Protein AF-0000000087292720 (afdb_homodimer)

Organism: Triticum turgidum subsp. durum (NCBI:txid4567)

Structure (mmCIF, N/CA/C/O backbone):
data_AF-0000000087292720-model_v1
#
loop_
_entity.id
_entity.type
_entity.pdbx_description
1 polymer 'Protein kinase domain-containing protein'
#
loop_
_atom_site.group_PDB
_atom_site.id
_atom_site.type_symbol
_atom_site.label_atom_id
_atom_site.label_alt_id
_atom_site.label_comp_id
_atom_site.label_asym_id
_atom_site.label_entity_id
_atom_site.label_seq_id
_atom_site.pdbx_PDB_ins_code
_atom_site.Cartn_x
_atom_site.Cartn_y
_atom_site.Cartn_z
_atom_site.occupancy
_atom_site.B_iso_or_equiv
_atom_site.auth_seq_id
_atom_site.auth_comp_id
_atom_site.auth_asym_id
_atom_site.auth_atom_id
_atom_site.pdbx_PDB_model_num
ATOM 1 N N . MET A 1 1 ? 24.859 4.41 34.938 1 19.62 1 MET A N 1
ATOM 2 C CA . MET A 1 1 ? 23.797 5.309 34.5 1 19.62 1 MET A CA 1
ATOM 3 C C . MET A 1 1 ? 23.547 5.152 33 1 19.62 1 MET A C 1
ATOM 5 O O . MET A 1 1 ? 24.281 5.703 32.156 1 19.62 1 MET A O 1
ATOM 9 N N . ARG A 1 2 ? 23.219 3.932 32.5 1 23.97 2 ARG A N 1
ATOM 10 C CA . ARG A 1 2 ? 23.109 3.281 31.188 1 23.97 2 ARG A CA 1
ATOM 11 C C . ARG A 1 2 ? 22.047 3.957 30.328 1 23.97 2 ARG A C 1
ATOM 13 O O . ARG A 1 2 ? 20.891 4.105 30.766 1 23.97 2 ARG A O 1
ATOM 20 N N . ASN A 1 3 ? 22.453 4.996 29.578 1 22.17 3 ASN A N 1
ATOM 21 C CA . ASN A 1 3 ? 21.75 5.812 28.594 1 22.17 3 ASN A CA 1
ATOM 22 C C . ASN A 1 3 ? 20.969 4.953 27.594 1 22.17 3 ASN A C 1
ATOM 24 O O . ASN A 1 3 ? 21.578 4.242 26.781 1 22.17 3 ASN A O 1
ATOM 28 N N . SER A 1 4 ? 19.984 4.219 28.125 1 25.73 4 SER A N 1
ATOM 29 C CA . SER A 1 4 ? 19.109 3.377 27.312 1 25.73 4 SER A CA 1
ATOM 30 C C . SER A 1 4 ? 18.594 4.141 26.094 1 25.73 4 SER A C 1
ATOM 32 O O . SER A 1 4 ? 17.812 5.086 26.25 1 25.73 4 SER A O 1
ATOM 34 N N . SER A 1 5 ? 19.469 4.34 25.109 1 25.91 5 SER A N 1
ATOM 35 C CA . SER A 1 5 ? 19.188 4.91 23.797 1 25.91 5 SER A CA 1
ATOM 36 C C . SER A 1 5 ? 17.953 4.266 23.172 1 25.91 5 SER A C 1
ATOM 38 O O . SER A 1 5 ? 17.906 3.047 22.984 1 25.91 5 SER A O 1
ATOM 40 N N . CYS A 1 6 ? 16.828 4.695 23.641 1 23.53 6 CYS A N 1
ATOM 41 C CA . CYS A 1 6 ? 15.555 4.34 23.016 1 23.53 6 CYS A 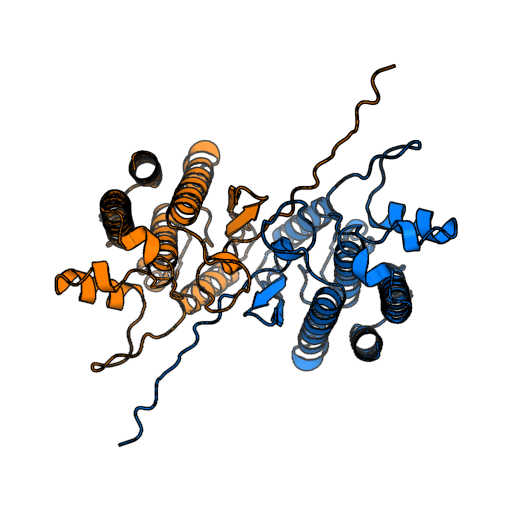CA 1
ATOM 42 C C . CYS A 1 6 ? 15.656 4.461 21.5 1 23.53 6 CYS A C 1
ATOM 44 O O . CYS A 1 6 ? 15.625 5.566 20.953 1 23.53 6 CYS A O 1
ATOM 46 N N . GLN A 1 7 ? 16.547 3.727 20.906 1 25 7 GLN A N 1
ATOM 47 C CA . GLN A 1 7 ? 16.641 3.631 19.453 1 25 7 GLN A CA 1
ATOM 48 C C . GLN A 1 7 ? 15.32 3.189 18.844 1 25 7 GLN A C 1
ATOM 50 O O . GLN A 1 7 ? 15.04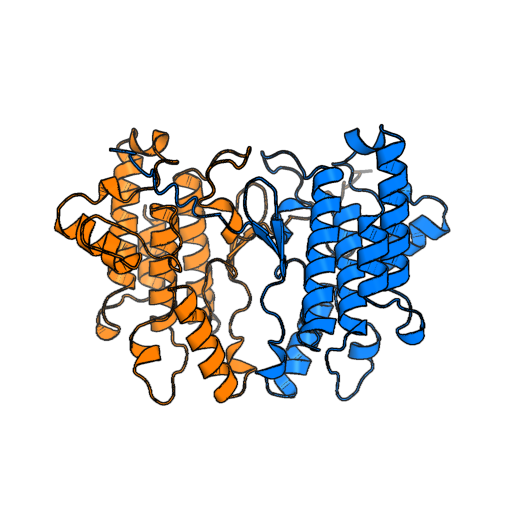7 1.992 18.75 1 25 7 GLN A O 1
ATOM 55 N N . THR A 1 8 ? 14.266 3.703 19.359 1 29.58 8 THR A N 1
ATOM 56 C CA . THR A 1 8 ? 13.016 3.385 18.672 1 29.58 8 THR A CA 1
ATOM 57 C C . THR A 1 8 ? 13.172 3.529 17.156 1 29.58 8 THR A C 1
ATOM 59 O O . THR A 1 8 ? 13.359 4.637 16.656 1 29.58 8 THR A O 1
ATOM 62 N N . MET A 1 9 ? 13.898 2.623 16.656 1 27.83 9 MET A N 1
ATOM 63 C CA . MET A 1 9 ? 14.07 2.459 15.211 1 27.83 9 MET A CA 1
ATOM 64 C C . MET A 1 9 ? 12.727 2.406 14.508 1 27.83 9 MET A C 1
ATOM 66 O O . MET A 1 9 ? 11.93 1.492 14.734 1 27.83 9 MET A O 1
ATOM 70 N N . PHE A 1 10 ? 12.062 3.438 14.461 1 30.19 10 PHE A N 1
ATOM 71 C CA . PHE A 1 10 ? 10.836 3.633 13.695 1 30.19 10 PHE A CA 1
ATOM 72 C C . PHE A 1 10 ? 10.984 3.086 12.281 1 30.19 10 PHE A C 1
ATOM 74 O O . PHE A 1 10 ? 11.875 3.512 11.539 1 30.19 10 PHE A O 1
ATOM 81 N N . ARG A 1 11 ? 10.586 1.773 12.117 1 34.34 11 ARG A N 1
ATOM 82 C CA . ARG A 1 11 ? 10.758 0.941 10.93 1 34.34 11 ARG A CA 1
ATOM 83 C C . ARG A 1 11 ? 9.82 1.382 9.812 1 34.34 11 ARG A C 1
ATOM 85 O O . ARG A 1 11 ? 8.602 1.341 9.969 1 34.34 11 ARG A O 1
ATOM 92 N N . PRO A 1 12 ? 10.477 2.014 8.836 1 33.62 12 PRO A N 1
ATOM 93 C CA . PRO A 1 12 ? 9.672 2.447 7.691 1 33.62 12 PRO A CA 1
ATOM 94 C C . PRO A 1 12 ? 9.031 1.278 6.945 1 33.62 12 PRO A C 1
ATOM 96 O O . PRO A 1 12 ? 9.648 0.224 6.789 1 33.62 12 PRO A O 1
ATOM 99 N N . GLU A 1 13 ? 7.75 1.008 7.051 1 40.16 13 GLU A N 1
ATOM 100 C CA . GLU A 1 13 ? 7.074 -0.017 6.262 1 40.16 13 GLU A CA 1
ATOM 101 C C . GLU A 1 13 ? 7.105 0.321 4.773 1 40.16 13 GLU A C 1
ATOM 103 O O . GLU A 1 13 ? 6.809 1.452 4.383 1 40.16 13 GLU A O 1
ATOM 108 N N . VAL A 1 14 ? 8.195 -0.24 3.992 1 38.44 14 VAL A N 1
ATOM 109 C CA . VAL A 1 14 ? 8.234 -0.18 2.533 1 38.44 14 VAL A CA 1
ATOM 110 C C . VAL A 1 14 ? 7.258 -1.201 1.949 1 38.44 14 VAL A C 1
ATOM 112 O O . VAL A 1 14 ? 7.156 -2.324 2.447 1 38.44 14 VAL A O 1
ATOM 115 N N . TRP A 1 15 ? 6.258 -0.783 1.188 1 39.66 15 TRP A N 1
ATOM 116 C CA . TRP A 1 15 ? 5.363 -1.733 0.533 1 39.66 15 TRP A CA 1
ATOM 117 C C . TRP A 1 15 ? 6.043 -2.373 -0.673 1 39.66 15 TRP A C 1
ATOM 119 O O . TRP A 1 15 ? 6.887 -1.751 -1.321 1 39.66 15 TRP A O 1
ATOM 129 N N . LEU A 1 16 ? 6.004 -3.691 -0.882 1 36.72 16 LEU A N 1
ATOM 130 C CA . LEU A 1 16 ? 6.512 -4.57 -1.933 1 36.72 16 LEU A CA 1
ATOM 131 C C . LEU A 1 16 ? 6.254 -3.971 -3.311 1 36.72 16 LEU A C 1
ATOM 133 O O . LEU A 1 16 ? 7.105 -4.051 -4.195 1 36.72 16 LEU A O 1
ATOM 137 N N . ALA A 1 17 ? 5.043 -3.496 -3.6 1 40.09 17 ALA A N 1
ATOM 138 C CA . ALA A 1 17 ? 4.855 -3.133 -5 1 40.09 17 ALA A CA 1
ATOM 139 C C . ALA A 1 17 ? 6.055 -2.35 -5.531 1 40.09 17 ALA A C 1
ATOM 141 O O . ALA A 1 17 ? 6.312 -2.334 -6.734 1 40.09 17 ALA A O 1
ATOM 142 N N . PHE A 1 18 ? 6.691 -1.515 -4.73 1 39.34 18 PHE A N 1
ATOM 143 C CA . PHE A 1 18 ? 7.797 -0.667 -5.168 1 39.34 18 PHE A CA 1
ATOM 144 C C . PHE A 1 18 ? 8.984 -1.513 -5.609 1 39.34 18 PHE A C 1
ATOM 146 O O . PHE A 1 18 ? 9.688 -1.16 -6.562 1 39.34 18 PHE A O 1
ATOM 153 N N . CYS A 1 19 ? 9.406 -2.467 -4.719 1 38.78 19 CYS A N 1
ATOM 154 C CA . CYS A 1 19 ? 10.727 -3.078 -4.863 1 38.78 19 CYS A CA 1
ATOM 155 C C . CYS A 1 19 ? 10.82 -3.865 -6.164 1 38.78 19 CYS A C 1
ATOM 157 O O . CYS A 1 19 ? 11.922 -4.164 -6.637 1 38.78 19 CYS A O 1
ATOM 159 N N . MET A 1 20 ? 9.805 -4.465 -6.508 1 35.28 20 MET A N 1
ATOM 160 C CA . MET A 1 20 ? 10.195 -5.441 -7.52 1 35.28 20 MET A CA 1
ATOM 161 C C . MET A 1 20 ? 10.656 -4.75 -8.797 1 35.28 20 MET A C 1
ATOM 163 O O . MET A 1 20 ? 11.586 -5.211 -9.461 1 35.28 20 MET A O 1
ATOM 167 N N . VAL A 1 21 ? 9.797 -4.137 -9.656 1 33.12 21 VAL A N 1
ATOM 168 C CA . VAL A 1 21 ? 10.062 -4.121 -11.086 1 33.12 21 VAL A CA 1
ATOM 169 C C . VAL A 1 21 ? 10.797 -2.84 -11.469 1 33.12 21 VAL A C 1
ATOM 171 O O . VAL A 1 21 ? 10.945 -2.521 -12.648 1 33.12 21 VAL A O 1
ATOM 174 N N . ARG A 1 22 ? 10.789 -1.706 -10.773 1 32.16 22 ARG A N 1
ATOM 175 C CA . ARG A 1 22 ? 11.031 -0.684 -11.789 1 32.16 22 ARG A CA 1
ATOM 176 C C . ARG A 1 22 ? 12.492 -0.682 -12.227 1 32.16 22 ARG A C 1
ATOM 178 O O . ARG A 1 22 ? 13.391 -0.721 -11.383 1 32.16 22 ARG A O 1
ATOM 185 N N . PRO A 1 23 ? 12.766 -0.692 -13.453 1 31.77 23 PRO A N 1
ATOM 186 C CA . PRO A 1 23 ? 13.969 -0.188 -14.117 1 31.77 23 PRO A CA 1
ATOM 187 C C . PRO A 1 23 ? 14.227 1.289 -13.828 1 31.77 23 PRO A C 1
ATOM 189 O O . PRO A 1 23 ? 13.305 2.105 -13.883 1 31.77 23 PRO A O 1
ATOM 192 N N . GLY A 1 24 ? 15.109 1.606 -12.93 1 33.41 24 GLY A N 1
ATOM 193 C CA . GLY A 1 24 ? 15.633 2.949 -12.734 1 33.41 24 GLY A CA 1
ATOM 194 C C . GLY A 1 24 ? 15.68 3.361 -11.273 1 33.41 24 GLY A C 1
ATOM 195 O O . GLY A 1 24 ? 15.766 4.551 -10.961 1 33.41 24 GLY A O 1
ATOM 196 N N . ARG A 1 25 ? 15.008 2.768 -10.414 1 40.28 25 ARG A N 1
ATOM 197 C CA . ARG A 1 25 ? 15.359 3.109 -9.039 1 40.28 25 ARG A CA 1
ATOM 198 C C . ARG A 1 25 ? 16.859 3.295 -8.883 1 40.28 25 ARG A C 1
ATOM 200 O O . ARG A 1 25 ? 17.641 2.508 -9.414 1 40.28 25 ARG A O 1
ATOM 207 N N . ARG A 1 26 ? 17.062 4.512 -8.594 1 41.69 26 ARG A N 1
ATOM 208 C CA . ARG A 1 26 ? 18.484 4.582 -8.328 1 41.69 26 ARG A CA 1
ATOM 209 C C . ARG A 1 26 ? 18.906 3.541 -7.289 1 41.69 26 ARG A C 1
ATOM 211 O O . ARG A 1 26 ? 20.094 3.336 -7.051 1 41.69 26 ARG A O 1
ATOM 218 N N . GLY A 1 27 ? 17.781 3.064 -6.516 1 49.72 27 GLY A N 1
ATOM 219 C CA . GLY A 1 27 ? 18.359 1.987 -5.73 1 49.72 27 GLY A CA 1
ATOM 220 C C . GLY A 1 27 ? 18.453 0.681 -6.492 1 49.72 27 GLY A C 1
ATOM 221 O O . GLY A 1 27 ? 17.891 0.544 -7.582 1 49.72 27 GLY A O 1
ATOM 222 N N . PRO A 1 28 ? 19.391 -0.053 -6.16 1 59.28 28 PRO A N 1
ATOM 223 C CA . PRO A 1 28 ? 19.594 -1.312 -6.875 1 59.28 28 PRO A CA 1
ATOM 224 C C . PRO A 1 28 ? 18.359 -2.201 -6.898 1 59.28 28 PRO A C 1
ATOM 226 O O . PRO A 1 28 ? 17.562 -2.17 -5.961 1 59.28 28 PRO A O 1
ATOM 229 N N . PRO A 1 29 ? 17.938 -2.719 -8 1 71 29 PRO A N 1
ATOM 230 C CA . PRO A 1 29 ? 16.875 -3.727 -8.07 1 71 29 PRO A CA 1
ATOM 231 C C . PRO A 1 29 ? 17 -4.777 -6.969 1 71 29 PRO A C 1
ATOM 233 O O . PRO A 1 29 ? 18.094 -5.023 -6.457 1 71 29 PRO A O 1
ATOM 236 N N . LEU A 1 30 ? 15.781 -5.305 -6.551 1 79.75 30 LEU A N 1
ATOM 237 C CA . LEU A 1 30 ? 15.812 -6.371 -5.555 1 79.75 30 LEU A CA 1
ATOM 238 C C . LEU A 1 30 ? 16.609 -7.562 -6.062 1 79.75 30 LEU A C 1
ATOM 240 O O . LEU A 1 30 ? 16.438 -7.988 -7.207 1 79.75 30 LEU A O 1
ATOM 244 N N . THR A 1 31 ? 17.438 -7.996 -5.215 1 85.56 31 THR A N 1
ATOM 245 C CA . THR A 1 31 ? 18.172 -9.211 -5.535 1 85.56 31 THR A CA 1
ATOM 246 C C . THR A 1 31 ? 17.281 -10.438 -5.449 1 85.56 31 THR A C 1
ATOM 248 O O . THR A 1 31 ? 16.172 -10.359 -4.914 1 85.56 31 THR A O 1
ATOM 251 N N . TRP A 1 32 ? 17.812 -11.531 -5.977 1 91.81 32 TRP A N 1
ATOM 252 C CA . TRP A 1 32 ? 17.094 -12.797 -5.867 1 91.81 32 TRP A CA 1
ATOM 253 C C . TRP A 1 32 ? 16.844 -13.156 -4.406 1 91.81 32 TRP A C 1
ATOM 255 O O . TRP A 1 32 ? 15.727 -13.523 -4.031 1 91.81 32 TRP A O 1
ATOM 265 N N . ALA A 1 33 ? 17.859 -13.016 -3.602 1 92.44 33 ALA A N 1
ATOM 266 C CA . ALA A 1 33 ? 17.734 -13.359 -2.188 1 92.44 33 ALA A CA 1
ATOM 267 C C . ALA A 1 33 ? 16.641 -12.539 -1.512 1 92.44 33 ALA A C 1
ATOM 269 O O . ALA A 1 33 ? 15.867 -13.062 -0.713 1 92.44 33 ALA A O 1
ATOM 270 N N . GLN A 1 34 ? 16.578 -11.297 -1.826 1 88.12 34 GLN A N 1
ATOM 271 C CA . GLN A 1 34 ? 15.562 -10.414 -1.274 1 88.12 34 GLN A CA 1
ATOM 272 C C . GLN A 1 34 ? 14.164 -10.812 -1.755 1 88.12 34 GLN A C 1
ATOM 274 O O . GLN A 1 34 ? 13.211 -10.82 -0.974 1 88.12 34 GLN A O 1
ATOM 279 N N . ARG A 1 35 ? 14.078 -11.117 -3.016 1 91.06 35 ARG A N 1
ATOM 280 C CA . ARG A 1 35 ? 12.805 -11.531 -3.584 1 91.06 35 ARG A CA 1
ATOM 281 C C . ARG A 1 35 ? 12.32 -12.836 -2.951 1 91.06 35 ARG A C 1
ATOM 283 O O . ARG A 1 35 ? 11.133 -12.977 -2.641 1 91.06 35 ARG A O 1
ATOM 290 N N . LEU A 1 36 ? 13.234 -13.75 -2.748 1 95.25 36 LEU A N 1
ATOM 291 C CA . LEU A 1 36 ? 12.875 -15.008 -2.096 1 95.25 36 LEU A CA 1
ATOM 292 C C . LEU A 1 36 ? 12.43 -14.766 -0.658 1 95.25 36 LEU A C 1
ATOM 294 O O . LEU A 1 36 ? 11.438 -15.344 -0.206 1 95.25 36 LEU A O 1
ATOM 298 N N . LYS A 1 37 ? 13.086 -13.93 0.015 1 93.69 37 LYS A N 1
ATOM 299 C CA . LYS A 1 37 ? 12.711 -13.609 1.389 1 93.69 37 LYS A CA 1
ATOM 300 C C . LYS A 1 37 ? 11.297 -13.023 1.448 1 93.69 37 LYS A C 1
ATOM 302 O O . LYS A 1 37 ? 10.508 -13.383 2.324 1 93.69 37 LYS A O 1
ATOM 307 N N . ILE A 1 38 ? 11.031 -12.133 0.56 1 91.69 38 ILE A N 1
ATOM 308 C CA . ILE A 1 38 ? 9.711 -11.516 0.492 1 91.69 38 ILE A CA 1
ATOM 309 C C . ILE A 1 38 ? 8.648 -12.586 0.26 1 91.69 38 ILE A C 1
ATOM 311 O O . ILE A 1 38 ? 7.617 -12.602 0.934 1 91.69 38 ILE A O 1
ATOM 315 N N . ALA A 1 39 ? 8.969 -13.516 -0.672 1 96.75 39 ALA A N 1
ATOM 316 C CA . ALA A 1 39 ? 8.039 -14.602 -0.963 1 96.75 39 ALA A CA 1
ATOM 317 C C . ALA A 1 39 ? 7.758 -15.43 0.287 1 96.75 39 ALA A C 1
ATOM 319 O O . ALA A 1 39 ? 6.602 -15.727 0.597 1 96.75 39 ALA A O 1
ATOM 320 N N . VAL A 1 40 ? 8.758 -15.727 0.999 1 98.12 40 VAL A N 1
ATOM 321 C CA . VAL A 1 40 ? 8.633 -16.547 2.199 1 98.12 40 VAL A CA 1
ATOM 322 C C . VAL A 1 40 ? 7.848 -15.789 3.266 1 98.12 40 VAL A C 1
ATOM 324 O O . VAL A 1 40 ? 6.965 -16.359 3.912 1 98.12 40 VAL A O 1
ATOM 327 N N . ASP A 1 41 ? 8.102 -14.562 3.428 1 95.94 41 ASP A N 1
ATOM 328 C CA . ASP A 1 41 ? 7.414 -13.742 4.418 1 95.94 41 ASP A CA 1
ATOM 329 C C . ASP A 1 41 ? 5.918 -13.672 4.129 1 95.94 41 ASP A C 1
ATOM 331 O O . ASP A 1 41 ? 5.098 -13.789 5.039 1 95.94 41 ASP A O 1
ATOM 335 N N . VAL A 1 42 ? 5.598 -13.445 2.857 1 96 42 VAL A N 1
ATOM 336 C CA . VAL A 1 42 ? 4.195 -13.344 2.475 1 96 42 VAL A CA 1
ATOM 337 C C . VAL A 1 42 ? 3.492 -14.68 2.699 1 96 42 VAL A C 1
ATOM 339 O O . VAL A 1 42 ? 2.383 -14.719 3.24 1 96 42 VAL A O 1
ATOM 342 N N . ALA A 1 43 ? 4.156 -15.742 2.295 1 98.62 43 ALA A N 1
ATOM 343 C CA . ALA A 1 43 ? 3.586 -17.062 2.523 1 98.62 43 ALA A CA 1
ATOM 344 C C . ALA A 1 43 ? 3.365 -17.312 4.012 1 98.62 43 ALA A C 1
ATOM 346 O O . ALA A 1 43 ? 2.336 -17.875 4.41 1 98.62 43 ALA A O 1
ATOM 347 N N . ARG A 1 44 ? 4.27 -16.953 4.789 1 98.25 44 ARG A N 1
ATOM 348 C CA . ARG A 1 44 ? 4.145 -17.078 6.238 1 98.25 44 ARG A CA 1
ATOM 349 C C . ARG A 1 44 ? 2.945 -16.281 6.75 1 98.25 44 ARG A C 1
ATOM 351 O O . ARG A 1 44 ? 2.174 -16.781 7.574 1 98.25 44 ARG A O 1
ATOM 358 N N . GLY A 1 45 ? 2.814 -15.086 6.277 1 97.62 45 GLY A N 1
ATOM 359 C CA . GLY A 1 45 ? 1.672 -14.273 6.656 1 97.62 45 GLY A CA 1
ATOM 360 C C . GLY A 1 45 ? 0.341 -14.898 6.277 1 97.62 45 GLY A C 1
ATOM 361 O O . GLY A 1 45 ? -0.589 -14.922 7.086 1 97.62 45 GLY A O 1
ATOM 362 N N . LEU A 1 46 ? 0.275 -15.391 5.078 1 98.44 46 LEU A N 1
ATOM 363 C CA . LEU A 1 46 ? -0.94 -16.062 4.633 1 98.44 46 LEU A CA 1
ATOM 364 C C . LEU A 1 46 ? -1.207 -17.312 5.465 1 98.44 46 LEU A C 1
ATOM 366 O O . LEU A 1 46 ? -2.355 -17.609 5.805 1 98.44 46 LEU A O 1
ATOM 370 N N . ASN A 1 47 ? -0.113 -18.031 5.711 1 98.56 47 ASN A N 1
ATOM 371 C CA . ASN A 1 47 ? -0.253 -19.219 6.539 1 98.56 47 ASN A CA 1
ATOM 372 C C . ASN A 1 47 ? -0.833 -18.891 7.91 1 98.56 47 ASN A C 1
ATOM 374 O O . ASN A 1 47 ? -1.723 -19.594 8.398 1 98.56 47 ASN A O 1
ATOM 378 N N . TYR A 1 48 ? -0.388 -17.875 8.539 1 97.81 48 TYR A N 1
ATOM 379 C CA . TYR A 1 48 ? -0.911 -17.406 9.82 1 97.81 48 TYR A CA 1
ATOM 380 C C . TYR A 1 48 ? -2.389 -17.062 9.711 1 97.81 48 TYR A C 1
ATOM 382 O O . TYR A 1 48 ? -3.197 -17.469 10.539 1 97.81 48 TYR A O 1
ATOM 390 N N . LEU A 1 49 ? -2.77 -16.297 8.688 1 97.56 49 LEU A N 1
ATOM 391 C CA . LEU A 1 49 ? -4.16 -15.883 8.508 1 97.56 49 LEU A CA 1
ATOM 392 C C . LEU A 1 49 ? -5.062 -17.094 8.32 1 97.56 49 LEU A C 1
ATOM 394 O O . LEU A 1 49 ? -6.121 -17.188 8.945 1 97.56 49 LEU A O 1
ATOM 398 N N . HIS A 1 50 ? -4.594 -18.016 7.523 1 98.19 50 HIS A N 1
ATOM 399 C CA . HIS A 1 50 ? -5.414 -19.172 7.164 1 98.19 50 HIS A CA 1
ATOM 400 C C . HIS A 1 50 ? -5.57 -20.125 8.344 1 98.19 50 HIS A C 1
ATOM 402 O O . HIS A 1 50 ? -6.645 -20.688 8.555 1 98.19 50 HIS A O 1
ATOM 408 N N . PHE A 1 51 ? -4.551 -20.312 9.094 1 96.94 51 PHE A N 1
ATOM 409 C CA . PHE A 1 51 ? -4.598 -21.391 10.078 1 96.94 51 PHE A CA 1
ATOM 410 C C . PHE A 1 51 ? -4.84 -20.844 11.477 1 96.94 51 PHE A C 1
ATOM 412 O O . PHE A 1 51 ? -5.602 -21.406 12.25 1 96.94 51 PHE A O 1
ATOM 419 N N . ASP A 1 52 ? -4.207 -19.766 11.805 1 95.12 52 ASP A N 1
ATOM 420 C CA . ASP A 1 52 ? -4.367 -19.219 13.148 1 95.12 52 ASP A CA 1
ATOM 421 C C . ASP A 1 52 ? -5.633 -18.375 13.25 1 95.12 52 ASP A C 1
ATOM 423 O O . ASP A 1 52 ? -6.328 -18.406 14.273 1 95.12 52 ASP A O 1
ATOM 427 N N . ARG A 1 53 ? -6 -17.688 12.227 1 94.06 53 ARG A N 1
ATOM 428 C CA . ARG A 1 53 ? -7.18 -16.844 12.242 1 94.06 53 ARG A CA 1
ATOM 429 C C . ARG A 1 53 ? -8.336 -17.484 11.484 1 94.06 53 ARG A C 1
ATOM 431 O O . ARG A 1 53 ? -9.484 -17.031 11.586 1 94.06 53 ARG A O 1
ATOM 438 N N . ALA A 1 54 ? -8.055 -18.469 10.703 1 96.94 54 ALA A N 1
ATOM 439 C CA . ALA A 1 54 ? -9.039 -19.234 9.938 1 96.94 54 ALA A CA 1
ATOM 440 C C . ALA A 1 54 ? -9.828 -18.328 9.008 1 96.94 54 ALA A C 1
ATOM 442 O O . ALA A 1 54 ? -11.055 -18.453 8.898 1 96.94 54 ALA A O 1
ATOM 443 N N . MET A 1 55 ? -9.148 -17.375 8.359 1 96.81 55 MET A N 1
ATOM 444 C CA . MET A 1 55 ? -9.781 -16.438 7.438 1 96.81 55 MET A CA 1
ATOM 445 C C . MET A 1 55 ? -8.922 -16.234 6.199 1 96.81 55 MET A C 1
ATOM 447 O O . MET A 1 55 ? -7.695 -16.109 6.297 1 96.81 55 MET A O 1
ATOM 451 N N . PRO A 1 56 ? -9.594 -16.172 5.047 1 98.31 56 PRO A N 1
ATOM 452 C CA . PRO A 1 56 ? -8.836 -15.734 3.873 1 98.31 56 PRO A CA 1
ATOM 453 C C . PRO A 1 56 ? -8.398 -14.273 3.957 1 98.31 56 PRO A C 1
ATOM 455 O O . PRO A 1 56 ? -9.031 -13.477 4.648 1 98.31 56 PRO A O 1
ATOM 458 N N . HIS A 1 57 ? -7.258 -13.953 3.326 1 98.12 57 HIS A N 1
ATOM 459 C CA . HIS A 1 57 ? -6.887 -12.555 3.164 1 98.12 57 HIS A CA 1
ATOM 460 C C . HIS A 1 57 ? -7.941 -11.789 2.367 1 98.12 57 HIS A C 1
ATOM 462 O O . HIS A 1 57 ? -8.453 -10.766 2.824 1 98.12 57 HIS A O 1
ATOM 468 N N . GLY A 1 58 ? -8.242 -12.336 1.161 1 97.88 58 GLY A N 1
ATOM 469 C CA . GLY A 1 58 ? -9.391 -11.906 0.377 1 97.88 58 GLY A CA 1
ATOM 470 C C . GLY A 1 58 ? -9.062 -10.781 -0.584 1 97.88 58 GLY A C 1
ATOM 471 O O . GLY A 1 58 ? -9.891 -10.406 -1.419 1 97.88 58 GLY A O 1
ATOM 472 N N . ASN A 1 59 ? -7.93 -10.203 -0.546 1 96 59 ASN A N 1
ATOM 473 C CA . ASN A 1 59 ? -7.539 -9.094 -1.412 1 96 59 ASN A CA 1
ATOM 474 C C . ASN A 1 59 ? -6.023 -9 -1.558 1 96 59 ASN A C 1
ATOM 476 O O . ASN A 1 59 ? -5.449 -7.914 -1.47 1 96 59 ASN A O 1
ATOM 480 N N . LEU A 1 60 ? -5.426 -10.164 -1.65 1 95.38 60 LEU A N 1
ATOM 481 C CA . LEU A 1 60 ? -3.977 -10.164 -1.818 1 95.38 60 LEU A CA 1
ATOM 482 C C . LEU A 1 60 ? -3.586 -9.617 -3.188 1 95.38 60 LEU A C 1
ATOM 484 O O . LEU A 1 60 ? -4.117 -10.055 -4.211 1 95.38 60 LEU A O 1
ATOM 488 N N . LYS A 1 61 ? -2.781 -8.648 -3.141 1 90.56 61 LYS A N 1
ATOM 489 C CA . LYS A 1 61 ? -2.182 -7.977 -4.289 1 90.56 61 LYS A CA 1
ATOM 490 C C . LYS A 1 61 ? -0.877 -7.285 -3.9 1 90.56 61 LYS A C 1
ATOM 492 O O . LYS A 1 61 ? -0.538 -7.211 -2.717 1 90.56 61 LYS A O 1
ATOM 497 N N . ALA A 1 62 ? -0.13 -6.883 -4.871 1 86.44 62 ALA A N 1
ATOM 498 C CA . ALA A 1 62 ? 1.2 -6.332 -4.629 1 86.44 62 ALA A CA 1
ATOM 499 C C . ALA A 1 62 ? 1.138 -5.148 -3.664 1 86.44 62 ALA A C 1
ATOM 501 O O . ALA A 1 62 ? 1.98 -5.023 -2.773 1 86.44 62 ALA A O 1
ATOM 502 N N . THR A 1 63 ? 0.042 -4.336 -3.785 1 82.44 63 THR A N 1
ATOM 503 C CA . THR A 1 63 ? -0.059 -3.107 -3.002 1 82.44 63 THR A CA 1
ATOM 504 C C . THR A 1 63 ? -0.454 -3.416 -1.562 1 82.44 63 THR A C 1
ATOM 506 O O . THR A 1 63 ? -0.37 -2.549 -0.69 1 82.44 63 THR A O 1
ATOM 509 N N . ASN A 1 64 ? -0.811 -4.664 -1.283 1 87.94 64 ASN A N 1
ATOM 510 C CA . ASN A 1 64 ? -1.158 -5.078 0.074 1 87.94 64 ASN A CA 1
ATOM 511 C C . ASN A 1 64 ? -0.036 -5.887 0.719 1 87.94 64 ASN A C 1
ATOM 513 O O . ASN A 1 64 ? -0.252 -6.559 1.728 1 87.94 64 ASN A O 1
ATOM 517 N N . ILE A 1 65 ? 1.118 -5.832 0.113 1 87.12 65 ILE A N 1
ATOM 518 C CA . ILE A 1 65 ? 2.344 -6.383 0.678 1 87.12 65 ILE A CA 1
ATOM 519 C C . ILE A 1 65 ? 3.287 -5.25 1.074 1 87.12 65 ILE A C 1
ATOM 521 O O . ILE A 1 65 ? 3.854 -4.574 0.212 1 87.12 65 ILE A O 1
ATOM 525 N N . LEU A 1 66 ? 3.477 -5.156 2.404 1 80.44 66 LEU A N 1
ATOM 526 C CA . LEU A 1 66 ? 4.277 -4.059 2.938 1 80.44 66 LEU A CA 1
ATOM 527 C C . LEU A 1 66 ? 5.68 -4.531 3.293 1 80.44 66 LEU A C 1
ATOM 529 O O . LEU A 1 66 ? 5.852 -5.613 3.865 1 80.44 66 LEU A O 1
ATOM 533 N N . LEU A 1 67 ? 6.664 -3.822 2.85 1 78.31 67 LEU A N 1
ATOM 534 C CA . LEU A 1 67 ? 8.047 -4.125 3.205 1 78.31 67 LEU A CA 1
ATOM 535 C C . LEU A 1 67 ? 8.555 -3.17 4.281 1 78.31 67 LEU A C 1
ATOM 537 O O . LEU A 1 67 ? 8.375 -1.954 4.176 1 78.31 67 LEU A O 1
ATOM 541 N N . ASP A 1 68 ? 9.094 -3.887 5.301 1 70 68 ASP A N 1
ATOM 542 C CA . ASP A 1 68 ? 9.516 -3.098 6.457 1 70 68 ASP A CA 1
ATOM 543 C C . ASP A 1 68 ? 11.016 -3.244 6.707 1 70 68 ASP A C 1
ATOM 545 O O . ASP A 1 68 ? 11.539 -4.359 6.746 1 70 68 ASP A O 1
ATOM 549 N N . GLY A 1 69 ? 11.641 -2.092 6.848 1 64.75 69 GLY A N 1
ATOM 550 C CA . GLY A 1 69 ? 13.023 -2.094 7.309 1 64.75 69 GLY A CA 1
ATOM 551 C C . GLY A 1 69 ? 14.023 -2.375 6.199 1 64.75 69 GLY A C 1
ATOM 552 O O . GLY A 1 69 ? 13.641 -2.553 5.043 1 64.75 69 GLY A O 1
ATOM 553 N N . LEU A 1 70 ? 15.281 -2.391 6.621 1 63.78 70 LEU A N 1
ATOM 554 C CA . LEU A 1 70 ? 16.406 -2.639 5.715 1 63.78 70 LEU A CA 1
ATOM 555 C C . LEU A 1 70 ? 16.422 -4.094 5.258 1 63.78 70 LEU A C 1
ATOM 557 O O . LEU A 1 70 ? 16.891 -4.402 4.164 1 63.78 70 LEU A O 1
ATOM 561 N N . ASP A 1 71 ? 15.805 -4.844 6.07 1 73.38 71 ASP A N 1
ATOM 562 C CA . ASP A 1 71 ? 15.805 -6.27 5.758 1 73.38 71 ASP A CA 1
ATOM 563 C C . ASP A 1 71 ? 14.625 -6.637 4.867 1 73.38 71 ASP A C 1
ATOM 565 O O . ASP A 1 71 ? 14.469 -7.797 4.477 1 73.38 71 ASP A O 1
ATOM 569 N N . LEU A 1 72 ? 13.797 -5.75 4.543 1 78.56 72 LEU A N 1
ATOM 570 C CA . LEU A 1 72 ? 12.664 -5.949 3.643 1 78.56 72 LEU A CA 1
ATOM 571 C C . LEU A 1 72 ? 11.719 -7.016 4.184 1 78.56 72 LEU A C 1
ATOM 573 O O . LEU A 1 72 ? 11.328 -7.93 3.455 1 78.56 72 LEU A O 1
ATOM 577 N N . ASN A 1 73 ? 11.453 -6.922 5.477 1 84.5 73 ASN A N 1
ATOM 578 C CA . ASN A 1 73 ? 10.43 -7.805 6.031 1 84.5 73 ASN A CA 1
ATOM 579 C C . ASN A 1 73 ? 9.055 -7.531 5.426 1 84.5 73 ASN A C 1
ATOM 581 O O . ASN A 1 73 ? 8.562 -6.406 5.484 1 84.5 73 ASN A O 1
ATOM 585 N N . ALA A 1 74 ? 8.508 -8.562 4.828 1 88.62 74 ALA A N 1
ATOM 586 C CA . ALA A 1 74 ? 7.234 -8.391 4.141 1 88.62 74 ALA A CA 1
ATOM 587 C C . ALA A 1 74 ? 6.066 -8.789 5.039 1 88.62 74 ALA A C 1
ATOM 589 O O . ALA A 1 74 ? 6.133 -9.805 5.734 1 88.62 74 ALA A O 1
ATOM 590 N N . ARG A 1 75 ? 5.062 -7.93 5.074 1 88.44 75 ARG A N 1
ATOM 591 C CA . ARG A 1 75 ? 3.812 -8.195 5.781 1 88.44 75 ARG A CA 1
ATOM 592 C C . ARG A 1 75 ? 2.611 -7.965 4.867 1 88.44 75 ARG A C 1
ATOM 594 O O . ARG A 1 75 ? 2.645 -7.094 3.996 1 88.44 75 ARG A O 1
ATOM 601 N N . VAL A 1 76 ? 1.629 -8.781 5.07 1 90.88 76 VAL A N 1
ATOM 602 C CA . VAL A 1 76 ? 0.406 -8.578 4.301 1 90.88 76 VAL A CA 1
ATOM 603 C C . VAL A 1 76 ? -0.513 -7.605 5.035 1 90.88 76 VAL A C 1
ATOM 605 O O . VAL A 1 76 ? -0.661 -7.684 6.254 1 90.88 76 VAL A O 1
ATOM 608 N N . ALA A 1 77 ? -1.036 -6.723 4.297 1 86.44 77 ALA A N 1
ATOM 609 C CA . ALA A 1 77 ? -1.906 -5.684 4.844 1 86.44 77 ALA A CA 1
ATOM 610 C C . ALA A 1 77 ? -3.293 -5.738 4.207 1 86.44 77 ALA A C 1
ATOM 612 O O . ALA A 1 77 ? -3.523 -6.512 3.275 1 86.44 77 ALA A O 1
ATOM 613 N N . ASP A 1 78 ? -4.281 -5.023 4.824 1 87.69 78 ASP A N 1
ATOM 614 C CA . ASP A 1 78 ? -5.641 -4.863 4.32 1 87.69 78 ASP A CA 1
ATOM 615 C C . ASP A 1 78 ? -6.285 -6.219 4.043 1 87.69 78 ASP A C 1
ATOM 617 O O . ASP A 1 78 ? -6.828 -6.445 2.961 1 87.69 78 ASP A O 1
ATOM 621 N N . TYR A 1 79 ? -6.043 -7.055 5.039 1 92.38 79 TYR A N 1
ATOM 622 C CA . TYR A 1 79 ? -6.664 -8.375 4.941 1 92.38 79 TYR A CA 1
ATOM 623 C C . TYR A 1 79 ? -8.078 -8.352 5.512 1 92.38 79 TYR A C 1
ATOM 625 O O . TYR A 1 79 ? -8.398 -7.512 6.355 1 92.38 79 TYR A O 1
ATOM 633 N N . CYS A 1 80 ? -8.953 -9.141 5.012 1 93.06 80 CYS A N 1
ATOM 634 C CA . CYS A 1 80 ? -10.297 -9.445 5.5 1 93.06 80 CYS A CA 1
ATOM 635 C C . CYS A 1 80 ? -11.219 -8.25 5.32 1 93.06 80 CYS A C 1
ATOM 637 O O . CYS A 1 80 ? -12.234 -8.133 6.016 1 93.06 80 CYS A O 1
ATOM 639 N N . LEU A 1 81 ? -10.867 -7.363 4.383 1 93.19 81 LEU A N 1
ATOM 640 C CA . LEU A 1 81 ? -11.711 -6.199 4.145 1 93.19 81 LEU A CA 1
ATOM 641 C C . LEU A 1 81 ? -13.094 -6.625 3.662 1 93.19 81 LEU A C 1
ATOM 643 O O . LEU A 1 81 ? -14.086 -5.941 3.936 1 93.19 81 LEU A O 1
ATOM 647 N N . HIS A 1 82 ? -13.156 -7.703 2.965 1 95.75 82 HIS A N 1
ATOM 648 C CA . HIS A 1 82 ? -14.422 -8.188 2.424 1 95.75 82 HIS A CA 1
ATOM 649 C C . HIS A 1 82 ? -15.43 -8.445 3.533 1 95.75 82 HIS A C 1
ATOM 651 O O . HIS A 1 82 ? -16.641 -8.367 3.305 1 95.75 82 HIS A O 1
ATOM 657 N N . ARG A 1 83 ? -15.008 -8.703 4.742 1 95.5 83 ARG A N 1
ATOM 658 C CA . ARG A 1 83 ? -15.906 -8.961 5.859 1 95.5 83 ARG A CA 1
ATOM 659 C C . ARG A 1 83 ? -16.609 -7.688 6.301 1 95.5 83 ARG A C 1
ATOM 661 O O . ARG A 1 83 ? -17.641 -7.742 6.984 1 95.5 83 ARG A O 1
ATOM 668 N N . LEU A 1 84 ? -16.031 -6.625 5.992 1 95.25 84 LEU A N 1
ATOM 669 C CA . LEU A 1 84 ? -16.578 -5.328 6.367 1 95.25 84 LEU A CA 1
ATOM 670 C C . LEU A 1 84 ? -17.5 -4.785 5.273 1 95.25 84 LEU A C 1
ATOM 672 O O . LEU A 1 84 ? -18.141 -3.748 5.453 1 95.25 84 LEU A O 1
ATOM 676 N N . MET A 1 85 ? -17.641 -5.496 4.16 1 96.88 85 MET A N 1
ATOM 677 C CA . MET A 1 85 ? -18.281 -4.977 2.961 1 96.88 85 MET A CA 1
ATOM 678 C C . MET A 1 85 ? -19.688 -5.555 2.805 1 96.88 85 MET A C 1
ATOM 680 O O . MET A 1 85 ? -20 -6.594 3.389 1 96.88 85 MET A O 1
ATOM 684 N N . THR A 1 86 ? -20.484 -4.863 1.992 1 96.44 86 THR A N 1
ATOM 685 C CA . THR A 1 86 ? -21.703 -5.469 1.455 1 96.44 86 THR A CA 1
ATOM 686 C C . THR A 1 86 ? -21.359 -6.523 0.407 1 96.44 86 THR A C 1
ATOM 688 O O . THR A 1 86 ? -20.219 -6.602 -0.058 1 96.44 86 THR A O 1
ATOM 691 N N . GLN A 1 87 ? -22.344 -7.293 0.072 1 96.19 87 GLN A N 1
ATOM 692 C CA . GLN A 1 87 ? -22.109 -8.266 -0.994 1 96.19 87 GLN A CA 1
ATOM 693 C C . GLN A 1 87 ? -21.734 -7.57 -2.297 1 96.19 87 GLN A C 1
ATOM 695 O O . GLN A 1 87 ? -20.844 -8.031 -3.012 1 96.19 87 GLN A O 1
ATOM 700 N N . ALA A 1 88 ? -22.422 -6.516 -2.617 1 96.12 88 ALA A N 1
ATOM 701 C CA . ALA A 1 88 ? -22.094 -5.738 -3.807 1 96.12 88 ALA A CA 1
ATOM 702 C C . ALA A 1 88 ? -20.672 -5.203 -3.729 1 96.12 88 ALA A C 1
ATOM 704 O O . ALA A 1 88 ? -19.953 -5.156 -4.738 1 96.12 88 ALA A O 1
ATOM 705 N N . GLY A 1 89 ? -20.219 -4.809 -2.57 1 96.25 89 GLY A N 1
ATOM 706 C CA . GLY A 1 89 ? -18.859 -4.34 -2.357 1 96.25 89 GLY A CA 1
ATOM 707 C C . GLY A 1 89 ? -17.812 -5.418 -2.588 1 96.25 89 GLY A C 1
ATOM 708 O O . GLY A 1 89 ? -16.766 -5.156 -3.186 1 96.25 89 GLY A O 1
ATOM 709 N N . VAL A 1 90 ? -18.141 -6.59 -2.111 1 97.06 90 VAL A N 1
ATOM 710 C CA . VAL A 1 90 ? -17.234 -7.723 -2.309 1 97.06 90 VAL A CA 1
ATOM 711 C C . VAL A 1 90 ? -17.062 -7.984 -3.803 1 97.06 90 VAL A C 1
ATOM 713 O O . VAL A 1 90 ? -15.938 -8.172 -4.277 1 97.06 90 VAL A O 1
ATOM 716 N N . VAL A 1 91 ? -18.141 -7.961 -4.5 1 97.38 91 VAL A N 1
ATOM 717 C CA . VAL A 1 91 ? -18.109 -8.195 -5.941 1 97.38 91 VAL A CA 1
ATOM 718 C C . VAL A 1 91 ? -17.25 -7.133 -6.617 1 97.38 91 VAL A C 1
ATOM 720 O O . VAL A 1 91 ? -16.406 -7.449 -7.461 1 97.38 91 VAL A O 1
ATOM 723 N N . GLU A 1 92 ? -17.453 -5.891 -6.266 1 96.06 92 GLU A N 1
ATOM 724 C CA . GLU A 1 92 ? -16.672 -4.797 -6.848 1 96.06 92 GLU A CA 1
ATOM 725 C C . GLU A 1 92 ? -15.188 -4.953 -6.543 1 96.06 92 GLU A C 1
ATOM 727 O O . GLU A 1 92 ? -14.344 -4.73 -7.418 1 96.06 92 GLU A O 1
ATOM 732 N N . GLN A 1 93 ? -14.844 -5.258 -5.328 1 95.25 93 GLN A N 1
ATOM 733 C CA . GLN A 1 93 ? -13.445 -5.477 -4.965 1 95.25 93 GLN A CA 1
ATOM 734 C C . GLN A 1 93 ? -12.828 -6.586 -5.809 1 95.25 93 GLN A C 1
ATOM 736 O O . GLN A 1 93 ? -11.68 -6.473 -6.242 1 95.25 93 GLN A O 1
ATOM 741 N N . ILE A 1 94 ? -13.586 -7.66 -6 1 97.19 94 ILE A N 1
ATOM 742 C CA . ILE A 1 94 ? -13.109 -8.797 -6.785 1 97.19 94 ILE A CA 1
ATOM 743 C C . ILE A 1 94 ? -12.891 -8.367 -8.234 1 97.19 94 ILE A C 1
ATOM 745 O O . ILE A 1 94 ? -11.922 -8.781 -8.875 1 97.19 94 ILE A O 1
ATOM 749 N N . VAL A 1 95 ? -13.789 -7.551 -8.781 1 96.06 95 VAL A N 1
ATOM 750 C CA . VAL A 1 95 ? -13.625 -7.008 -10.125 1 96.06 95 VAL A CA 1
ATOM 751 C C . VAL A 1 95 ? -12.344 -6.191 -10.203 1 96.06 95 VAL A C 1
ATOM 753 O O . VAL A 1 95 ? -11.555 -6.34 -11.148 1 96.06 95 VAL A O 1
ATOM 756 N N . ASP A 1 96 ? -12.102 -5.344 -9.234 1 92.75 96 ASP A N 1
ATOM 757 C CA . ASP A 1 96 ? -10.883 -4.539 -9.188 1 92.75 96 ASP A CA 1
ATOM 758 C C . ASP A 1 96 ? -9.641 -5.426 -9.148 1 92.75 96 ASP A C 1
ATOM 760 O O . ASP A 1 96 ? -8.625 -5.109 -9.781 1 92.75 96 ASP A O 1
ATOM 764 N N . LEU A 1 97 ? -9.664 -6.516 -8.367 1 94.5 97 LEU A N 1
ATOM 765 C CA . LEU A 1 97 ? -8.57 -7.477 -8.305 1 94.5 97 LEU A CA 1
ATOM 766 C C . LEU A 1 97 ? -8.273 -8.055 -9.68 1 94.5 97 LEU A C 1
ATOM 768 O O . LEU A 1 97 ? -7.109 -8.312 -10.016 1 94.5 97 LEU A O 1
ATOM 772 N N . GLY A 1 98 ? -9.289 -8.281 -10.453 1 96.12 98 GLY A N 1
ATOM 773 C CA . GLY A 1 98 ? -9.141 -8.773 -11.812 1 96.12 98 GLY A CA 1
ATOM 774 C C . GLY A 1 98 ? -8.414 -7.809 -12.727 1 96.12 98 GLY A C 1
ATOM 775 O O . GLY A 1 98 ? -7.582 -8.219 -13.539 1 96.12 98 GLY A O 1
ATOM 776 N N . ALA A 1 99 ? -8.773 -6.531 -12.594 1 92.38 99 ALA A N 1
ATOM 777 C CA . ALA A 1 99 ? -8.102 -5.508 -13.391 1 92.38 99 ALA A CA 1
ATOM 778 C C . ALA A 1 99 ? -6.602 -5.492 -13.117 1 92.38 99 ALA A C 1
ATOM 780 O O . ALA A 1 99 ? -5.809 -5.152 -14 1 92.38 99 ALA A O 1
ATOM 781 N N . LEU A 1 100 ? -6.246 -5.984 -11.945 1 89.94 100 LEU A N 1
ATOM 782 C CA . LEU A 1 100 ? -4.84 -5.988 -11.555 1 89.94 100 LEU A CA 1
ATOM 783 C C . LEU A 1 100 ? -4.203 -7.348 -11.812 1 89.94 100 LEU A C 1
ATOM 785 O O . LEU A 1 100 ? -3.018 -7.547 -11.547 1 89.94 100 LEU A O 1
ATOM 789 N N . GLY A 1 101 ? -4.961 -8.312 -12.219 1 94.62 101 GLY A N 1
ATOM 790 C CA . GLY A 1 101 ? -4.438 -9.594 -12.656 1 94.62 101 GLY A CA 1
ATOM 791 C C . GLY A 1 101 ? -4.41 -10.641 -11.555 1 94.62 101 GLY A C 1
ATOM 792 O O . GLY A 1 101 ? -3.904 -11.742 -11.75 1 94.62 101 GLY A O 1
ATOM 793 N N . TYR A 1 102 ? -5.047 -10.375 -10.398 1 96.81 102 TYR A N 1
ATOM 794 C CA . TYR A 1 102 ? -4.879 -11.242 -9.234 1 96.81 102 TYR A CA 1
ATOM 795 C C . TYR A 1 102 ? -6.121 -12.094 -9.008 1 96.81 102 TYR A C 1
ATOM 797 O O . TYR A 1 102 ? -6.121 -12.984 -8.156 1 96.81 102 TYR A O 1
ATOM 805 N N . ARG A 1 103 ? -7.184 -11.883 -9.758 1 98.19 103 ARG A N 1
ATOM 806 C CA . ARG A 1 103 ? -8.445 -12.562 -9.5 1 98.19 103 ARG A CA 1
ATOM 807 C C . ARG A 1 103 ? -8.383 -14.023 -9.945 1 98.19 103 ARG A C 1
ATOM 809 O O . ARG A 1 103 ? -8.133 -14.305 -11.125 1 98.19 103 ARG A O 1
ATOM 816 N N . ALA A 1 104 ? -8.648 -14.875 -9.008 1 98.69 104 ALA A N 1
ATOM 817 C CA . ALA A 1 104 ? -8.75 -16.297 -9.352 1 98.69 104 ALA A CA 1
ATOM 818 C C . ALA A 1 104 ? -9.906 -16.547 -10.32 1 98.69 104 ALA A C 1
ATOM 820 O O . ALA A 1 104 ? -10.977 -15.945 -10.18 1 98.69 104 ALA A O 1
ATOM 821 N N . PRO A 1 105 ? -9.719 -17.484 -11.242 1 98.19 105 PRO A N 1
ATOM 822 C CA . PRO A 1 105 ? -10.727 -17.734 -12.281 1 98.19 105 PRO A CA 1
ATOM 823 C C . PRO A 1 105 ? -12.086 -18.125 -11.703 1 98.19 105 PRO A C 1
ATOM 825 O O . PRO A 1 105 ? -13.125 -17.734 -12.234 1 98.19 105 PRO A O 1
ATOM 828 N N . GLU A 1 106 ? -12.18 -18.875 -10.57 1 98.44 106 GLU A N 1
ATOM 829 C CA . GLU A 1 106 ? -13.445 -19.344 -10.016 1 98.44 106 GLU A CA 1
ATOM 830 C C . GLU A 1 106 ? -14.25 -18.188 -9.43 1 98.44 106 GLU A C 1
ATOM 832 O O . GLU A 1 106 ? -15.469 -18.281 -9.297 1 98.44 106 GLU A O 1
ATOM 837 N N . LEU A 1 107 ? -13.578 -17.109 -9.016 1 98.31 107 LEU A N 1
ATOM 838 C CA . LEU A 1 107 ? -14.297 -15.938 -8.508 1 98.31 107 LEU A CA 1
ATOM 839 C C . LEU A 1 107 ? -15.016 -15.211 -9.641 1 98.31 107 LEU A C 1
ATOM 841 O O . LEU A 1 107 ? -16.062 -14.602 -9.422 1 98.31 107 LEU A O 1
ATOM 845 N N . ALA A 1 108 ? -14.453 -15.219 -10.844 1 96.44 108 ALA A N 1
ATOM 846 C CA . ALA A 1 108 ? -15.086 -14.617 -12.016 1 96.44 108 ALA A CA 1
ATOM 847 C C . ALA A 1 108 ? -16.297 -15.43 -12.461 1 96.44 108 ALA A C 1
ATOM 849 O O . ALA A 1 108 ? -17.266 -14.867 -12.969 1 96.44 108 ALA A O 1
ATOM 850 N N . ALA A 1 109 ? -16.234 -16.672 -12.25 1 95.38 109 ALA A N 1
ATOM 851 C CA . ALA A 1 109 ? -17.266 -17.594 -12.742 1 95.38 109 ALA A CA 1
ATOM 852 C C . ALA A 1 109 ? -18.438 -17.688 -11.773 1 95.38 109 ALA A C 1
ATOM 854 O O . ALA A 1 109 ? -19.516 -18.125 -12.148 1 95.38 109 ALA A O 1
ATOM 855 N N . SER A 1 110 ? -18.25 -17.281 -10.547 1 94.69 110 SER A N 1
ATOM 856 C CA . SER A 1 110 ? -19.234 -17.453 -9.5 1 94.69 110 SER A CA 1
ATOM 857 C C . SER A 1 110 ? -20.297 -16.359 -9.562 1 94.69 110 SER A C 1
ATOM 859 O O . SER A 1 110 ? -19.984 -15.188 -9.805 1 94.69 110 SER A O 1
ATOM 861 N N . LYS A 1 111 ? -21.547 -16.672 -9.32 1 93.31 111 LYS A N 1
ATOM 862 C CA . LYS A 1 111 ? -22.641 -15.711 -9.234 1 93.31 111 LYS A CA 1
ATOM 863 C C . LYS A 1 111 ? -22.547 -14.883 -7.953 1 93.31 111 LYS A C 1
ATOM 865 O O . LYS A 1 111 ? -22.938 -13.711 -7.934 1 93.31 111 LYS A O 1
ATOM 870 N N . LYS A 1 112 ? -22.109 -15.523 -6.93 1 95.25 112 LYS A N 1
ATOM 871 C CA . LYS A 1 112 ? -21.875 -14.859 -5.648 1 95.25 112 LYS A CA 1
ATOM 872 C C . LYS A 1 112 ? -20.453 -15.117 -5.156 1 95.25 112 LYS A C 1
ATOM 874 O O . LYS A 1 112 ? -20.234 -15.859 -4.199 1 95.25 112 LYS A O 1
ATOM 879 N N . PRO A 1 113 ? -19.547 -14.469 -5.773 1 96.69 113 PRO A N 1
ATOM 880 C CA . PRO A 1 113 ? -18.156 -14.758 -5.438 1 96.69 113 PRO A CA 1
ATOM 881 C C . PRO A 1 113 ? -17.797 -14.344 -4.012 1 96.69 113 PRO A C 1
ATOM 883 O O . PRO A 1 113 ? -18.281 -13.32 -3.518 1 96.69 113 PRO A O 1
ATOM 886 N N . SER A 1 114 ? -17 -15.188 -3.416 1 96.75 114 SER A N 1
ATOM 887 C CA . SER A 1 114 ? -16.438 -14.922 -2.094 1 96.75 114 SER A CA 1
ATOM 888 C C . SER A 1 114 ? -14.969 -15.328 -2.02 1 96.75 114 SER A C 1
ATOM 890 O O . SER A 1 114 ? -14.594 -16.406 -2.494 1 96.75 114 SER A O 1
ATOM 892 N N . PRO A 1 115 ? -14.203 -14.445 -1.426 1 97.94 115 PRO A N 1
ATOM 893 C CA . PRO A 1 115 ? -12.805 -14.82 -1.239 1 97.94 115 PRO A CA 1
ATOM 894 C C . PRO A 1 115 ? -12.633 -16.109 -0.438 1 97.94 115 PRO A C 1
ATOM 896 O O . PRO A 1 115 ? -13.406 -16.359 0.491 1 97.94 115 PRO A O 1
ATOM 899 N N . SER A 1 116 ? -11.633 -16.922 -0.806 1 98.38 116 SER A N 1
ATOM 900 C CA . SER A 1 116 ? -11.359 -18.203 -0.161 1 98.38 116 SER A CA 1
ATOM 901 C C . SER A 1 116 ? -9.867 -18.391 0.066 1 98.38 116 SER A C 1
ATOM 903 O O . SER A 1 116 ? -9.055 -17.609 -0.42 1 98.38 116 SER A O 1
ATOM 905 N N . PHE A 1 117 ? -9.547 -19.469 0.795 1 98.69 117 PHE A N 1
ATOM 906 C CA . PHE A 1 117 ? -8.148 -19.828 1.007 1 98.69 117 PHE A CA 1
ATOM 907 C C . PHE A 1 117 ? -7.461 -20.125 -0.321 1 98.69 117 PHE A C 1
ATOM 909 O O . PHE A 1 117 ? -6.332 -19.672 -0.546 1 98.69 117 PHE A O 1
ATOM 916 N N . LYS A 1 118 ? -8.18 -20.75 -1.155 1 98.75 118 LYS A N 1
ATOM 917 C CA . LYS A 1 118 ? -7.594 -21.141 -2.43 1 98.75 118 LYS A CA 1
ATOM 918 C C . LYS A 1 118 ? -7.434 -19.953 -3.363 1 98.75 118 LYS A C 1
ATOM 920 O O . LYS A 1 118 ? -6.488 -19.891 -4.156 1 98.75 118 LYS A O 1
ATOM 925 N N . SER A 1 119 ? -8.406 -19.016 -3.293 1 98.81 119 SER A N 1
ATOM 926 C CA . SER A 1 119 ? -8.242 -17.812 -4.113 1 98.81 119 SER A CA 1
ATOM 927 C C . SER A 1 119 ? -7.062 -16.969 -3.637 1 98.81 119 SER A C 1
ATOM 929 O O . SER A 1 119 ? -6.391 -16.328 -4.441 1 98.81 119 SER A O 1
ATOM 931 N N . ASP A 1 120 ? -6.77 -17 -2.311 1 98.88 120 ASP A N 1
ATOM 932 C CA . ASP A 1 120 ? -5.555 -16.375 -1.785 1 98.88 120 ASP A CA 1
ATOM 933 C C . ASP A 1 120 ? -4.305 -17.016 -2.396 1 98.88 120 ASP A C 1
ATOM 935 O O . ASP A 1 120 ? -3.365 -16.312 -2.764 1 98.88 120 ASP A O 1
ATOM 939 N N . VAL A 1 121 ? -4.328 -18.281 -2.492 1 98.94 121 VAL A N 1
ATOM 940 C CA . VAL A 1 121 ? -3.186 -19.016 -3.02 1 98.94 121 VAL A CA 1
ATOM 941 C C . VAL A 1 121 ? -2.971 -18.656 -4.488 1 98.94 121 VAL A C 1
ATOM 943 O O . VAL A 1 121 ? -1.832 -18.484 -4.93 1 98.94 121 VAL A O 1
ATOM 946 N N . TYR A 1 122 ? -4.035 -18.547 -5.23 1 98.88 122 TYR A N 1
ATOM 947 C CA . TYR A 1 122 ? -3.92 -18.109 -6.617 1 98.88 122 TYR A CA 1
ATOM 948 C C . TYR A 1 122 ? -3.254 -16.75 -6.703 1 98.88 122 TYR A C 1
ATOM 950 O O . TYR A 1 122 ? -2.283 -16.562 -7.441 1 98.88 122 TYR A O 1
ATOM 958 N N . ALA A 1 123 ? -3.818 -15.781 -5.949 1 98.5 123 ALA A N 1
ATOM 959 C CA . ALA A 1 123 ? -3.281 -14.422 -5.957 1 98.5 123 ALA A CA 1
ATOM 960 C C . ALA A 1 123 ? -1.806 -14.414 -5.562 1 98.5 123 ALA A C 1
ATOM 962 O O . ALA A 1 123 ? -1.009 -13.672 -6.137 1 98.5 123 ALA A O 1
ATOM 963 N N . PHE A 1 124 ? -1.46 -15.281 -4.641 1 98.5 124 PHE A N 1
ATOM 964 C CA . PHE A 1 124 ? -0.067 -15.383 -4.219 1 98.5 124 PHE A CA 1
ATOM 965 C C . PHE A 1 124 ? 0.801 -15.922 -5.352 1 98.5 124 PHE A C 1
ATOM 967 O O . PHE A 1 124 ? 1.926 -15.461 -5.551 1 98.5 124 PHE A O 1
ATOM 974 N N . GLY A 1 125 ? 0.333 -16.906 -6.023 1 98.69 125 GLY A N 1
ATOM 975 C CA . GLY A 1 125 ? 1.041 -17.375 -7.199 1 98.69 125 GLY A CA 1
ATOM 976 C C . GLY A 1 125 ? 1.34 -16.281 -8.203 1 98.69 125 GLY A C 1
ATOM 977 O O . GLY A 1 125 ? 2.449 -16.203 -8.734 1 98.69 125 GLY A O 1
ATOM 978 N N . VAL A 1 126 ? 0.374 -15.43 -8.445 1 97.31 126 VAL A N 1
ATOM 979 C CA . VAL A 1 126 ? 0.549 -14.297 -9.344 1 97.31 126 VAL A CA 1
ATOM 980 C C . VAL A 1 126 ? 1.625 -13.359 -8.797 1 97.31 126 VAL A C 1
ATOM 982 O O . VAL A 1 126 ? 2.496 -12.898 -9.539 1 97.31 126 VAL A O 1
ATOM 985 N N . ALA A 1 127 ? 1.575 -13.125 -7.516 1 95.44 127 ALA A N 1
ATOM 986 C CA . ALA A 1 127 ? 2.594 -12.289 -6.887 1 95.44 127 ALA A CA 1
ATOM 987 C C . ALA A 1 127 ? 3.984 -12.891 -7.066 1 95.44 127 ALA A C 1
ATOM 989 O O . ALA A 1 127 ? 4.953 -12.164 -7.309 1 95.44 127 ALA A O 1
ATOM 990 N N . LEU A 1 128 ? 4.082 -14.172 -6.918 1 96.75 128 LEU A N 1
ATOM 991 C CA . LEU A 1 128 ? 5.359 -14.844 -7.133 1 96.75 128 LEU A CA 1
ATOM 992 C C . LEU A 1 128 ? 5.855 -14.633 -8.555 1 96.75 128 LEU A C 1
ATOM 994 O O . LEU A 1 128 ? 7.043 -14.398 -8.781 1 96.75 128 LEU A O 1
ATOM 998 N N . LEU A 1 129 ? 4.934 -14.703 -9.469 1 96 129 LEU A N 1
ATOM 999 C CA . LEU A 1 129 ? 5.312 -14.492 -10.859 1 96 129 LEU A CA 1
ATOM 1000 C C . LEU A 1 129 ? 5.805 -13.062 -11.078 1 96 129 LEU A C 1
ATOM 1002 O O . LEU A 1 129 ? 6.773 -12.836 -11.805 1 96 129 LEU A O 1
ATOM 1006 N N . GLU A 1 130 ? 5.129 -12.164 -10.43 1 92.12 130 GLU A N 1
ATOM 1007 C CA . GLU A 1 130 ? 5.613 -10.789 -10.516 1 92.12 130 GLU A CA 1
ATOM 1008 C C . GLU A 1 130 ? 7.023 -10.664 -9.953 1 92.12 130 GLU A C 1
ATOM 1010 O O . GLU A 1 130 ? 7.879 -10 -10.539 1 92.12 130 GLU A O 1
ATOM 1015 N N . LEU A 1 131 ? 7.277 -11.312 -8.859 1 91.25 131 LEU A N 1
ATOM 1016 C CA . LEU A 1 131 ? 8.594 -11.258 -8.227 1 91.25 131 LEU A CA 1
ATOM 1017 C C . LEU A 1 131 ? 9.664 -11.836 -9.141 1 91.25 131 LEU A C 1
ATOM 1019 O O . LEU A 1 131 ? 10.781 -11.312 -9.203 1 91.25 131 LEU A O 1
ATOM 1023 N N . LEU A 1 132 ? 9.32 -12.836 -9.828 1 93.38 132 LEU A N 1
ATOM 1024 C CA . LEU A 1 132 ? 10.289 -13.555 -10.648 1 93.38 132 LEU A CA 1
ATOM 1025 C C . LEU A 1 132 ? 10.539 -12.812 -11.961 1 93.38 132 LEU A C 1
ATOM 1027 O O . LEU A 1 132 ? 11.664 -12.797 -12.461 1 93.38 132 LEU A O 1
ATOM 1031 N N . THR A 1 133 ? 9.484 -12.195 -12.492 1 91.5 133 THR A N 1
ATOM 1032 C CA . THR A 1 133 ? 9.578 -11.68 -13.852 1 91.5 133 THR A CA 1
ATOM 1033 C C . THR A 1 133 ? 9.852 -10.18 -13.844 1 91.5 133 THR A C 1
ATOM 1035 O O . THR A 1 133 ? 10.312 -9.625 -14.844 1 91.5 133 THR A O 1
ATOM 1038 N N . GLY A 1 134 ? 9.43 -9.586 -12.742 1 85.62 134 GLY A N 1
ATOM 1039 C CA . GLY A 1 134 ? 9.523 -8.133 -12.695 1 85.62 134 GLY A CA 1
ATOM 1040 C C . GLY A 1 134 ? 8.422 -7.441 -13.477 1 85.62 134 GLY A C 1
ATOM 1041 O O . GLY A 1 134 ? 8.484 -6.234 -13.727 1 85.62 134 GLY A O 1
ATOM 1042 N N . ARG A 1 135 ? 7.477 -8.227 -13.891 1 84.81 135 ARG A N 1
ATOM 1043 C CA . ARG A 1 135 ? 6.363 -7.695 -14.664 1 84.81 135 ARG A CA 1
ATOM 1044 C C . ARG A 1 135 ? 5.105 -7.574 -13.812 1 84.81 135 ARG A C 1
ATOM 1046 O O . ARG A 1 135 ? 4.949 -8.289 -12.82 1 84.81 135 ARG A O 1
ATOM 1053 N N . CYS A 1 136 ? 4.242 -6.68 -14.227 1 84 136 CYS A N 1
ATOM 1054 C CA . CYS A 1 136 ? 2.979 -6.473 -13.531 1 84 136 CYS A CA 1
ATOM 1055 C C . CYS A 1 136 ? 1.881 -7.352 -14.117 1 84 136 CYS A C 1
ATOM 1057 O O . CYS A 1 136 ? 1.691 -7.379 -15.336 1 84 136 CYS A O 1
ATOM 1059 N N . ALA A 1 137 ? 1.197 -7.945 -13.273 1 88.75 137 ALA A N 1
ATOM 1060 C CA . ALA A 1 137 ? 0.146 -8.859 -13.719 1 88.75 137 ALA A CA 1
ATOM 1061 C C . ALA A 1 137 ? -0.995 -8.102 -14.383 1 88.75 137 ALA A C 1
ATOM 1063 O O . ALA A 1 137 ? -1.725 -8.656 -15.211 1 88.75 137 ALA A O 1
ATOM 1064 N N . GLY A 1 138 ? -1.136 -6.812 -14.102 1 85.19 138 GLY A N 1
ATOM 1065 C CA . GLY A 1 138 ? -2.205 -6.008 -14.672 1 85.19 138 GLY A CA 1
ATOM 1066 C C . GLY A 1 138 ? -1.911 -5.543 -16.094 1 85.19 138 GLY A C 1
ATOM 1067 O O . GLY A 1 138 ? -2.807 -5.066 -16.781 1 85.19 138 GLY A O 1
ATOM 1068 N N . ASP A 1 139 ? -0.722 -5.773 -16.484 1 82.75 139 ASP A N 1
ATOM 1069 C CA . ASP A 1 139 ? -0.329 -5.293 -17.812 1 82.75 139 ASP A CA 1
ATOM 1070 C C . ASP A 1 139 ? -0.473 -6.398 -18.859 1 82.75 139 ASP A C 1
ATOM 1072 O O . ASP A 1 139 ? -0.389 -7.582 -18.531 1 82.75 139 ASP A O 1
ATOM 1076 N N . VAL A 1 140 ? -0.689 -5.859 -20.062 1 86.06 140 VAL A N 1
ATOM 1077 C CA . VAL A 1 140 ? -0.664 -6.766 -21.203 1 86.06 140 VAL A CA 1
ATOM 1078 C C . VAL A 1 140 ? 0.76 -6.875 -21.75 1 86.06 140 VAL A C 1
ATOM 1080 O O . VAL A 1 140 ? 1.434 -5.859 -21.953 1 86.06 140 VAL A O 1
ATOM 1083 N N . ILE A 1 141 ? 1.161 -8.125 -21.797 1 81.38 141 ILE A N 1
ATOM 1084 C CA . ILE A 1 141 ? 2.463 -8.383 -22.406 1 81.38 141 ILE A CA 1
ATOM 1085 C C . ILE A 1 141 ? 2.305 -8.555 -23.922 1 81.38 141 ILE A C 1
ATOM 1087 O O . ILE A 1 141 ? 1.577 -9.438 -24.375 1 81.38 141 ILE A O 1
ATOM 1091 N N . THR A 1 142 ? 2.924 -7.613 -24.578 1 83.94 142 THR A N 1
ATOM 1092 C CA . THR A 1 142 ? 2.777 -7.656 -26.031 1 83.94 142 THR A CA 1
ATOM 1093 C C . THR A 1 142 ? 3.902 -8.469 -26.672 1 83.94 142 THR A C 1
ATOM 1095 O O . THR A 1 142 ? 5.074 -8.297 -26.328 1 83.94 142 THR A O 1
ATOM 1098 N N . GLY A 1 143 ? 3.543 -9.477 -27.406 1 74.5 143 GLY A N 1
ATOM 1099 C CA . GLY A 1 143 ? 4.477 -10.266 -28.188 1 74.5 143 GLY A CA 1
ATOM 1100 C C . GLY A 1 143 ? 4.082 -10.383 -29.656 1 74.5 143 GLY A C 1
ATOM 1101 O O . GLY A 1 143 ? 3.18 -9.68 -30.109 1 74.5 143 GLY A O 1
ATOM 1102 N N . SER A 1 144 ? 4.906 -11.055 -30.406 1 76 144 SER A N 1
ATOM 1103 C CA . SER A 1 144 ? 4.68 -11.25 -31.844 1 76 144 SER A CA 1
ATOM 1104 C C . SER A 1 144 ? 3.311 -11.867 -32.094 1 76 144 SER A C 1
ATOM 1106 O O . SER A 1 144 ? 2.707 -11.633 -33.156 1 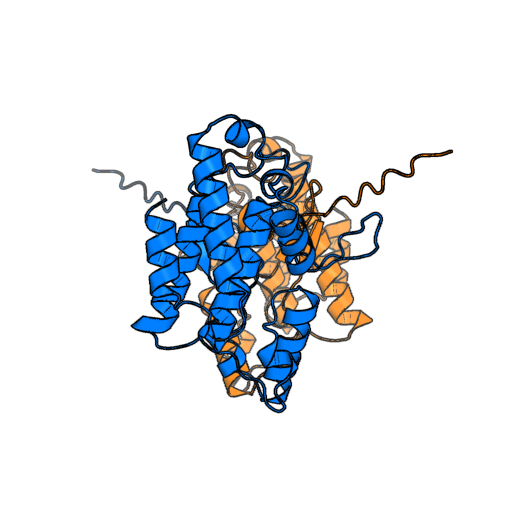76 144 SER A O 1
ATOM 1108 N N . GLU A 1 145 ? 2.863 -12.586 -31.219 1 74.38 145 GLU A N 1
ATOM 1109 C CA . GLU A 1 145 ? 1.634 -13.359 -31.391 1 74.38 145 GLU A CA 1
ATOM 1110 C C . GLU A 1 145 ? 0.443 -12.641 -30.766 1 74.38 145 GLU A C 1
ATOM 1112 O O . GLU A 1 145 ? -0.661 -13.188 -30.719 1 74.38 145 GLU A O 1
ATOM 1117 N N . GLY A 1 146 ? 0.701 -11.5 -30.203 1 83.81 146 GLY A N 1
ATOM 1118 C CA . GLY A 1 146 ? -0.4 -10.766 -29.609 1 83.81 146 GLY A CA 1
ATOM 1119 C C . GLY A 1 146 ? -0.124 -10.352 -28.172 1 83.81 146 GLY A C 1
ATOM 1120 O O . GLY A 1 146 ? 1.034 -10.234 -27.766 1 83.81 146 GLY A O 1
ATOM 1121 N N . GLY A 1 147 ? -1.262 -9.953 -27.484 1 88.56 147 GLY A N 1
ATOM 1122 C CA . GLY A 1 147 ? -1.185 -9.531 -26.094 1 88.56 147 GLY A CA 1
ATOM 1123 C C . GLY A 1 147 ? -1.497 -10.648 -25.109 1 88.56 147 GLY A C 1
ATOM 1124 O O . GLY A 1 147 ? -2.42 -11.438 -25.344 1 88.56 147 GLY A O 1
ATOM 1125 N N . PHE A 1 148 ? -0.632 -10.875 -24.141 1 89.06 148 PHE A N 1
ATOM 1126 C CA . PHE A 1 148 ? -0.793 -11.906 -23.125 1 89.06 148 PHE A CA 1
ATOM 1127 C C . PHE A 1 148 ? -0.875 -11.281 -21.734 1 89.06 148 PHE A C 1
ATOM 1129 O O . PHE A 1 148 ? -0.22 -10.273 -21.453 1 89.06 148 PHE A O 1
ATOM 1136 N N . ASP A 1 149 ? -1.725 -11.969 -20.938 1 93.44 149 ASP A N 1
ATOM 1137 C CA . ASP A 1 149 ? -1.548 -11.656 -19.516 1 93.44 149 ASP A CA 1
ATOM 1138 C C . ASP A 1 149 ? -0.33 -12.375 -18.938 1 93.44 149 ASP A C 1
ATOM 1140 O O . ASP A 1 149 ? 0.259 -13.234 -19.609 1 93.44 149 ASP A O 1
ATOM 1144 N N . LEU A 1 150 ? 0.117 -12.008 -17.844 1 94.31 150 LEU A N 1
ATOM 1145 C CA . LEU A 1 150 ? 1.357 -12.484 -17.25 1 94.31 150 LEU A CA 1
ATOM 1146 C C . LEU A 1 150 ? 1.327 -14 -17.078 1 94.31 150 LEU A C 1
ATOM 1148 O O . LEU A 1 150 ? 2.291 -14.688 -17.422 1 94.31 150 LEU A O 1
ATOM 1152 N N . THR A 1 151 ? 0.234 -14.57 -16.531 1 97.31 151 THR A N 1
ATOM 1153 C CA . THR A 1 151 ? 0.148 -16 -16.266 1 97.31 151 THR A CA 1
ATOM 1154 C C . THR A 1 151 ? 0.242 -16.797 -17.562 1 97.31 151 THR A C 1
ATOM 1156 O O . THR A 1 151 ? 0.966 -17.797 -17.641 1 97.31 151 THR A O 1
ATOM 1159 N N . ASP A 1 152 ? -0.414 -16.266 -18.594 1 95.5 152 ASP A N 1
ATOM 1160 C CA . ASP A 1 152 ? -0.373 -16.953 -19.891 1 95.5 152 ASP A CA 1
ATOM 1161 C C . ASP A 1 152 ? 1.013 -16.844 -20.516 1 95.5 152 ASP A C 1
ATOM 1163 O O . ASP A 1 152 ? 1.504 -17.812 -21.109 1 95.5 152 ASP A O 1
ATOM 1167 N N . TRP A 1 153 ? 1.554 -15.688 -20.438 1 95.06 153 TRP A N 1
ATOM 1168 C CA . TRP A 1 153 ? 2.889 -15.484 -20.984 1 95.06 153 TRP A CA 1
ATOM 1169 C C . TRP A 1 153 ? 3.891 -16.453 -20.359 1 95.06 153 TRP A C 1
ATOM 1171 O O . TRP A 1 153 ? 4.664 -17.109 -21.062 1 95.06 153 TRP A O 1
ATOM 1181 N N . VAL A 1 154 ? 3.871 -16.578 -19.062 1 96.94 154 VAL A N 1
ATOM 1182 C CA . VAL A 1 154 ? 4.809 -17.438 -18.359 1 96.94 154 VAL A CA 1
ATOM 1183 C C . VAL A 1 154 ? 4.551 -18.891 -18.719 1 96.94 154 VAL A C 1
ATOM 1185 O O . VAL A 1 154 ? 5.488 -19.656 -18.984 1 96.94 154 VAL A O 1
ATOM 1188 N N . ARG A 1 155 ? 3.309 -19.312 -18.734 1 96.12 155 ARG A N 1
ATOM 1189 C CA . ARG A 1 155 ? 2.965 -20.688 -19.094 1 96.12 155 ARG A CA 1
ATOM 1190 C C . ARG A 1 155 ? 3.484 -21.031 -20.484 1 96.12 155 ARG A C 1
ATOM 1192 O O . ARG A 1 155 ? 3.994 -22.125 -20.719 1 96.12 155 ARG A O 1
ATOM 1199 N N . LEU A 1 156 ? 3.32 -20.062 -21.359 1 94.31 156 LEU A N 1
ATOM 1200 C CA . LEU A 1 156 ? 3.781 -20.281 -22.734 1 94.31 156 LEU A CA 1
ATOM 1201 C C . LEU A 1 156 ? 5.297 -20.438 -22.781 1 94.31 156 LEU A C 1
ATOM 1203 O O . LEU A 1 156 ? 5.812 -21.344 -23.438 1 94.31 156 LEU A O 1
ATOM 1207 N N . ARG A 1 157 ? 6.027 -19.578 -22.078 1 94.88 157 ARG A N 1
ATOM 1208 C CA . ARG A 1 157 ? 7.488 -19.641 -22.078 1 94.88 157 ARG A CA 1
ATOM 1209 C C . ARG A 1 157 ? 7.969 -20.969 -21.469 1 94.88 157 ARG A C 1
ATOM 1211 O O . ARG A 1 157 ? 8.938 -21.547 -21.953 1 94.88 157 ARG A O 1
ATOM 1218 N N . VAL A 1 158 ? 7.316 -21.391 -20.453 1 96.69 158 VAL A N 1
ATOM 1219 C CA . VAL A 1 158 ? 7.676 -22.656 -19.797 1 96.69 158 VAL A CA 1
ATOM 1220 C C . VAL A 1 158 ? 7.398 -23.812 -20.75 1 96.69 158 VAL A C 1
ATOM 1222 O O . VAL A 1 158 ? 8.219 -24.734 -20.875 1 96.69 158 VAL A O 1
ATOM 1225 N N . ALA A 1 159 ? 6.266 -23.766 -21.391 1 95.56 159 ALA A N 1
ATOM 1226 C CA . ALA A 1 159 ? 5.902 -24.828 -22.344 1 95.56 159 ALA A CA 1
ATOM 1227 C C . ALA A 1 159 ? 6.926 -24.922 -23.469 1 95.56 159 ALA A C 1
ATOM 1229 O O . ALA A 1 159 ? 7.184 -26.016 -23.984 1 95.56 159 ALA A O 1
ATOM 1230 N N . GLU A 1 160 ? 7.539 -23.844 -23.797 1 95 160 GLU A N 1
ATOM 1231 C CA . GLU A 1 160 ? 8.523 -23.766 -24.875 1 95 160 GLU A CA 1
ATOM 1232 C C . GLU A 1 160 ? 9.922 -24.078 -24.359 1 95 160 GLU A C 1
ATOM 1234 O O . GLU A 1 160 ? 10.898 -24.016 -25.125 1 95 160 GLU A O 1
ATOM 1239 N N . GLY A 1 161 ? 10.031 -24.406 -23.109 1 94.94 161 GLY A N 1
ATOM 1240 C CA . GLY A 1 161 ? 11.336 -24.703 -22.531 1 94.94 161 GLY A CA 1
ATOM 1241 C C . GLY A 1 161 ? 12.195 -23.469 -22.344 1 94.94 161 GLY A C 1
ATOM 1242 O O . GLY A 1 161 ? 13.422 -23.547 -22.328 1 94.94 161 GLY A O 1
ATOM 1243 N N . GLN A 1 162 ? 11.562 -22.25 -22.312 1 94.75 162 GLN A N 1
ATOM 1244 C CA . GLN A 1 162 ? 12.273 -20.969 -22.203 1 94.75 162 GLN A CA 1
ATOM 1245 C C . GLN A 1 162 ? 11.992 -20.297 -20.875 1 94.75 162 GLN A C 1
ATOM 1247 O O . GLN A 1 162 ? 11.789 -19.078 -20.828 1 94.75 162 GLN A O 1
ATOM 1252 N N . GLU A 1 163 ? 11.914 -21.125 -19.766 1 93.5 163 GLU A N 1
ATOM 1253 C CA . GLU A 1 163 ? 11.523 -20.578 -18.453 1 93.5 163 GLU A CA 1
ATOM 1254 C C . GLU A 1 163 ? 12.516 -19.531 -17.984 1 93.5 163 GLU A C 1
ATOM 1256 O O . GLU A 1 163 ? 12.125 -18.562 -17.328 1 93.5 163 GLU A O 1
ATOM 1261 N N . SER A 1 164 ? 13.789 -19.609 -18.312 1 91.62 164 SER A N 1
ATOM 1262 C CA . SER A 1 164 ? 14.797 -18.672 -17.844 1 91.62 164 SER A CA 1
ATOM 1263 C C . SER A 1 164 ? 14.602 -17.297 -18.469 1 91.62 164 SER A C 1
ATOM 1265 O O . SER A 1 164 ? 15.047 -16.281 -17.922 1 91.62 164 SER A O 1
ATOM 1267 N N . GLU A 1 165 ? 13.891 -17.297 -19.594 1 90.94 165 GLU A N 1
ATOM 1268 C CA . GLU A 1 165 ? 13.633 -16.031 -20.297 1 90.94 165 GLU A CA 1
ATOM 1269 C C . GLU A 1 165 ? 12.586 -15.203 -19.547 1 90.94 165 GLU A C 1
ATOM 1271 O O . GLU A 1 165 ? 12.438 -14.008 -19.812 1 90.94 165 GLU A O 1
ATOM 1276 N N . CYS A 1 166 ? 11.906 -15.859 -18.625 1 92.69 166 CYS A N 1
ATOM 1277 C CA . CYS A 1 166 ? 10.852 -15.156 -17.906 1 92.69 166 CYS A CA 1
ATOM 1278 C C . CYS A 1 166 ? 11.438 -14.312 -16.781 1 92.69 166 CYS A C 1
ATOM 1280 O O . CYS A 1 166 ? 10.781 -13.398 -16.266 1 92.69 166 CYS A O 1
ATOM 1282 N N . PHE A 1 167 ? 12.633 -14.656 -16.375 1 94.06 167 PHE A N 1
ATOM 1283 C CA . PHE A 1 167 ? 13.164 -14.039 -15.172 1 94.06 167 PHE A CA 1
ATOM 1284 C C . PHE A 1 167 ? 13.562 -12.594 -15.43 1 94.06 167 PHE A C 1
ATOM 1286 O O . PHE A 1 167 ? 14.07 -12.273 -16.5 1 94.06 167 PHE A O 1
ATOM 1293 N N . ASP A 1 168 ? 13.297 -11.773 -14.492 1 89.44 168 ASP A N 1
ATOM 1294 C CA . ASP A 1 168 ? 13.617 -10.352 -14.539 1 89.44 168 ASP A CA 1
ATOM 1295 C C . ASP A 1 168 ? 15.086 -10.133 -14.906 1 89.44 168 ASP A C 1
ATOM 1297 O O . ASP A 1 168 ? 15.984 -10.617 -14.219 1 89.44 168 ASP A O 1
ATOM 1301 N N . PRO A 1 169 ? 15.375 -9.328 -15.875 1 87.25 169 PRO A N 1
ATOM 1302 C CA . PRO A 1 169 ? 16.766 -9.047 -16.25 1 87.25 169 PRO A CA 1
ATOM 1303 C C . PRO A 1 169 ? 17.547 -8.359 -15.133 1 87.25 169 PRO A C 1
ATOM 1305 O O . PRO A 1 169 ? 18.766 -8.453 -15.086 1 87.25 169 PRO A O 1
ATOM 1308 N N . ALA A 1 170 ? 16.844 -7.777 -14.273 1 80.94 170 ALA A N 1
ATOM 1309 C CA . ALA A 1 170 ? 17.5 -7.105 -13.156 1 80.94 170 ALA A CA 1
ATOM 1310 C C . ALA A 1 170 ? 18.188 -8.109 -12.242 1 80.94 170 ALA A C 1
ATOM 1312 O O . ALA A 1 170 ? 19.047 -7.742 -11.43 1 80.94 170 ALA A O 1
ATOM 1313 N N . MET A 1 171 ? 17.828 -9.352 -12.391 1 85.75 171 MET A N 1
ATOM 1314 C CA . MET A 1 171 ? 18.453 -10.398 -11.586 1 85.75 171 MET A CA 1
ATOM 1315 C C . MET A 1 171 ? 19.531 -11.117 -12.383 1 85.75 171 MET A C 1
ATOM 1317 O O . MET A 1 171 ? 19.859 -12.273 -12.094 1 85.75 171 MET A O 1
ATOM 1321 N N . ALA A 1 172 ? 20.047 -10.469 -13.375 1 82.31 172 ALA A N 1
ATOM 1322 C CA . ALA A 1 172 ? 21.016 -11.086 -14.281 1 82.31 172 ALA A CA 1
ATOM 1323 C C . ALA A 1 172 ? 22.219 -11.602 -13.516 1 82.31 172 ALA A C 1
ATOM 1325 O O . ALA A 1 172 ? 22.734 -12.688 -13.797 1 82.31 172 ALA A O 1
ATOM 1326 N N . SER A 1 173 ? 22.672 -10.789 -12.594 1 81.81 173 SER A N 1
ATOM 1327 C CA . SER A 1 173 ? 23.828 -11.211 -11.812 1 81.81 173 SER A CA 1
ATOM 1328 C C . SER A 1 173 ? 23.531 -12.469 -11.008 1 81.81 173 SER A C 1
ATOM 1330 O O . SER A 1 173 ? 24.375 -13.359 -10.891 1 81.81 173 SER A O 1
ATOM 1332 N N . ASP A 1 174 ? 22.391 -12.586 -10.508 1 83.19 174 ASP A N 1
ATOM 1333 C CA . ASP A 1 174 ? 21.953 -13.766 -9.758 1 83.19 174 ASP A CA 1
ATOM 1334 C C . ASP A 1 174 ? 21.797 -14.969 -10.688 1 83.19 174 ASP A C 1
ATOM 1336 O O . ASP A 1 174 ? 22 -16.109 -10.266 1 83.19 174 ASP A O 1
ATOM 1340 N N . SER A 1 175 ? 21.516 -14.656 -11.883 1 81.81 175 SER A N 1
ATOM 1341 C CA . SER A 1 175 ? 21.25 -15.711 -12.852 1 81.81 175 SER A CA 1
ATOM 1342 C C . SER A 1 175 ? 22.562 -16.344 -13.336 1 81.81 175 SER A C 1
ATOM 1344 O O . SER A 1 175 ? 22.531 -17.406 -13.969 1 81.81 175 SER A O 1
ATOM 1346 N N . GLU A 1 176 ? 23.594 -15.68 -13.008 1 84.81 176 GLU A N 1
ATOM 1347 C CA . GLU A 1 176 ? 24.891 -16.266 -13.328 1 84.81 176 GLU A CA 1
ATOM 1348 C C . GLU A 1 176 ? 25.281 -17.328 -12.305 1 84.81 176 GLU A C 1
ATOM 1350 O O . GLU A 1 176 ? 26.141 -18.172 -12.57 1 84.81 176 GLU A O 1
ATOM 1355 N N . ASN A 1 177 ? 24.656 -17.266 -11.195 1 89.62 177 ASN A N 1
ATOM 1356 C CA . ASN A 1 177 ? 24.859 -18.234 -10.125 1 89.62 177 ASN A CA 1
ATOM 1357 C C . ASN A 1 177 ? 23.922 -19.422 -10.258 1 89.62 177 ASN A C 1
ATOM 1359 O O . ASN A 1 177 ? 22.703 -19.266 -10.141 1 89.62 177 ASN A O 1
ATOM 1363 N N . PRO A 1 178 ? 24.516 -20.594 -10.43 1 90.75 178 PRO A N 1
ATOM 1364 C CA . PRO A 1 178 ? 23.672 -21.781 -10.633 1 90.75 178 PRO A CA 1
ATOM 1365 C C . PRO A 1 178 ? 22.688 -22 -9.492 1 90.75 178 PRO A C 1
ATOM 1367 O O . PRO A 1 178 ? 21.562 -22.453 -9.727 1 90.75 178 PRO A O 1
ATOM 1370 N N . GLN A 1 179 ? 23.109 -21.766 -8.312 1 91.75 179 GLN A N 1
ATOM 1371 C CA . GLN A 1 179 ? 22.219 -21.922 -7.164 1 91.75 179 GLN A CA 1
ATOM 1372 C C . GLN A 1 179 ? 21.047 -20.953 -7.238 1 91.75 179 GLN A C 1
ATOM 1374 O O . GLN A 1 179 ? 19.922 -21.297 -6.879 1 91.75 179 GLN A O 1
ATOM 1379 N N . GLY A 1 180 ? 21.344 -19.797 -7.656 1 93.75 180 GLY A N 1
ATOM 1380 C CA . GLY A 1 180 ? 20.281 -18.812 -7.836 1 93.75 180 GLY A CA 1
ATOM 1381 C C . GLY A 1 180 ? 19.266 -19.203 -8.891 1 93.75 180 GLY A C 1
ATOM 1382 O O . GLY A 1 180 ? 18.062 -19.109 -8.664 1 93.75 180 GLY A O 1
ATOM 1383 N N . VAL A 1 181 ? 19.797 -19.656 -9.945 1 94.44 181 VAL A N 1
ATOM 1384 C CA . VAL A 1 181 ? 18.922 -20.047 -11.047 1 94.44 181 VAL A CA 1
ATOM 1385 C C . VAL A 1 181 ? 18.047 -21.234 -10.625 1 94.44 181 VAL A C 1
ATOM 1387 O O . VAL A 1 181 ? 16.859 -21.281 -10.922 1 94.44 181 VAL A O 1
ATOM 1390 N N . LYS A 1 182 ? 18.656 -22.188 -9.977 1 95.94 182 LYS A N 1
ATOM 1391 C CA . LYS A 1 182 ? 17.906 -23.328 -9.484 1 95.94 182 LYS A CA 1
ATOM 1392 C C . LYS A 1 182 ? 16.781 -22.891 -8.562 1 95.94 182 LYS A C 1
ATOM 1394 O O . LYS A 1 182 ? 15.648 -23.375 -8.688 1 95.94 182 LYS A O 1
ATOM 1399 N N . GLY A 1 183 ? 17.078 -22.016 -7.633 1 97.56 183 GLY A N 1
ATOM 1400 C CA . GLY A 1 183 ? 16.062 -21.484 -6.738 1 97.56 183 GLY A CA 1
ATOM 1401 C C . GLY A 1 183 ? 14.938 -20.766 -7.465 1 97.56 183 GLY A C 1
ATOM 1402 O O . GLY A 1 183 ? 13.758 -20.953 -7.141 1 97.56 183 GLY A O 1
ATOM 1403 N N . MET A 1 184 ? 15.297 -19.984 -8.438 1 97.44 184 MET A N 1
ATOM 1404 C CA . MET A 1 184 ? 14.305 -19.266 -9.227 1 97.44 184 MET A CA 1
ATOM 1405 C C . MET A 1 184 ? 13.375 -20.234 -9.961 1 97.44 184 MET A C 1
ATOM 1407 O O . MET A 1 184 ? 12.164 -20.031 -9.992 1 97.44 184 MET A O 1
ATOM 1411 N N . LYS A 1 185 ? 13.969 -21.234 -10.508 1 97.44 185 LYS A N 1
ATOM 1412 C CA . LYS A 1 185 ? 13.172 -22.234 -11.203 1 97.44 185 LYS A CA 1
ATOM 1413 C C . LYS A 1 185 ? 12.25 -22.984 -10.242 1 97.44 185 LYS A C 1
ATOM 1415 O O . LYS A 1 185 ? 11.109 -23.297 -10.586 1 97.44 185 LYS A O 1
ATOM 1420 N N . GLU A 1 186 ? 12.727 -23.25 -9.055 1 98.38 186 GLU A N 1
ATOM 1421 C CA . GLU A 1 186 ? 11.898 -23.906 -8.047 1 98.38 186 GLU A CA 1
ATOM 1422 C C . GLU A 1 186 ? 10.719 -23.031 -7.652 1 98.38 186 GLU A C 1
ATOM 1424 O O . GLU A 1 186 ? 9.586 -23.5 -7.547 1 98.38 186 GLU A O 1
ATOM 1429 N N . VAL A 1 187 ? 10.969 -21.75 -7.457 1 98.5 187 VAL A N 1
ATOM 1430 C CA . VAL A 1 187 ? 9.891 -20.828 -7.102 1 98.5 187 VAL A CA 1
ATOM 1431 C C . VAL A 1 187 ? 8.914 -20.719 -8.266 1 98.5 187 VAL A C 1
ATOM 1433 O O . VAL A 1 187 ? 7.699 -20.609 -8.055 1 98.5 187 VAL A O 1
ATOM 1436 N N . LEU A 1 188 ? 9.438 -20.719 -9.469 1 98.56 188 LEU A N 1
ATOM 1437 C CA . LEU A 1 188 ? 8.562 -20.703 -10.633 1 98.56 188 LEU A CA 1
ATOM 1438 C C . LEU A 1 188 ? 7.621 -21.906 -10.625 1 98.56 188 LEU A C 1
ATOM 1440 O O . LEU A 1 188 ? 6.422 -21.766 -10.867 1 98.56 188 LEU A O 1
ATOM 1444 N N . GLY A 1 189 ? 8.188 -23.031 -10.32 1 98.56 189 GLY A N 1
ATOM 1445 C CA . GLY A 1 189 ? 7.352 -24.219 -10.195 1 98.56 189 GLY A CA 1
ATOM 1446 C C . GLY A 1 189 ? 6.266 -24.078 -9.148 1 98.56 189 GLY A C 1
ATOM 1447 O O . GLY A 1 189 ? 5.121 -24.484 -9.383 1 98.56 189 GLY A O 1
ATOM 1448 N N . ILE A 1 190 ? 6.609 -23.531 -8.031 1 98.88 190 ILE A N 1
ATOM 1449 C CA . ILE A 1 190 ? 5.648 -23.297 -6.961 1 98.88 190 ILE A CA 1
ATOM 1450 C C . ILE A 1 190 ? 4.566 -22.328 -7.43 1 98.88 190 ILE A C 1
ATOM 1452 O O . ILE A 1 190 ? 3.377 -22.578 -7.219 1 98.88 190 ILE A O 1
ATOM 1456 N N . ALA A 1 191 ? 4.969 -21.25 -8.094 1 98.81 191 ALA A N 1
ATOM 1457 C CA . ALA A 1 191 ? 4.023 -20.25 -8.594 1 98.81 191 ALA A CA 1
ATOM 1458 C C . ALA A 1 191 ? 3.031 -20.875 -9.57 1 98.81 191 ALA A C 1
ATOM 1460 O O . ALA A 1 191 ? 1.827 -20.625 -9.484 1 98.81 191 ALA A O 1
ATOM 1461 N N . LEU A 1 192 ? 3.541 -21.703 -10.43 1 98.75 192 LEU A N 1
ATOM 1462 C CA . LEU A 1 192 ? 2.693 -22.328 -11.438 1 98.75 192 LEU A CA 1
ATOM 1463 C C . LEU A 1 192 ? 1.714 -23.312 -10.797 1 98.75 192 LEU A C 1
ATOM 1465 O O . LEU A 1 192 ? 0.583 -23.453 -11.266 1 98.75 192 LEU A O 1
ATOM 1469 N N . ARG A 1 193 ? 2.111 -23.984 -9.719 1 98.81 193 ARG A N 1
ATOM 1470 C CA . ARG A 1 193 ? 1.182 -24.828 -8.984 1 98.81 193 ARG A CA 1
ATOM 1471 C C . ARG A 1 193 ? 0.085 -24 -8.32 1 98.81 193 ARG A C 1
ATOM 1473 O O . ARG A 1 193 ? -1.07 -24.438 -8.258 1 98.81 193 ARG A O 1
ATOM 1480 N N . CYS A 1 194 ? 0.408 -22.859 -7.84 1 98.88 194 CYS A N 1
ATOM 1481 C CA . CYS A 1 194 ? -0.532 -22 -7.125 1 98.88 194 CYS A CA 1
ATOM 1482 C C . CYS A 1 194 ? -1.608 -21.469 -8.062 1 98.88 194 CYS A C 1
ATOM 1484 O O . CYS A 1 194 ? -2.693 -21.094 -7.625 1 98.88 194 CYS A O 1
ATOM 1486 N N . ILE A 1 195 ? -1.321 -21.406 -9.383 1 98.75 195 ILE A N 1
ATOM 1487 C CA . ILE A 1 195 ? -2.293 -20.797 -10.281 1 98.75 195 ILE A CA 1
ATOM 1488 C C . ILE A 1 195 ? -2.998 -21.859 -11.102 1 98.75 195 ILE A C 1
ATOM 1490 O O . ILE A 1 195 ? -3.605 -21.562 -12.133 1 98.75 195 ILE A O 1
ATOM 1494 N N . ARG A 1 196 ? -2.918 -23.109 -10.672 1 98.56 196 ARG A N 1
ATOM 1495 C CA . ARG A 1 196 ? -3.684 -24.203 -11.266 1 98.56 196 ARG A CA 1
ATOM 1496 C C . ARG A 1 196 ? -5.172 -24.047 -10.977 1 98.56 196 ARG A C 1
ATOM 1498 O O . ARG A 1 196 ? -5.578 -23.141 -10.242 1 98.56 196 ARG A O 1
ATOM 1505 N N . PRO A 1 197 ? -6.004 -24.906 -11.656 1 98.12 197 PRO A N 1
ATOM 1506 C CA . PRO A 1 197 ? -7.418 -24.922 -11.273 1 98.12 197 PRO A CA 1
ATOM 1507 C C . PRO A 1 197 ? -7.617 -25.156 -9.781 1 98.12 197 PRO A C 1
ATOM 1509 O O . PRO A 1 197 ? -6.801 -25.812 -9.133 1 98.12 197 PRO A O 1
ATOM 1512 N N . VAL A 1 198 ? -8.648 -24.609 -9.234 1 98.31 198 VAL A N 1
ATOM 1513 C CA . VAL A 1 198 ? -8.875 -24.5 -7.797 1 98.31 198 VAL A CA 1
ATOM 1514 C C . VAL A 1 198 ? -8.711 -25.875 -7.137 1 98.31 198 VAL A C 1
ATOM 1516 O O . VAL A 1 198 ? -8.141 -25.969 -6.047 1 98.31 198 VAL A O 1
ATOM 1519 N N . SER A 1 199 ? -9.125 -26.969 -7.75 1 98.12 199 SER A N 1
ATOM 1520 C CA . SER A 1 199 ? -9.102 -28.297 -7.164 1 98.12 199 SER A CA 1
ATOM 1521 C C . SER A 1 199 ? -7.68 -28.844 -7.074 1 98.12 199 SER A C 1
ATOM 1523 O O . SER A 1 199 ? -7.41 -29.766 -6.305 1 98.12 199 SER A O 1
ATOM 1525 N N . GLU A 1 200 ? -6.754 -28.266 -7.801 1 98.56 200 GLU A N 1
ATOM 1526 C CA . GLU A 1 200 ? -5.391 -28.781 -7.895 1 98.56 200 GLU A CA 1
ATOM 1527 C C . GLU A 1 200 ? -4.406 -27.859 -7.176 1 98.56 200 GLU A C 1
ATOM 1529 O O . GLU A 1 200 ? -3.217 -28.172 -7.082 1 98.56 200 GLU A O 1
ATOM 1534 N N . ARG A 1 201 ? -4.863 -26.797 -6.617 1 98.75 201 ARG A N 1
ATOM 1535 C CA . ARG A 1 201 ? -3.973 -25.844 -5.973 1 98.75 201 ARG A CA 1
ATOM 1536 C C . ARG A 1 201 ? -3.518 -26.344 -4.609 1 98.75 201 ARG A C 1
ATOM 1538 O O . ARG A 1 201 ? -4.305 -26.938 -3.867 1 98.75 201 ARG A O 1
ATOM 1545 N N . PRO A 1 202 ? -2.311 -26.141 -4.324 1 98.75 202 PRO A N 1
ATOM 1546 C CA . PRO A 1 202 ? -1.844 -26.531 -2.986 1 98.75 202 PRO A CA 1
ATOM 1547 C C . PRO A 1 202 ? -2.402 -25.625 -1.89 1 98.75 202 PRO A C 1
ATOM 1549 O O . PRO A 1 202 ? -2.977 -24.578 -2.184 1 98.75 202 PRO A O 1
ATOM 1552 N N . GLY A 1 203 ? -2.299 -26.125 -0.639 1 98.38 203 GLY A N 1
ATOM 1553 C CA . GLY A 1 203 ? -2.527 -25.25 0.498 1 98.38 203 GLY A CA 1
ATOM 1554 C C . GLY A 1 203 ? -1.356 -24.328 0.787 1 98.38 203 GLY A C 1
ATOM 1555 O O . GLY A 1 203 ? -0.218 -24.625 0.426 1 98.38 203 GLY A O 1
ATOM 1556 N N . ILE A 1 204 ? -1.673 -23.234 1.467 1 98.88 204 ILE A N 1
ATOM 1557 C CA . ILE A 1 204 ? -0.645 -22.234 1.714 1 98.88 204 ILE A CA 1
ATOM 1558 C C . ILE A 1 204 ? 0.445 -22.828 2.607 1 98.88 204 ILE A C 1
ATOM 1560 O O . ILE A 1 204 ? 1.614 -22.438 2.5 1 98.88 204 ILE A O 1
ATOM 1564 N N . LYS A 1 205 ? 0.084 -23.75 3.463 1 98.44 205 LYS A N 1
ATOM 1565 C CA . LYS A 1 205 ? 1.08 -24.375 4.332 1 98.44 205 LYS A CA 1
ATOM 1566 C C . LYS A 1 205 ? 2.166 -25.062 3.518 1 98.44 205 LYS A C 1
ATOM 1568 O O . LYS A 1 205 ? 3.357 -24.859 3.764 1 98.44 205 LYS A O 1
ATOM 1573 N N . SER A 1 206 ? 1.72 -25.875 2.611 1 98.5 206 SER A N 1
ATOM 1574 C CA . SER A 1 206 ? 2.662 -26.578 1.745 1 98.5 206 SER A CA 1
ATOM 1575 C C . SER A 1 206 ? 3.508 -25.594 0.94 1 98.5 206 SER A C 1
ATOM 1577 O O . SER A 1 206 ? 4.715 -25.797 0.782 1 98.5 206 SER A O 1
ATOM 1579 N N . VAL A 1 207 ? 2.924 -24.547 0.451 1 98.88 207 VAL A N 1
ATOM 1580 C CA . VAL A 1 207 ? 3.623 -23.531 -0.325 1 98.88 207 VAL A CA 1
ATOM 1581 C C . VAL A 1 207 ? 4.691 -22.859 0.539 1 98.88 207 VAL A C 1
ATOM 1583 O O . VAL A 1 207 ? 5.832 -22.688 0.104 1 98.88 207 VAL A O 1
ATOM 1586 N N . TYR A 1 208 ? 4.285 -22.5 1.75 1 98.75 208 TYR A N 1
ATOM 1587 C CA . TYR A 1 208 ? 5.199 -21.875 2.693 1 98.75 208 TYR A CA 1
ATOM 1588 C C . TYR A 1 208 ? 6.391 -22.781 2.984 1 98.75 208 TYR A C 1
ATOM 1590 O O . TYR A 1 208 ? 7.539 -22.344 2.955 1 98.75 208 TYR A O 1
ATOM 1598 N N . GLU A 1 209 ? 6.125 -24.016 3.221 1 98.56 209 GLU A N 1
ATOM 1599 C CA . GLU A 1 209 ? 7.184 -24.984 3.506 1 98.56 209 GLU A CA 1
ATOM 1600 C C . GLU A 1 209 ? 8.109 -25.156 2.309 1 98.56 209 GLU A C 1
ATOM 1602 O O . GLU A 1 209 ? 9.336 -25.188 2.465 1 98.56 209 GLU A O 1
ATOM 1607 N N . ASP A 1 210 ? 7.555 -25.266 1.138 1 98.75 210 ASP A N 1
ATOM 1608 C CA . ASP A 1 210 ? 8.344 -25.422 -0.081 1 98.75 210 ASP A CA 1
ATOM 1609 C C . ASP A 1 210 ? 9.242 -24.203 -0.318 1 98.75 210 ASP A C 1
ATOM 1611 O O . ASP A 1 210 ? 10.422 -24.359 -0.633 1 98.75 210 ASP A O 1
ATOM 1615 N N . LEU A 1 211 ? 8.711 -23.031 -0.126 1 98.81 211 LEU A N 1
ATOM 1616 C CA . LEU A 1 211 ? 9.484 -21.812 -0.323 1 98.81 211 LEU A CA 1
ATOM 1617 C C . LEU A 1 211 ? 10.609 -21.719 0.699 1 98.81 211 LEU A C 1
ATOM 1619 O O . LEU A 1 211 ? 11.734 -21.328 0.359 1 98.81 211 LEU A O 1
ATOM 1623 N N . SER A 1 212 ? 10.297 -22.109 1.934 1 98.12 212 SER A N 1
ATOM 1624 C CA . SER A 1 212 ? 11.258 -22.016 3.027 1 98.12 212 SER A CA 1
ATOM 1625 C C . SER A 1 212 ? 12.43 -22.969 2.826 1 98.12 212 SER A C 1
ATOM 1627 O O . SER A 1 212 ? 13.484 -22.797 3.43 1 98.12 212 SER A O 1
ATOM 1629 N N . SER A 1 213 ? 12.219 -23.953 2.014 1 97.69 213 SER A N 1
ATOM 1630 C CA . SER A 1 213 ? 13.234 -24.984 1.8 1 97.69 213 SER A CA 1
ATOM 1631 C C . SER A 1 213 ? 14.219 -24.562 0.711 1 97.69 213 SER A C 1
ATOM 1633 O O . SER A 1 213 ? 15.242 -25.219 0.51 1 97.69 213 SER A O 1
ATOM 1635 N N . ILE A 1 214 ? 13.93 -23.562 0.011 1 97.31 214 ILE A N 1
ATOM 1636 C CA . ILE A 1 214 ? 14.789 -23.094 -1.072 1 97.31 214 ILE A CA 1
ATOM 1637 C C . ILE A 1 214 ? 15.898 -22.219 -0.505 1 97.31 214 ILE A C 1
ATOM 1639 O O . ILE A 1 214 ? 15.633 -21.25 0.206 1 97.31 214 ILE A O 1
ATOM 1643 N N . MET B 1 1 ? 12.508 0.993 -41.719 1 19.59 1 MET B N 1
ATOM 1644 C CA . MET B 1 1 ? 11.938 -0.126 -41 1 19.59 1 MET B CA 1
ATOM 1645 C C . MET B 1 1 ? 12.18 0.029 -39.5 1 19.59 1 MET B C 1
ATOM 1647 O O . MET B 1 1 ? 13.281 -0.258 -39 1 19.59 1 MET B O 1
ATOM 1651 N N . ARG B 1 2 ? 11.734 1.141 -38.844 1 24.03 2 ARG B N 1
ATOM 1652 C CA . ARG B 1 2 ? 11.891 1.791 -37.562 1 24.03 2 ARG B CA 1
ATOM 1653 C C . ARG B 1 2 ? 11.375 0.898 -36.438 1 24.03 2 ARG B C 1
ATOM 1655 O O . ARG B 1 2 ? 10.234 0.446 -36.469 1 24.03 2 ARG B O 1
ATOM 1662 N N . ASN B 1 3 ? 12.258 0.018 -35.875 1 22 3 ASN B N 1
ATOM 1663 C CA . ASN B 1 3 ? 12.156 -0.916 -34.781 1 22 3 ASN B CA 1
ATOM 1664 C C . ASN B 1 3 ? 11.578 -0.245 -33.531 1 22 3 ASN B C 1
ATOM 1666 O O . ASN B 1 3 ? 12.227 0.605 -32.906 1 22 3 ASN B O 1
ATOM 1670 N N . SER B 1 4 ? 10.32 0.229 -33.656 1 25.78 4 SER B N 1
ATOM 1671 C CA . SER B 1 4 ? 9.609 0.855 -32.531 1 25.78 4 SER B CA 1
ATOM 1672 C C . SER B 1 4 ? 9.68 -0.002 -31.281 1 25.78 4 SER B C 1
ATOM 1674 O O . SER B 1 4 ? 9.141 -1.107 -31.25 1 25.78 4 SER B O 1
ATOM 1676 N N . SER B 1 5 ? 10.859 0.036 -30.641 1 25.84 5 SER B N 1
ATOM 1677 C CA . SER B 1 5 ? 11.156 -0.56 -29.344 1 25.84 5 SER B CA 1
ATOM 1678 C C . SER B 1 5 ? 10.086 -0.219 -28.312 1 25.84 5 SER B C 1
ATOM 1680 O O . SER B 1 5 ? 9.828 0.956 -28.047 1 25.84 5 SER B O 1
ATOM 1682 N N . CYS B 1 6 ? 9.008 -0.936 -28.375 1 23.31 6 CYS B N 1
ATOM 1683 C CA . CYS B 1 6 ? 7.969 -0.886 -27.359 1 23.31 6 CYS B CA 1
ATOM 1684 C C . CYS B 1 6 ? 8.586 -0.923 -25.953 1 23.31 6 CYS B C 1
ATOM 1686 O O . CYS B 1 6 ? 9.039 -1.974 -25.5 1 23.31 6 CYS B O 1
ATOM 1688 N N . GLN B 1 7 ? 9.367 0.068 -25.641 1 24.69 7 GLN B N 1
ATOM 1689 C CA . GLN B 1 7 ? 9.898 0.242 -24.281 1 24.69 7 GLN B CA 1
ATOM 1690 C C . GLN B 1 7 ? 8.781 0.308 -23.25 1 24.69 7 GLN B C 1
ATOM 1692 O O . GLN B 1 7 ? 8.203 1.373 -23.016 1 24.69 7 GLN B O 1
ATOM 1697 N N . THR B 1 8 ? 7.809 -0.522 -23.422 1 29.12 8 THR B N 1
ATOM 1698 C CA . THR B 1 8 ? 6.805 -0.547 -22.359 1 29.12 8 THR B CA 1
ATOM 1699 C C . THR B 1 8 ? 7.469 -0.543 -20.984 1 29.12 8 THR B C 1
ATOM 1701 O O . THR B 1 8 ? 8.156 -1.502 -20.625 1 29.12 8 THR B O 1
ATOM 1704 N N . MET B 1 9 ? 7.977 0.585 -20.688 1 27.53 9 MET B N 1
ATOM 1705 C CA . MET B 1 9 ? 8.523 0.889 -19.359 1 27.53 9 MET B CA 1
ATOM 1706 C C . MET B 1 9 ? 7.516 0.544 -18.266 1 27.53 9 MET B C 1
ATOM 1708 O O . MET B 1 9 ? 6.434 1.129 -18.203 1 27.53 9 MET B O 1
ATOM 1712 N N . PHE B 1 10 ? 7.289 -0.63 -18.062 1 29.88 10 PHE B N 1
ATOM 1713 C CA . PHE B 1 10 ? 6.5 -1.161 -16.953 1 29.88 10 PHE B CA 1
ATOM 1714 C C . PHE B 1 10 ? 6.914 -0.513 -15.641 1 29.88 10 PHE B C 1
ATOM 1716 O O . PHE B 1 10 ? 8.07 -0.605 -15.227 1 29.88 10 PHE B O 1
ATOM 1723 N N . ARG B 1 11 ? 6.215 0.638 -15.297 1 33.69 11 ARG B N 1
ATOM 1724 C CA . ARG B 1 11 ? 6.504 1.521 -14.172 1 33.69 11 ARG B CA 1
ATOM 1725 C C . ARG B 1 11 ? 6.105 0.871 -12.852 1 33.69 11 ARG B C 1
ATOM 1727 O O . ARG B 1 11 ? 4.93 0.582 -12.625 1 33.69 11 ARG B O 1
ATOM 1734 N N . PRO B 1 12 ? 7.164 0.478 -12.164 1 33.28 12 PRO B N 1
ATOM 1735 C CA . PRO B 1 12 ? 6.91 -0.14 -10.859 1 33.28 12 PRO B CA 1
ATOM 1736 C C . PRO B 1 12 ? 6.262 0.822 -9.867 1 33.28 12 PRO B C 1
ATOM 1738 O O . PRO B 1 12 ? 6.59 2.012 -9.852 1 33.28 12 PRO B O 1
ATOM 1741 N N . GLU B 1 13 ? 5.008 0.748 -9.508 1 38.53 13 GLU B N 1
ATOM 1742 C CA . GLU B 1 13 ? 4.352 1.558 -8.492 1 38.53 13 GLU B CA 1
ATOM 1743 C C . GLU B 1 13 ? 4.953 1.301 -7.109 1 38.53 13 GLU B C 1
ATOM 1745 O O . GLU B 1 13 ? 5.137 0.149 -6.711 1 38.53 13 GLU B O 1
ATOM 1750 N N . VAL B 1 14 ? 6.016 2.176 -6.707 1 37.78 14 VAL B N 1
ATOM 1751 C CA . VAL B 1 14 ? 6.539 2.189 -5.344 1 37.78 14 VAL B CA 1
ATOM 1752 C C . VAL B 1 14 ? 5.539 2.863 -4.41 1 37.78 14 VAL B C 1
ATOM 1754 O O . VAL B 1 14 ? 4.941 3.885 -4.762 1 37.78 14 VAL B O 1
ATOM 1757 N N . TRP B 1 15 ? 5.012 2.17 -3.463 1 38.31 15 TRP B N 1
ATOM 1758 C CA . TRP B 1 15 ? 4.125 2.809 -2.494 1 38.31 15 TRP B CA 1
ATOM 1759 C C . TRP B 1 15 ? 4.922 3.629 -1.486 1 38.31 15 TRP B C 1
ATOM 1761 O O . TRP B 1 15 ? 6.074 3.305 -1.184 1 38.31 15 TRP B O 1
ATOM 1771 N N . LEU B 1 16 ? 4.594 4.828 -1.168 1 36.69 16 LEU B N 1
ATOM 1772 C CA . LEU B 1 16 ? 5.121 5.832 -0.253 1 36.69 16 LEU B CA 1
ATOM 1773 C C . LEU B 1 16 ? 5.465 5.215 1.098 1 36.69 16 LEU B C 1
ATOM 1775 O O . LEU B 1 16 ? 6.465 5.578 1.718 1 36.69 16 LEU B O 1
ATOM 1779 N N . ALA B 1 17 ? 4.656 4.355 1.644 1 39.72 17 ALA B N 1
ATOM 1780 C CA . ALA B 1 17 ? 5.039 4.023 3.014 1 39.72 17 ALA B CA 1
ATOM 1781 C C . ALA B 1 17 ? 6.531 3.713 3.104 1 39.72 17 ALA B C 1
ATOM 1783 O O . ALA B 1 17 ? 7.113 3.738 4.191 1 39.72 17 ALA B O 1
ATOM 1784 N N . PHE B 1 18 ? 7.129 3.109 2.119 1 37.25 18 PHE B N 1
ATOM 1785 C CA . PHE B 1 18 ? 8.531 2.725 2.16 1 37.25 18 PHE B CA 1
ATOM 1786 C C . PHE B 1 18 ? 9.422 3.943 2.383 1 37.25 18 PHE B C 1
ATOM 1788 O O . PHE B 1 18 ? 10.422 3.867 3.105 1 37.25 18 PHE B O 1
ATOM 1795 N N . CYS B 1 19 ? 9.289 4.93 1.458 1 37.75 19 CYS B N 1
ATOM 1796 C CA . CYS B 1 19 ? 10.352 5.895 1.198 1 37.75 19 CYS B CA 1
ATOM 1797 C C . CYS B 1 19 ? 10.641 6.734 2.436 1 37.75 19 CYS B C 1
ATOM 1799 O O . CYS B 1 19 ? 11.672 7.406 2.508 1 37.75 19 CYS B O 1
ATOM 1801 N N . MET B 1 20 ? 9.664 7.027 3.119 1 34.69 20 MET B N 1
ATOM 1802 C CA . MET B 1 20 ? 10.109 8.125 3.969 1 34.69 20 MET B CA 1
ATOM 1803 C C . MET B 1 20 ? 11.211 7.672 4.918 1 34.69 20 MET B C 1
ATOM 1805 O O . MET B 1 20 ? 12.188 8.391 5.141 1 34.69 20 MET B O 1
ATOM 1809 N N . VAL B 1 21 ? 10.898 7.027 6.117 1 32.44 21 VAL B N 1
ATOM 1810 C CA . VAL B 1 21 ? 11.711 7.223 7.312 1 32.44 21 VAL B CA 1
ATOM 1811 C C . VAL B 1 21 ? 12.828 6.188 7.355 1 32.44 21 VAL B C 1
ATOM 1813 O O . VAL B 1 21 ? 13.5 6.023 8.383 1 32.44 21 VAL B O 1
ATOM 1816 N N . ARG B 1 22 ? 12.898 5.07 6.633 1 31.94 22 ARG B N 1
ATOM 1817 C CA . ARG B 1 22 ? 13.75 4.191 7.434 1 31.94 22 ARG B CA 1
ATOM 1818 C C . ARG B 1 22 ? 15.195 4.664 7.406 1 31.94 22 ARG B C 1
ATOM 1820 O O . ARG B 1 22 ? 15.742 4.945 6.34 1 31.94 22 ARG B O 1
ATOM 1827 N N . PRO B 1 23 ? 15.812 4.797 8.5 1 31.66 23 PRO B N 1
ATOM 1828 C CA . PRO B 1 23 ? 17.25 4.695 8.742 1 31.66 23 PRO B CA 1
ATOM 1829 C C . PRO B 1 23 ? 17.828 3.348 8.312 1 31.66 23 PRO B C 1
ATOM 1831 O O . PRO B 1 23 ? 17.25 2.303 8.625 1 31.66 23 PRO B O 1
ATOM 1834 N N . GLY B 1 24 ? 18.422 3.242 7.16 1 33.22 24 GLY B N 1
ATOM 1835 C CA . GLY B 1 24 ? 19.234 2.111 6.738 1 33.22 24 GLY B CA 1
ATOM 1836 C C . GLY B 1 24 ? 18.922 1.653 5.324 1 33.22 24 GLY B C 1
ATOM 1837 O O . GLY B 1 24 ? 19.281 0.539 4.938 1 33.22 24 GLY B O 1
ATOM 1838 N N . ARG B 1 25 ? 17.828 1.931 4.762 1 40 25 ARG B N 1
ATOM 1839 C CA . ARG B 1 25 ? 17.797 1.625 3.334 1 40 25 ARG B CA 1
ATOM 1840 C C . ARG B 1 25 ? 19.141 1.959 2.678 1 40 25 ARG B C 1
ATOM 1842 O O . ARG B 1 25 ? 19.734 3 2.963 1 40 25 ARG B O 1
ATOM 1849 N N . ARG B 1 26 ? 19.625 0.871 2.273 1 41.56 26 ARG B N 1
ATOM 1850 C CA . ARG B 1 26 ? 20.844 1.254 1.551 1 41.56 26 ARG B CA 1
ATOM 1851 C C . ARG B 1 26 ? 20.531 2.318 0.501 1 41.56 26 ARG B C 1
ATOM 1853 O O . ARG B 1 26 ? 21.453 2.865 -0.118 1 41.56 26 ARG B O 1
ATOM 1860 N N . GLY B 1 27 ? 19.109 2.357 0.168 1 49.62 27 GLY B N 1
ATOM 1861 C CA . GLY B 1 27 ? 19.031 3.521 -0.7 1 49.62 27 GLY B CA 1
ATOM 1862 C C . GLY B 1 27 ? 18.984 4.832 0.062 1 49.62 27 GLY B C 1
ATOM 1863 O O . GLY B 1 27 ? 18.797 4.84 1.281 1 49.62 27 GLY B O 1
ATOM 1864 N N . PRO B 1 28 ? 19.453 5.801 -0.508 1 59.16 28 PRO B N 1
ATOM 1865 C CA . PRO B 1 28 ? 19.5 7.102 0.169 1 59.16 28 PRO B CA 1
ATOM 1866 C C . PRO B 1 28 ? 18.125 7.57 0.635 1 59.16 28 PRO B C 1
ATOM 1868 O O . PRO B 1 28 ? 17.109 7.25 0.005 1 59.16 28 PRO B O 1
ATOM 1871 N N . PRO B 1 29 ? 17.953 7.992 1.843 1 70.94 29 PRO B N 1
ATOM 1872 C CA . PRO B 1 29 ? 16.719 8.633 2.301 1 70.94 29 PRO B CA 1
ATOM 1873 C C . PRO B 1 29 ? 16.141 9.617 1.281 1 70.94 29 PRO B C 1
ATOM 1875 O O . PRO B 1 29 ? 16.891 10.164 0.462 1 70.94 29 PRO B O 1
ATOM 1878 N N . LEU B 1 30 ? 14.766 9.727 1.311 1 79.56 30 LEU B N 1
ATOM 1879 C CA . LEU B 1 30 ? 14.148 10.711 0.423 1 79.56 30 LEU B CA 1
ATOM 1880 C C . LEU B 1 30 ? 14.68 12.109 0.708 1 79.56 30 LEU B C 1
ATOM 1882 O O . LEU B 1 30 ? 14.781 12.516 1.869 1 79.56 30 LEU B O 1
ATOM 1886 N N . THR B 1 31 ? 15 12.734 -0.328 1 85.44 31 THR B N 1
ATOM 1887 C CA . THR B 1 31 ? 15.414 14.125 -0.202 1 85.44 31 THR B CA 1
ATOM 1888 C C . THR B 1 31 ? 14.203 15.023 0.072 1 85.44 31 THR B C 1
ATOM 1890 O O . THR B 1 31 ? 13.062 14.594 -0.08 1 85.44 31 THR B O 1
ATOM 1893 N N . TRP B 1 32 ? 14.531 16.25 0.451 1 91.81 32 TRP B N 1
ATOM 1894 C CA . TRP B 1 32 ? 13.469 17.234 0.645 1 91.81 32 TRP B CA 1
ATOM 1895 C C . TRP B 1 32 ? 12.672 17.422 -0.64 1 91.81 32 TRP B C 1
ATOM 1897 O O . TRP B 1 32 ? 11.438 17.422 -0.618 1 91.81 32 TRP B O 1
ATOM 1907 N N . ALA B 1 33 ? 13.367 17.562 -1.735 1 92.44 33 ALA B N 1
ATOM 1908 C CA . ALA B 1 33 ? 12.703 17.797 -3.016 1 92.44 33 ALA B CA 1
ATOM 1909 C C . ALA B 1 33 ? 11.75 16.641 -3.348 1 92.44 33 ALA B C 1
ATOM 1911 O O . ALA B 1 33 ? 10.641 16.875 -3.826 1 92.44 33 ALA B O 1
ATOM 1912 N N . GLN B 1 34 ? 12.156 15.461 -3.094 1 88 34 GLN B N 1
ATOM 1913 C CA . GLN B 1 34 ? 11.336 14.281 -3.334 1 88 34 GLN B CA 1
ATOM 1914 C C . GLN B 1 34 ? 10.117 14.266 -2.412 1 88 34 GLN B C 1
ATOM 1916 O O . GLN B 1 34 ? 9.008 13.945 -2.844 1 88 34 GLN B O 1
ATOM 1921 N N . ARG B 1 35 ? 10.352 14.586 -1.176 1 90.88 35 ARG B N 1
ATOM 1922 C CA . ARG B 1 35 ? 9.258 14.633 -0.206 1 90.88 35 ARG B CA 1
ATOM 1923 C C . ARG B 1 35 ? 8.234 15.695 -0.583 1 90.88 35 ARG B C 1
ATOM 1925 O O . ARG B 1 35 ? 7.023 15.461 -0.49 1 90.88 35 ARG B O 1
ATOM 1932 N N . LEU B 1 36 ? 8.719 16.844 -1.009 1 95.25 36 LEU B N 1
ATOM 1933 C CA . LEU B 1 36 ? 7.812 17.891 -1.446 1 95.25 36 LEU B CA 1
ATOM 1934 C C . LEU B 1 36 ? 7.02 17.453 -2.674 1 95.25 36 LEU B C 1
ATOM 1936 O O . LEU B 1 36 ? 5.812 17.688 -2.754 1 95.25 36 LEU B O 1
ATOM 1940 N N . LYS B 1 37 ? 7.641 16.828 -3.574 1 93.69 37 LYS B N 1
ATOM 1941 C CA . LYS B 1 37 ? 6.953 16.344 -4.77 1 93.69 37 LYS B CA 1
ATOM 1942 C C . LYS B 1 37 ? 5.844 15.359 -4.402 1 93.69 37 LYS B C 1
ATOM 1944 O O . LYS B 1 37 ? 4.746 15.422 -4.965 1 93.69 37 LYS B O 1
ATOM 1949 N N . ILE B 1 38 ? 6.148 14.477 -3.52 1 91.56 38 ILE B N 1
ATOM 1950 C CA . ILE B 1 38 ? 5.172 13.492 -3.064 1 91.56 38 ILE B CA 1
ATOM 1951 C C . ILE B 1 38 ? 3.971 14.203 -2.445 1 91.56 38 ILE B C 1
ATOM 1953 O O . ILE B 1 38 ? 2.82 13.883 -2.75 1 91.56 38 ILE B O 1
ATOM 1957 N N . ALA B 1 39 ? 4.285 15.227 -1.615 1 96.69 39 ALA B N 1
ATOM 1958 C CA . ALA B 1 39 ? 3.219 16 -0.983 1 96.69 39 ALA B CA 1
ATOM 1959 C C . ALA B 1 39 ? 2.316 16.641 -2.029 1 96.69 39 ALA B C 1
ATOM 1961 O O . ALA B 1 39 ? 1.089 16.562 -1.935 1 96.69 39 ALA B O 1
ATOM 1962 N N . VAL B 1 40 ? 2.895 17.188 -3.012 1 98.12 40 VAL B N 1
ATOM 1963 C CA . VAL B 1 40 ? 2.152 17.875 -4.062 1 98.12 40 VAL B CA 1
ATOM 1964 C C . VAL B 1 40 ? 1.327 16.875 -4.855 1 98.12 40 VAL B C 1
ATOM 1966 O O . VAL B 1 40 ? 0.154 17.109 -5.152 1 98.12 40 VAL B O 1
ATOM 1969 N N . ASP B 1 41 ? 1.872 15.773 -5.16 1 95.94 41 ASP B N 1
ATOM 1970 C CA . ASP B 1 41 ? 1.182 14.734 -5.918 1 95.94 41 ASP B CA 1
ATOM 1971 C C . ASP B 1 41 ? -0.047 14.234 -5.164 1 95.94 41 ASP B C 1
ATOM 1973 O O . ASP B 1 41 ? -1.113 14.055 -5.754 1 95.94 41 ASP B O 1
ATOM 1977 N N . VAL B 1 42 ? 0.136 13.984 -3.873 1 96.06 42 VAL B N 1
ATOM 1978 C CA . VAL B 1 42 ? -0.967 13.477 -3.064 1 96.06 42 VAL B CA 1
ATOM 1979 C C . VAL B 1 42 ? -2.072 14.523 -2.982 1 96.06 42 VAL B C 1
ATOM 1981 O O . VAL B 1 42 ? -3.254 14.203 -3.133 1 96.06 42 VAL B O 1
ATOM 1984 N N . ALA B 1 43 ? -1.661 15.758 -2.756 1 98.62 43 ALA B N 1
ATOM 1985 C CA . ALA B 1 43 ? -2.645 16.844 -2.719 1 98.62 43 ALA B CA 1
ATOM 1986 C C . ALA B 1 43 ? -3.398 16.938 -4.043 1 98.62 43 ALA B C 1
ATOM 1988 O O . ALA B 1 43 ? -4.617 17.141 -4.055 1 98.62 43 ALA B O 1
ATOM 1989 N N . ARG B 1 44 ? -2.721 16.812 -5.09 1 98.25 44 ARG B N 1
ATOM 1990 C CA . ARG B 1 44 ? -3.34 16.828 -6.414 1 98.25 44 ARG B CA 1
ATOM 1991 C C . ARG B 1 44 ? -4.344 15.688 -6.555 1 98.25 44 ARG B C 1
ATOM 1993 O O . ARG B 1 44 ? -5.449 15.891 -7.062 1 98.25 44 ARG B O 1
ATOM 2000 N N . GLY B 1 45 ? -3.957 14.539 -6.129 1 97.56 45 GLY B N 1
ATOM 2001 C CA . GLY B 1 45 ? -4.859 13.406 -6.16 1 97.56 45 GLY B CA 1
ATOM 2002 C C . GLY B 1 45 ? -6.117 13.617 -5.344 1 97.56 45 GLY B C 1
ATOM 2003 O O . GLY B 1 45 ? -7.223 13.328 -5.805 1 97.56 45 GLY B O 1
ATOM 2004 N N . LEU B 1 46 ? -5.941 14.117 -4.152 1 98.44 46 LEU B N 1
ATOM 2005 C CA . LEU B 1 46 ? -7.09 14.422 -3.303 1 98.44 46 LEU B CA 1
ATOM 2006 C C . LEU B 1 46 ? -7.969 15.492 -3.941 1 98.44 46 LEU B C 1
ATOM 2008 O O . LEU B 1 46 ? -9.195 15.406 -3.875 1 98.44 46 LEU B O 1
ATOM 2012 N N . ASN B 1 47 ? -7.277 16.484 -4.488 1 98.5 47 ASN B N 1
ATOM 2013 C CA . ASN B 1 47 ? -8.031 17.531 -5.168 1 98.5 47 ASN B CA 1
ATOM 2014 C C . ASN B 1 47 ? -8.891 16.984 -6.293 1 98.5 47 ASN B C 1
ATOM 2016 O O . ASN B 1 47 ? -10.055 17.359 -6.438 1 98.5 47 ASN B O 1
ATOM 2020 N N . TYR B 1 48 ? -8.391 16.125 -7.09 1 97.81 48 TYR B N 1
ATOM 2021 C CA . TYR B 1 48 ? -9.133 15.453 -8.156 1 97.81 48 TYR B CA 1
ATOM 2022 C C . TYR B 1 48 ? -10.312 14.68 -7.594 1 97.81 48 TYR B C 1
ATOM 2024 O O . TYR B 1 48 ? -11.43 14.789 -8.102 1 97.81 48 TYR B O 1
ATOM 2032 N N . LEU B 1 49 ? -10.109 13.898 -6.535 1 97.44 49 LEU B N 1
ATOM 2033 C CA . LEU B 1 49 ? -11.18 13.102 -5.938 1 97.44 49 LEU B CA 1
ATOM 2034 C C . LEU B 1 49 ? -12.289 13.992 -5.406 1 97.44 49 LEU B C 1
ATOM 2036 O O . LEU B 1 49 ? -13.469 13.734 -5.652 1 97.44 49 LEU B O 1
ATOM 2040 N N . HIS B 1 50 ? -11.891 15.047 -4.758 1 98.19 50 HIS B N 1
ATOM 2041 C CA . HIS B 1 50 ? -12.852 15.922 -4.098 1 98.19 50 HIS B CA 1
ATOM 2042 C C . HIS B 1 50 ? -13.656 16.719 -5.113 1 98.19 50 HIS B C 1
ATOM 2044 O O . HIS B 1 50 ? -14.859 16.922 -4.934 1 98.19 50 HIS B O 1
ATOM 2050 N N . PHE B 1 51 ? -13.039 17.172 -6.156 1 96.94 51 PHE B N 1
ATOM 2051 C CA . PHE B 1 51 ? -13.719 18.125 -7.012 1 96.94 51 PHE B CA 1
ATOM 2052 C C . PHE B 1 51 ? -14.211 17.469 -8.289 1 96.94 51 PHE B C 1
ATOM 2054 O O . PHE B 1 51 ? -15.312 17.75 -8.758 1 96.94 51 PHE B O 1
ATOM 2061 N N . ASP B 1 52 ? -13.438 16.609 -8.852 1 95 52 ASP B N 1
ATOM 2062 C CA . ASP B 1 52 ? -13.852 15.977 -10.102 1 95 52 ASP B CA 1
ATOM 2063 C C . ASP B 1 52 ? -14.766 14.781 -9.836 1 95 52 ASP B C 1
ATOM 2065 O O . ASP B 1 52 ? -15.727 14.555 -10.57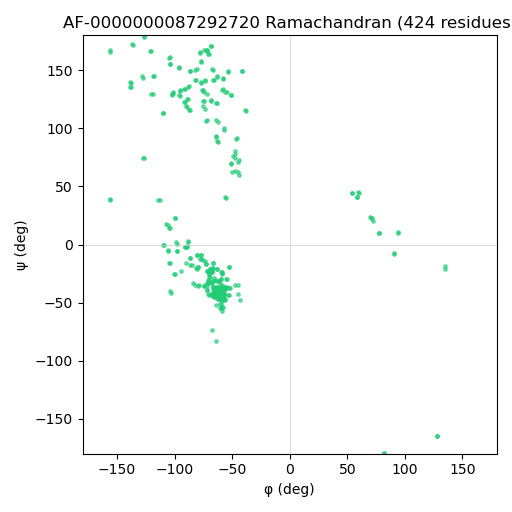 1 95 52 ASP B O 1
ATOM 2069 N N . ARG B 1 53 ? -14.57 14.078 -8.773 1 93.88 53 ARG B N 1
ATOM 2070 C CA . ARG B 1 53 ? -15.383 12.906 -8.453 1 93.88 53 ARG B CA 1
ATOM 2071 C C . ARG B 1 53 ? -16.375 13.211 -7.336 1 93.88 53 ARG B C 1
ATOM 2073 O O . ARG B 1 53 ? -17.297 12.43 -7.086 1 93.88 53 ARG B O 1
ATOM 2080 N N . ALA B 1 54 ? -16.156 14.281 -6.637 1 96.88 54 ALA B N 1
ATOM 2081 C CA . ALA B 1 54 ? -17.016 14.75 -5.559 1 96.88 54 ALA B CA 1
ATOM 2082 C C . ALA B 1 54 ? -17.156 13.695 -4.465 1 96.88 54 ALA B C 1
ATOM 2084 O O . ALA B 1 54 ? -18.266 13.453 -3.967 1 96.88 54 ALA B O 1
ATOM 2085 N N . MET B 1 55 ? -16.062 13.031 -4.125 1 96.69 55 MET B N 1
ATOM 2086 C CA . MET B 1 55 ? -16.062 11.992 -3.094 1 96.69 55 MET B CA 1
ATOM 2087 C C . MET B 1 55 ? -14.82 12.109 -2.213 1 96.69 55 MET B C 1
ATOM 2089 O O . MET B 1 55 ? -13.719 12.352 -2.711 1 96.69 55 MET B O 1
ATOM 2093 N N . PRO B 1 56 ? -15.031 11.898 -0.929 1 98.25 56 PRO B N 1
ATOM 2094 C CA . PRO B 1 56 ? -13.844 11.773 -0.087 1 98.25 56 PRO B CA 1
ATOM 2095 C C . PRO B 1 56 ? -13.031 10.508 -0.384 1 98.25 56 PRO B C 1
ATOM 2097 O O . PRO B 1 56 ? -13.586 9.523 -0.88 1 98.25 56 PRO B O 1
ATOM 2100 N N . HIS B 1 57 ? -11.719 10.578 -0.159 1 98.06 57 HIS B N 1
ATOM 2101 C CA . HIS B 1 57 ? -10.914 9.359 -0.197 1 98.06 57 HIS B CA 1
ATOM 2102 C C . HIS B 1 57 ? -11.375 8.359 0.855 1 98.06 57 HIS B C 1
ATOM 2104 O O . HIS B 1 57 ? -11.672 7.207 0.534 1 98.06 57 HIS B O 1
ATOM 2110 N N . GLY B 1 58 ? -11.422 8.844 2.115 1 97.81 58 GLY B N 1
ATOM 2111 C CA . GLY B 1 58 ? -12.07 8.125 3.201 1 97.81 58 GLY B CA 1
ATOM 2112 C C . GLY B 1 58 ? -11.133 7.199 3.951 1 97.81 58 GLY B C 1
ATOM 2113 O O . GLY B 1 58 ? -11.5 6.633 4.98 1 97.81 58 GLY B O 1
ATOM 2114 N N . ASN B 1 59 ? -9.945 6.992 3.529 1 96 59 ASN B N 1
ATOM 2115 C CA . ASN B 1 59 ? -8.984 6.098 4.164 1 96 59 ASN B CA 1
ATOM 2116 C C . ASN B 1 59 ? -7.551 6.477 3.812 1 96 59 ASN B C 1
ATOM 2118 O O . ASN B 1 59 ? -6.738 5.609 3.492 1 96 59 ASN B O 1
ATOM 2122 N N . LEU B 1 60 ? -7.336 7.762 3.762 1 95.25 60 LEU B N 1
ATOM 2123 C CA . LEU B 1 60 ? -5.984 8.211 3.451 1 95.25 60 LEU B CA 1
ATOM 2124 C C . LEU B 1 60 ? -5.027 7.871 4.59 1 95.25 60 LEU B C 1
ATOM 2126 O O . LEU B 1 60 ? -5.305 8.18 5.75 1 95.25 60 LEU B O 1
ATOM 2130 N N . LYS B 1 61 ? -4.035 7.18 4.242 1 90.44 61 LYS B N 1
ATOM 2131 C CA . LYS B 1 61 ? -2.926 6.77 5.094 1 90.44 61 LYS B CA 1
ATOM 2132 C C . LYS B 1 61 ? -1.675 6.48 4.27 1 90.44 61 LYS B C 1
ATOM 2134 O O . LYS B 1 61 ? -1.729 6.449 3.039 1 90.44 61 LYS B O 1
ATOM 2139 N N . ALA B 1 62 ? -0.564 6.387 4.93 1 86.25 62 ALA B N 1
ATOM 2140 C CA . ALA B 1 62 ? 0.717 6.246 4.242 1 86.25 62 ALA B CA 1
ATOM 2141 C C . ALA B 1 62 ? 0.7 5.055 3.289 1 86.25 62 ALA B C 1
ATOM 2143 O O . ALA B 1 62 ? 1.203 5.141 2.166 1 86.25 62 ALA B O 1
ATOM 2144 N N . THR B 1 63 ? 0.002 3.949 3.711 1 82.19 63 THR B N 1
ATOM 2145 C CA . THR B 1 63 ? 0.024 2.711 2.939 1 82.19 63 THR B CA 1
ATOM 2146 C C . THR B 1 63 ? -0.885 2.818 1.719 1 82.19 63 THR B C 1
ATOM 2148 O O . THR B 1 63 ? -0.829 1.976 0.82 1 82.19 63 THR B O 1
ATOM 2151 N N . ASN B 1 64 ? -1.668 3.883 1.627 1 87.94 64 ASN B N 1
ATOM 2152 C CA . ASN B 1 64 ? -2.539 4.105 0.478 1 87.94 64 ASN B CA 1
ATOM 2153 C C . ASN B 1 64 ? -1.98 5.184 -0.448 1 87.94 64 ASN B C 1
ATOM 2155 O O . ASN B 1 64 ? -2.701 5.715 -1.295 1 87.94 64 ASN B O 1
ATOM 2159 N N . ILE B 1 65 ? -0.729 5.512 -0.238 1 87.06 65 ILE B N 1
ATOM 2160 C CA . ILE B 1 65 ? 0.025 6.379 -1.135 1 87.06 65 ILE B CA 1
ATOM 2161 C C . ILE B 1 65 ? 1.086 5.562 -1.87 1 87.06 65 ILE B C 1
ATOM 2163 O O . ILE B 1 65 ? 2.072 5.129 -1.27 1 87.06 65 ILE B O 1
ATOM 2167 N N . LEU B 1 66 ? 0.856 5.469 -3.193 1 80.06 66 LEU B N 1
ATOM 2168 C CA . LEU B 1 66 ? 1.734 4.641 -4.012 1 80.06 66 LEU B CA 1
ATOM 2169 C C . LEU B 1 66 ? 2.738 5.5 -4.773 1 80.06 66 LEU B C 1
ATOM 2171 O O . LEU B 1 66 ? 2.383 6.551 -5.309 1 80.06 66 LEU B O 1
ATOM 2175 N N . LEU B 1 67 ? 3.982 5.137 -4.719 1 78.12 67 LEU B N 1
ATOM 2176 C CA . LEU B 1 67 ? 5.02 5.824 -5.484 1 78.12 67 LEU B CA 1
ATOM 2177 C C . LEU B 1 67 ? 5.406 5.02 -6.719 1 78.12 67 LEU B C 1
ATOM 2179 O O . LEU B 1 67 ? 5.637 3.811 -6.633 1 78.12 67 LEU B O 1
ATOM 2183 N N . ASP B 1 68 ? 5.371 5.812 -7.828 1 69.88 68 ASP B N 1
ATOM 2184 C CA . ASP B 1 68 ? 5.613 5.133 -9.094 1 69.88 68 ASP B CA 1
ATOM 2185 C C . ASP B 1 68 ? 6.836 5.711 -9.805 1 69.88 68 ASP B C 1
ATOM 2187 O O . ASP B 1 68 ? 6.961 6.926 -9.953 1 69.88 68 ASP B O 1
ATOM 2191 N N . GLY B 1 69 ? 7.699 4.793 -10.195 1 64.5 69 GLY B N 1
ATOM 2192 C CA . GLY B 1 69 ? 8.789 5.184 -11.078 1 64.5 69 GLY B CA 1
ATOM 2193 C C . GLY B 1 69 ? 9.953 5.805 -10.336 1 64.5 69 GLY B C 1
ATOM 2194 O O . GLY B 1 69 ? 9.938 5.918 -9.109 1 64.5 69 GLY B O 1
ATOM 2195 N N . LEU B 1 70 ? 10.953 6.18 -11.141 1 63.78 70 LEU B N 1
ATOM 2196 C CA . LEU B 1 70 ? 12.172 6.797 -10.633 1 63.78 70 LEU B CA 1
ATOM 2197 C C . LEU B 1 70 ? 11.891 8.211 -10.133 1 63.78 70 LEU B C 1
ATOM 2199 O O . LEU B 1 70 ? 12.578 8.703 -9.234 1 63.78 70 LEU B O 1
ATOM 2203 N N . ASP B 1 71 ? 10.867 8.703 -10.656 1 73.25 71 ASP B N 1
ATOM 2204 C CA . ASP B 1 71 ? 10.539 10.078 -10.289 1 73.25 71 ASP B CA 1
ATOM 2205 C C . ASP B 1 71 ? 9.648 10.109 -9.047 1 73.25 71 ASP B C 1
ATOM 2207 O O . ASP B 1 71 ? 9.281 11.188 -8.57 1 73.25 71 ASP B O 1
ATOM 2211 N N . LEU B 1 72 ? 9.281 9.031 -8.516 1 78.5 72 LEU B N 1
ATOM 2212 C CA . LEU B 1 72 ? 8.492 8.922 -7.293 1 78.5 72 LEU B CA 1
ATOM 2213 C C . LEU B 1 72 ? 7.152 9.633 -7.441 1 78.5 72 LEU B C 1
ATOM 2215 O O . LEU B 1 72 ? 6.766 10.422 -6.578 1 78.5 72 LEU B O 1
ATOM 2219 N N . ASN B 1 73 ? 6.523 9.398 -8.578 1 84.31 73 ASN B N 1
ATOM 2220 C CA . ASN B 1 73 ? 5.168 9.914 -8.734 1 84.31 73 ASN B CA 1
ATOM 2221 C C . ASN B 1 73 ? 4.211 9.266 -7.73 1 84.31 73 ASN B C 1
ATOM 2223 O O . ASN B 1 73 ? 4.086 8.039 -7.684 1 84.31 73 ASN B O 1
ATOM 2227 N N . ALA B 1 74 ? 3.592 10.109 -6.922 1 88.5 74 ALA B N 1
ATOM 2228 C CA . ALA B 1 74 ? 2.715 9.594 -5.871 1 88.5 74 ALA B CA 1
ATOM 2229 C C . ALA B 1 74 ? 1.26 9.578 -6.332 1 88.5 74 ALA B C 1
ATOM 2231 O O . ALA B 1 74 ? 0.791 10.531 -6.957 1 88.5 74 ALA B O 1
ATOM 2232 N N . ARG B 1 75 ? 0.603 8.43 -6.105 1 88.56 75 ARG B N 1
ATOM 2233 C CA . ARG B 1 75 ? -0.826 8.266 -6.359 1 88.56 75 ARG B CA 1
ATOM 2234 C C . ARG B 1 75 ? -1.541 7.73 -5.121 1 88.56 75 ARG B C 1
ATOM 2236 O O . ARG B 1 75 ? -0.973 6.945 -4.359 1 88.56 75 ARG B O 1
ATOM 2243 N N . VAL B 1 76 ? -2.729 8.227 -4.945 1 90.69 76 VAL B N 1
ATOM 2244 C CA . VAL B 1 76 ? -3.516 7.703 -3.83 1 90.69 76 VAL B CA 1
ATOM 2245 C C . VAL B 1 76 ? -4.289 6.465 -4.281 1 90.69 76 VAL B C 1
ATOM 2247 O O . VAL B 1 76 ? -4.844 6.438 -5.383 1 90.69 76 VAL B O 1
ATOM 2250 N N . ALA B 1 77 ? -4.266 5.496 -3.459 1 86.31 77 ALA B N 1
ATOM 2251 C CA . ALA B 1 77 ? -4.914 4.223 -3.754 1 86.31 77 ALA B CA 1
ATOM 2252 C C . ALA B 1 77 ? -5.969 3.889 -2.701 1 86.31 77 ALA B C 1
ATOM 2254 O O . ALA B 1 77 ? -6.105 4.598 -1.701 1 86.31 77 ALA B O 1
ATOM 2255 N N . ASP B 1 78 ? -6.84 2.883 -3 1 87.62 78 ASP B N 1
ATOM 2256 C CA . ASP B 1 78 ? -7.848 2.346 -2.094 1 87.62 78 ASP B CA 1
ATOM 2257 C C . ASP B 1 78 ? -8.75 3.455 -1.553 1 87.62 78 ASP B C 1
ATOM 2259 O O . ASP B 1 78 ? -8.953 3.561 -0.341 1 87.62 78 ASP B O 1
ATOM 2263 N N . TYR B 1 79 ? -9.109 4.277 -2.523 1 92.38 79 TYR B N 1
ATOM 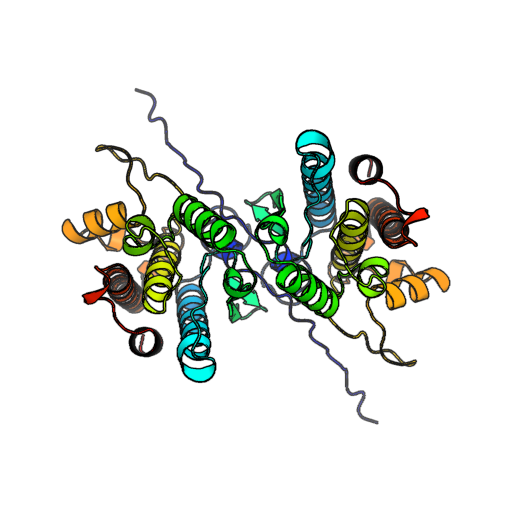2264 C CA . TYR B 1 79 ? -10.031 5.348 -2.164 1 92.38 79 TYR B CA 1
ATOM 2265 C C . TYR B 1 79 ? -11.477 4.875 -2.25 1 92.38 79 TYR B C 1
ATOM 2267 O O . TYR B 1 79 ? -11.789 3.936 -2.988 1 92.38 79 TYR B O 1
ATOM 2275 N N . CYS B 1 80 ? -12.336 5.398 -1.47 1 93.25 80 CYS B N 1
ATOM 2276 C CA . CYS B 1 80 ? -13.789 5.258 -1.487 1 93.25 80 CYS B CA 1
ATOM 2277 C C . CYS B 1 80 ? -14.203 3.852 -1.081 1 93.25 80 CYS B C 1
ATOM 2279 O O . CYS B 1 80 ? -15.305 3.402 -1.423 1 93.25 80 CYS B O 1
ATOM 2281 N N . LEU B 1 81 ? -13.32 3.172 -0.344 1 93.19 81 LEU B N 1
ATOM 2282 C CA . LEU B 1 81 ? -13.656 1.821 0.092 1 93.19 81 LEU B CA 1
ATOM 2283 C C . LEU B 1 81 ? -14.875 1.833 1.012 1 93.19 81 LEU B C 1
ATOM 2285 O O . LEU B 1 81 ? -15.648 0.874 1.037 1 93.19 81 LEU B O 1
ATOM 2289 N N . HIS B 1 82 ? -15.031 2.877 1.743 1 95.75 82 HIS B N 1
ATOM 2290 C CA . HIS B 1 82 ? -16.141 2.988 2.686 1 95.75 82 HIS B CA 1
ATOM 2291 C C . HIS B 1 82 ? -17.484 2.871 1.973 1 95.75 82 HIS B C 1
ATOM 2293 O O . HIS B 1 82 ? -18.469 2.443 2.57 1 95.75 82 HIS B O 1
ATOM 2299 N N . ARG B 1 83 ? -17.562 3.191 0.705 1 95.5 83 ARG B N 1
ATOM 2300 C CA . ARG B 1 83 ? -18.812 3.111 -0.054 1 95.5 83 ARG B CA 1
ATOM 2301 C C . ARG B 1 83 ? -19.203 1.66 -0.309 1 95.5 83 ARG B C 1
ATOM 2303 O O . ARG B 1 83 ? -20.359 1.372 -0.629 1 95.5 83 ARG B O 1
ATOM 2310 N N . LEU B 1 84 ? -18.266 0.832 -0.257 1 95.19 84 LEU B N 1
ATOM 2311 C CA . LEU B 1 84 ? -18.5 -0.588 -0.503 1 95.19 84 LEU B CA 1
ATOM 2312 C C . LEU B 1 84 ? -18.812 -1.322 0.797 1 95.19 84 LEU B C 1
ATOM 2314 O O . LEU B 1 84 ? -19.125 -2.512 0.782 1 95.19 84 LEU B O 1
ATOM 2318 N N . MET B 1 85 ? -18.797 -0.624 1.94 1 96.81 85 MET B N 1
ATOM 2319 C CA . MET B 1 85 ? -18.828 -1.257 3.256 1 96.81 85 MET B CA 1
ATOM 2320 C C . MET B 1 85 ? -20.219 -1.115 3.885 1 96.81 85 MET B C 1
ATOM 2322 O O . MET B 1 85 ? -20.984 -0.243 3.492 1 96.81 85 MET B O 1
ATOM 2326 N N . THR B 1 86 ? -20.469 -1.975 4.867 1 96.44 86 THR B N 1
ATOM 2327 C CA . THR B 1 86 ? -21.578 -1.736 5.797 1 96.44 86 THR B CA 1
ATOM 2328 C C . THR B 1 86 ? -21.25 -0.579 6.734 1 96.44 86 THR B C 1
ATOM 2330 O O . THR B 1 86 ? -20.094 -0.143 6.812 1 96.44 86 THR B O 1
ATOM 2333 N N . GLN B 1 87 ? -22.234 -0.126 7.41 1 96.19 87 GLN B N 1
ATOM 2334 C CA . GLN B 1 87 ? -21.969 0.917 8.398 1 96.19 87 GLN B CA 1
ATOM 2335 C C . GLN B 1 87 ? -21 0.433 9.469 1 96.19 87 GLN B C 1
ATOM 2337 O O . GLN B 1 87 ? -20.109 1.172 9.883 1 96.19 87 GLN B O 1
ATOM 2342 N N . ALA B 1 88 ? -21.219 -0.765 9.93 1 96.12 88 ALA B N 1
ATOM 2343 C CA . ALA B 1 88 ? -20.297 -1.351 10.914 1 96.12 88 ALA B CA 1
ATOM 2344 C C . A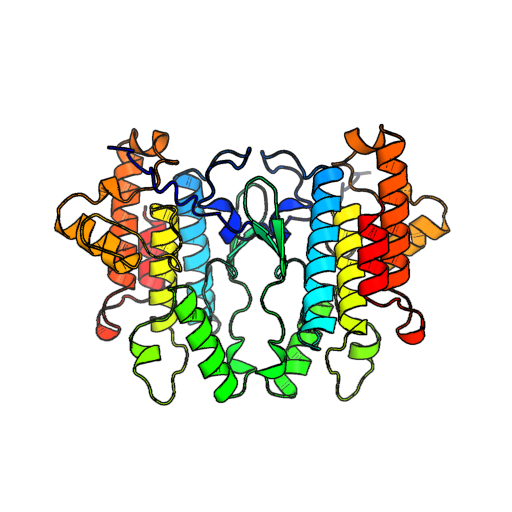LA B 1 88 ? -18.891 -1.438 10.352 1 96.12 88 ALA B C 1
ATOM 2346 O O . ALA B 1 88 ? -17.906 -1.226 11.078 1 96.12 88 ALA B O 1
ATOM 2347 N N . GLY B 1 89 ? -18.75 -1.729 9.102 1 96.31 89 GLY B N 1
ATOM 2348 C CA . GLY B 1 89 ? -17.453 -1.783 8.438 1 96.31 89 GLY B CA 1
ATOM 2349 C C . GLY B 1 89 ? -16.766 -0.436 8.375 1 96.31 89 GLY B C 1
ATOM 2350 O O . GLY B 1 89 ? -15.555 -0.346 8.586 1 96.31 89 GLY B O 1
ATOM 2351 N N . VAL B 1 90 ? -17.547 0.566 8.094 1 97.06 90 VAL B N 1
ATOM 2352 C CA . VAL B 1 90 ? -17 1.922 8.055 1 97.06 90 VAL B CA 1
ATOM 2353 C C . VAL B 1 90 ? -16.438 2.301 9.422 1 97.06 90 VAL B C 1
ATOM 2355 O O . VAL B 1 90 ? -15.336 2.834 9.516 1 97.06 90 VAL B O 1
ATOM 2358 N N . VAL B 1 91 ? -17.188 1.989 10.422 1 97.38 91 VAL B N 1
ATOM 2359 C CA . VAL B 1 91 ? -16.766 2.291 11.781 1 97.38 91 VAL B CA 1
ATOM 2360 C C . VAL B 1 91 ? -15.453 1.565 12.086 1 97.38 91 VAL B C 1
ATOM 2362 O O . VAL B 1 91 ? -14.516 2.16 12.633 1 97.38 91 VAL B O 1
ATOM 2365 N N . GLU B 1 92 ? -15.383 0.3 11.758 1 96.12 92 GLU B N 1
ATOM 2366 C CA . GLU B 1 92 ? -14.18 -0.482 12 1 96.12 92 GLU B CA 1
ATOM 2367 C C . GLU B 1 92 ? -12.984 0.097 11.25 1 96.12 92 GLU B C 1
ATOM 2369 O O . GLU B 1 92 ? -11.883 0.175 11.789 1 96.12 92 GLU B O 1
ATOM 2374 N N . GLN B 1 93 ? -13.156 0.436 10.008 1 95.31 93 GLN B N 1
ATOM 2375 C CA . GLN B 1 93 ? -12.086 1.043 9.219 1 95.31 93 GLN B CA 1
ATOM 2376 C C . GLN B 1 93 ? -11.586 2.328 9.875 1 95.31 93 GLN B C 1
ATOM 2378 O O . GLN B 1 93 ? -10.383 2.588 9.906 1 95.31 93 GLN B O 1
ATOM 2383 N N . ILE B 1 94 ? -12.523 3.131 10.359 1 97.19 94 ILE B N 1
ATOM 2384 C CA . ILE B 1 94 ? -12.18 4.395 11.008 1 97.19 94 ILE B CA 1
ATOM 2385 C C . ILE B 1 94 ? -11.383 4.121 12.281 1 97.19 94 ILE B C 1
ATOM 2387 O O . ILE B 1 94 ? -10.438 4.84 12.594 1 97.19 94 ILE B O 1
ATOM 2391 N N . VAL B 1 95 ? -11.766 3.105 13.047 1 96.12 95 VAL B N 1
ATOM 2392 C CA . VAL B 1 95 ? -11.031 2.701 14.242 1 96.12 95 VAL B CA 1
ATOM 2393 C C . VAL B 1 95 ? -9.602 2.311 13.859 1 96.12 95 VAL B C 1
ATOM 2395 O O . VAL B 1 95 ? -8.641 2.73 14.508 1 96.12 95 VAL B O 1
ATOM 2398 N N . ASP B 1 96 ? -9.453 1.535 12.82 1 92.81 96 ASP B N 1
ATOM 2399 C CA . ASP B 1 96 ? -8.133 1.129 12.344 1 92.81 96 ASP B CA 1
ATOM 2400 C C . ASP B 1 96 ? -7.293 2.344 11.953 1 92.81 96 ASP B C 1
ATOM 2402 O O . ASP B 1 96 ? -6.086 2.377 12.211 1 92.81 96 ASP B O 1
ATOM 2406 N N . LEU B 1 97 ? -7.898 3.328 11.281 1 94.5 97 LEU B N 1
ATOM 2407 C CA . LEU B 1 97 ? -7.223 4.566 10.914 1 94.5 97 LEU B CA 1
ATOM 2408 C C . LEU B 1 97 ? -6.684 5.277 12.156 1 94.5 97 LEU B C 1
ATOM 2410 O O . LEU B 1 97 ? -5.609 5.883 12.109 1 94.5 97 LEU B O 1
ATOM 2414 N N . GLY B 1 98 ? -7.418 5.227 13.227 1 96.12 98 GLY B N 1
ATOM 2415 C CA . GLY B 1 98 ? -6.992 5.809 14.492 1 96.12 98 GLY B CA 1
ATOM 2416 C C . GLY B 1 98 ? -5.758 5.145 15.07 1 96.12 98 GLY B C 1
ATOM 2417 O O . GLY B 1 98 ? -4.871 5.82 15.594 1 96.12 98 GLY B O 1
ATOM 2418 N N . ALA B 1 99 ? -5.734 3.818 14.977 1 92.5 99 ALA B N 1
ATOM 2419 C CA . ALA B 1 99 ? -4.574 3.078 15.461 1 92.5 99 ALA B CA 1
ATOM 2420 C C . ALA B 1 99 ? -3.307 3.5 14.727 1 92.5 99 ALA B C 1
ATOM 2422 O O . ALA B 1 99 ? -2.209 3.453 15.281 1 92.5 99 ALA B O 1
ATOM 2423 N N . LEU B 1 100 ? -3.514 4.027 13.523 1 89.94 100 LEU B N 1
ATOM 2424 C CA . LEU B 1 100 ? -2.379 4.434 12.703 1 89.94 100 LEU B CA 1
ATOM 2425 C C . LEU B 1 100 ? -2.133 5.934 12.82 1 89.94 100 LEU B C 1
ATOM 2427 O O . LEU B 1 100 ? -1.21 6.465 12.195 1 89.94 100 LEU B O 1
ATOM 2431 N N . GLY B 1 101 ? -2.969 6.637 13.5 1 94.56 101 GLY B N 1
ATOM 2432 C CA . GLY B 1 101 ? -2.74 8.039 13.812 1 94.56 101 GLY B CA 1
ATOM 2433 C C . GLY B 1 101 ? -3.383 8.984 12.82 1 94.56 101 GLY B C 1
ATOM 2434 O O . GLY B 1 101 ? -3.197 10.203 12.906 1 94.56 101 GLY B O 1
ATOM 2435 N N . TYR B 1 102 ? -4.242 8.492 11.906 1 96.81 102 TYR B N 1
ATOM 2436 C CA . TYR B 1 102 ? -4.723 9.32 10.805 1 96.81 102 TYR B CA 1
ATOM 2437 C C . TYR B 1 102 ? -6.168 9.75 11.031 1 96.81 102 TYR B C 1
ATOM 2439 O O . TYR B 1 102 ? -6.711 10.555 10.266 1 96.81 102 TYR B O 1
ATOM 2447 N N . ARG B 1 103 ? -6.816 9.266 12.078 1 98.19 103 ARG B N 1
ATOM 2448 C CA . ARG B 1 103 ? -8.242 9.523 12.273 1 98.19 103 ARG B CA 1
ATOM 2449 C C . ARG B 1 103 ? -8.469 10.953 12.758 1 98.19 103 ARG B C 1
ATOM 2451 O O . ARG B 1 103 ? -7.953 11.352 13.797 1 98.19 103 ARG B O 1
ATOM 2458 N N . ALA B 1 104 ? -9.266 11.633 11.992 1 98.69 104 ALA B N 1
ATOM 2459 C CA . ALA B 1 104 ? -9.672 12.969 12.422 1 98.69 104 ALA B CA 1
ATOM 2460 C C . ALA B 1 104 ? -10.477 12.906 13.727 1 98.69 104 ALA B C 1
ATOM 2462 O O . ALA B 1 104 ? -11.305 12.008 13.906 1 98.69 104 ALA B O 1
ATOM 2463 N N . PRO B 1 105 ? -10.312 13.898 14.578 1 98.12 105 PRO B N 1
ATOM 2464 C CA . PRO B 1 105 ? -10.953 13.883 15.898 1 98.12 105 PRO B CA 1
ATOM 2465 C C . PRO B 1 105 ? -12.477 13.836 15.805 1 98.12 105 PRO B C 1
ATOM 2467 O O . PRO B 1 105 ? -13.125 13.172 16.625 1 98.12 105 PRO B O 1
ATOM 2470 N N . GLU B 1 106 ? -13.141 14.461 14.805 1 98.44 106 GLU B N 1
ATOM 2471 C CA . GLU B 1 106 ? -14.602 14.5 14.711 1 98.44 106 GLU B CA 1
ATOM 2472 C C . GLU B 1 106 ? -15.164 13.133 14.359 1 98.44 106 GLU B C 1
ATOM 2474 O O . GLU B 1 106 ? -16.328 12.844 14.633 1 98.44 106 GLU B O 1
ATOM 2479 N N . LEU B 1 107 ? -14.383 12.281 13.703 1 98.31 107 LEU B N 1
ATOM 2480 C CA . LEU B 1 107 ? -14.836 10.93 13.391 1 98.31 107 LEU B CA 1
ATOM 2481 C C . LEU B 1 107 ? -14.898 10.07 14.648 1 98.31 107 LEU B C 1
ATOM 2483 O O . LEU B 1 107 ? -15.727 9.164 14.75 1 98.31 107 LEU B O 1
ATOM 2487 N N . ALA B 1 108 ? -14.008 10.312 15.609 1 96.44 108 ALA B N 1
ATOM 2488 C CA . ALA B 1 108 ? -14.016 9.602 16.891 1 96.44 108 ALA B CA 1
ATOM 2489 C C . ALA B 1 108 ? -15.203 10.039 17.75 1 96.44 108 ALA B C 1
ATOM 2491 O O . ALA B 1 108 ? -15.742 9.234 18.516 1 96.44 108 ALA B O 1
ATOM 2492 N N . ALA B 1 109 ? -15.594 11.227 17.578 1 95.31 109 ALA B N 1
ATOM 2493 C CA . ALA B 1 109 ? -16.625 11.82 18.438 1 95.31 109 ALA B CA 1
ATOM 2494 C C . ALA B 1 109 ? -18.016 11.508 17.891 1 95.31 109 ALA B C 1
ATOM 2496 O O . ALA B 1 109 ? -19.016 11.625 18.625 1 95.31 109 ALA B O 1
ATOM 2497 N N . SER B 1 110 ? -18.125 11.125 16.656 1 94.62 110 SER B N 1
ATOM 2498 C CA . SER B 1 110 ? -19.422 10.938 15.992 1 94.62 110 SER B CA 1
ATOM 2499 C C . SER B 1 110 ? -20.031 9.578 16.344 1 94.62 110 SER B C 1
ATOM 2501 O O . SER B 1 110 ? -19.312 8.57 16.406 1 94.62 110 SER B O 1
ATOM 2503 N N . LYS B 1 111 ? -21.312 9.492 16.531 1 93.19 111 LYS B N 1
ATOM 2504 C CA . LYS B 1 111 ? -22.031 8.242 16.75 1 93.19 111 LYS B CA 1
ATOM 2505 C C . LYS B 1 111 ? -22.125 7.422 15.461 1 93.19 111 LYS B C 1
ATOM 2507 O O . LYS B 1 111 ? -22.125 6.191 15.5 1 93.19 111 LYS B O 1
ATOM 2512 N N . LYS B 1 112 ? -22.234 8.117 14.391 1 95.12 112 LYS B N 1
ATOM 2513 C CA . LYS B 1 112 ? -22.234 7.5 13.062 1 95.12 112 LYS B CA 1
ATOM 2514 C C . LYS B 1 112 ? -21.188 8.148 12.156 1 95.12 112 LYS B C 1
ATOM 2516 O O . LYS B 1 112 ? -21.531 8.875 11.227 1 95.12 112 LYS B O 1
ATOM 2521 N N . PRO B 1 113 ? -19.984 7.828 12.414 1 96.62 113 PRO B N 1
ATOM 2522 C CA . PRO B 1 113 ? -18.922 8.5 11.664 1 96.62 113 PRO B CA 1
ATOM 2523 C C . PRO B 1 113 ? -18.938 8.148 10.18 1 96.62 113 PRO B C 1
ATOM 2525 O O . PRO B 1 113 ? -19.219 7.004 9.812 1 96.62 113 PRO B O 1
ATOM 2528 N N . SER B 1 114 ? -18.656 9.164 9.414 1 96.69 114 SER B N 1
ATOM 2529 C CA . SER B 1 114 ? -18.516 9.016 7.969 1 96.69 114 SER B CA 1
ATOM 2530 C C . SER B 1 114 ? -17.328 9.836 7.449 1 96.69 114 SER B C 1
ATOM 2532 O O . SER B 1 114 ? -17.172 11 7.832 1 96.69 114 SER B O 1
ATOM 2534 N N . PRO B 1 115 ? -16.578 9.18 6.59 1 97.88 115 PRO B N 1
ATOM 2535 C CA . PRO B 1 115 ? -15.484 9.945 5.98 1 97.88 115 PRO B CA 1
ATOM 2536 C C . PRO B 1 115 ? -15.977 11.188 5.234 1 97.88 115 PRO B C 1
ATOM 2538 O O . PRO B 1 115 ? -17.047 11.156 4.617 1 97.88 115 PRO B O 1
ATOM 2541 N N . SER B 1 116 ? -15.211 12.289 5.309 1 98.31 116 SER B N 1
ATOM 2542 C CA . SER B 1 116 ? -15.555 13.562 4.68 1 98.31 116 SER B CA 1
ATOM 2543 C C . SER B 1 116 ? -14.344 14.188 3.998 1 98.31 116 SER B C 1
ATOM 2545 O O . SER B 1 116 ? -13.219 13.703 4.152 1 98.31 116 SER B O 1
ATOM 2547 N N . PHE B 1 117 ? -14.609 15.266 3.262 1 98.69 117 PHE B N 1
ATOM 2548 C CA . PHE B 1 117 ? -13.531 16.016 2.633 1 98.69 117 PHE B CA 1
ATOM 2549 C C . PHE B 1 117 ? -12.57 16.562 3.682 1 98.69 117 PHE B C 1
ATOM 2551 O O . PHE B 1 117 ? -11.352 16.5 3.51 1 98.69 117 PHE B O 1
ATOM 2558 N N . LYS B 1 118 ? -13.141 16.984 4.73 1 98.75 118 LYS B N 1
ATOM 2559 C CA . LYS B 1 118 ? -12.32 17.609 5.77 1 98.75 118 LYS B CA 1
ATOM 2560 C C . LYS B 1 118 ? -11.516 16.562 6.535 1 98.75 118 LYS B C 1
ATOM 2562 O O . LYS B 1 118 ? -10.398 16.844 6.98 1 98.75 118 LYS B O 1
ATOM 2567 N N . SER B 1 119 ? -12.133 15.375 6.727 1 98.81 119 SER B N 1
ATOM 2568 C CA . SER B 1 119 ? -11.359 14.32 7.387 1 98.81 119 SER B CA 1
ATOM 2569 C C . SER B 1 119 ? -10.203 13.859 6.512 1 98.81 119 SER B C 1
ATOM 2571 O O . SER B 1 119 ? -9.141 13.477 7.02 1 98.81 119 SER B O 1
ATOM 2573 N N . ASP B 1 120 ? -10.375 13.914 5.164 1 98.88 120 ASP B N 1
ATOM 2574 C CA . ASP B 1 120 ? -9.266 13.656 4.246 1 98.88 120 ASP B CA 1
ATOM 2575 C C . ASP B 1 120 ? -8.141 14.664 4.457 1 98.88 120 ASP B C 1
ATOM 2577 O O . ASP B 1 120 ? -6.965 14.297 4.469 1 98.88 120 ASP B O 1
ATOM 2581 N N . VAL B 1 121 ? -8.516 15.883 4.613 1 98.94 121 VAL B N 1
ATOM 2582 C CA . VAL B 1 121 ? -7.539 16.953 4.781 1 98.94 121 VAL B CA 1
ATOM 2583 C C . VAL B 1 121 ? -6.762 16.75 6.082 1 98.94 121 VAL B C 1
ATOM 2585 O O . VAL B 1 121 ? -5.547 16.938 6.121 1 98.94 121 VAL B O 1
ATOM 2588 N N . TYR B 1 122 ? -7.438 16.359 7.102 1 98.88 122 TYR B N 1
ATOM 2589 C CA . TYR B 1 122 ? -6.758 16.047 8.352 1 98.88 122 TYR B CA 1
ATOM 2590 C C . TYR B 1 122 ? -5.723 14.945 8.156 1 98.88 122 TYR B C 1
ATOM 2592 O O . TYR B 1 122 ? -4.562 15.102 8.531 1 98.88 122 TYR B O 1
ATOM 2600 N N . ALA B 1 123 ? -6.188 13.812 7.598 1 98.44 123 ALA B N 1
ATOM 2601 C CA . ALA B 1 123 ? -5.297 12.68 7.363 1 98.44 123 ALA B CA 1
ATOM 2602 C C . ALA B 1 123 ? -4.09 13.094 6.523 1 98.44 123 ALA B C 1
ATOM 2604 O O . ALA B 1 123 ? -2.969 12.648 6.77 1 98.44 123 ALA B O 1
ATOM 2605 N N . PHE B 1 124 ? -4.344 13.977 5.578 1 98.5 124 PHE B N 1
ATOM 2606 C CA . PHE B 1 124 ? -3.252 14.461 4.742 1 98.5 124 PHE B CA 1
ATOM 2607 C C . PHE B 1 124 ? -2.271 15.297 5.562 1 98.5 124 PHE B C 1
ATOM 2609 O O . PHE B 1 124 ? -1.058 15.195 5.371 1 98.5 124 PHE B O 1
ATOM 2616 N N . GLY B 1 125 ? -2.77 16.125 6.406 1 98.69 125 GLY B N 1
ATOM 2617 C CA . GLY B 1 125 ? -1.898 16.844 7.316 1 98.69 125 GLY B CA 1
ATOM 2618 C C . GLY B 1 125 ? -0.977 15.938 8.109 1 98.69 125 GLY B C 1
ATOM 2619 O O . GLY B 1 125 ? 0.213 16.234 8.25 1 98.69 125 GLY B O 1
ATOM 2620 N N . VAL B 1 126 ? -1.516 14.844 8.602 1 97.25 126 VAL B N 1
ATOM 2621 C CA . VAL B 1 126 ? -0.729 13.867 9.336 1 97.25 126 VAL B CA 1
ATOM 2622 C C . VAL B 1 126 ? 0.342 13.266 8.422 1 97.25 126 VAL B C 1
ATOM 2624 O O . VAL B 1 126 ? 1.501 13.133 8.82 1 97.25 126 VAL B O 1
ATOM 2627 N N . ALA B 1 127 ? -0.041 12.961 7.223 1 95.31 127 ALA B N 1
ATOM 2628 C CA . ALA B 1 127 ? 0.922 12.43 6.258 1 95.31 127 ALA B CA 1
ATOM 2629 C C . ALA B 1 127 ? 2.049 13.43 6.008 1 95.31 127 ALA B C 1
ATOM 2631 O O . ALA B 1 127 ? 3.215 13.047 5.887 1 95.31 127 ALA B O 1
ATOM 2632 N N . LEU B 1 128 ? 1.704 14.688 5.898 1 96.69 128 LEU B N 1
ATOM 2633 C CA . LEU B 1 128 ? 2.717 15.727 5.723 1 96.69 128 LEU B CA 1
ATOM 2634 C C . LEU B 1 128 ? 3.686 15.742 6.902 1 96.69 128 LEU B C 1
ATOM 2636 O O . LEU B 1 128 ? 4.895 15.883 6.715 1 96.69 128 LEU B O 1
ATOM 2640 N N . LEU B 1 129 ? 3.129 15.57 8.07 1 95.88 129 LEU B N 1
ATOM 2641 C CA . LEU B 1 129 ? 3.986 15.555 9.25 1 95.88 129 LEU B CA 1
ATOM 2642 C C . LEU B 1 129 ? 4.926 14.352 9.219 1 95.88 129 LEU B C 1
ATOM 2644 O O . LEU B 1 129 ? 6.098 14.461 9.586 1 95.88 129 LEU B O 1
ATOM 2648 N N . GLU B 1 130 ? 4.375 13.266 8.781 1 92 130 GLU B N 1
ATOM 2649 C CA . GLU B 1 130 ? 5.25 12.102 8.633 1 92 130 GLU B CA 1
ATOM 2650 C C . GLU B 1 130 ? 6.371 12.383 7.637 1 92 130 GLU B C 1
ATOM 2652 O O . GLU B 1 130 ? 7.527 12.031 7.879 1 92 130 GLU B O 1
ATOM 2657 N N . LEU B 1 131 ? 6.055 13.016 6.559 1 91.12 131 LEU B N 1
ATOM 2658 C CA . LEU B 1 131 ? 7.043 13.336 5.535 1 91.12 131 LEU B CA 1
ATOM 2659 C C . LEU B 1 131 ? 8.133 14.25 6.09 1 91.12 131 LEU B C 1
ATOM 2661 O O . LEU B 1 131 ? 9.305 14.086 5.766 1 91.12 131 LEU B O 1
ATOM 2665 N N . LEU B 1 132 ? 7.734 15.141 6.895 1 93.25 132 LEU B N 1
ATOM 2666 C CA . LEU B 1 132 ? 8.656 16.156 7.398 1 93.25 132 LEU B CA 1
ATOM 2667 C C . LEU B 1 132 ? 9.523 15.586 8.516 1 93.25 132 LEU B C 1
ATOM 2669 O O . LEU B 1 132 ? 10.703 15.938 8.633 1 93.25 132 LEU B O 1
ATOM 2673 N N . THR B 1 133 ? 8.945 14.695 9.32 1 91.5 133 THR B N 1
ATOM 2674 C CA . THR B 1 133 ? 9.625 14.297 10.547 1 91.5 133 THR B CA 1
ATOM 2675 C C . THR B 1 133 ? 10.312 12.953 10.367 1 91.5 133 THR B C 1
ATOM 2677 O O . THR B 1 133 ? 11.219 12.609 11.133 1 91.5 133 THR B O 1
ATOM 2680 N N . GLY B 1 134 ? 9.773 12.211 9.445 1 85.31 134 GLY B N 1
ATOM 2681 C CA . GLY B 1 134 ? 10.273 10.859 9.297 1 85.31 134 GLY B CA 1
ATOM 2682 C C . GLY B 1 134 ? 9.742 9.906 10.352 1 85.31 134 GLY B C 1
ATOM 2683 O O . GLY B 1 134 ? 10.234 8.789 10.5 1 85.31 134 GLY B O 1
ATOM 2684 N N . ARG B 1 135 ? 8.781 10.391 11.094 1 84.69 135 ARG B N 1
ATOM 2685 C CA . ARG B 1 135 ? 8.195 9.586 12.156 1 84.69 135 ARG B CA 1
ATOM 2686 C C . ARG B 1 135 ? 6.828 9.047 11.742 1 84.69 135 ARG B C 1
ATOM 2688 O O . ARG B 1 135 ? 6.156 9.625 10.883 1 84.69 135 ARG B O 1
ATOM 2695 N N . CYS B 1 136 ? 6.445 7.953 12.367 1 83.69 136 CYS B N 1
ATOM 2696 C CA . CYS B 1 136 ? 5.145 7.344 12.102 1 83.69 136 CYS B CA 1
ATOM 2697 C C . CYS B 1 136 ? 4.086 7.875 13.062 1 83.69 136 CYS B C 1
ATOM 2699 O O . CYS B 1 136 ? 4.301 7.902 14.273 1 83.69 136 CYS B O 1
ATOM 2701 N N . ALA B 1 137 ? 3.018 8.203 12.5 1 88.69 137 ALA B N 1
ATOM 2702 C CA . ALA B 1 137 ? 1.938 8.773 13.305 1 88.69 137 ALA B CA 1
ATOM 2703 C C . ALA B 1 137 ? 1.359 7.738 14.258 1 88.69 137 ALA B C 1
ATOM 2705 O O . ALA B 1 137 ? 0.801 8.094 15.305 1 88.69 137 ALA B O 1
ATOM 2706 N N . GLY B 1 138 ? 1.527 6.453 13.977 1 85 138 GLY B N 1
ATOM 2707 C CA . GLY B 1 138 ? 0.991 5.398 14.82 1 85 138 GLY B CA 1
ATOM 2708 C C . GLY B 1 138 ? 1.847 5.113 16.047 1 85 138 GLY B C 1
ATOM 2709 O O . GLY B 1 13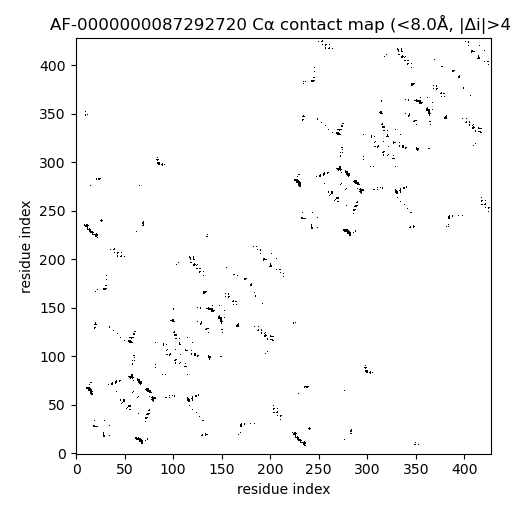8 ? 1.411 4.426 16.969 1 85 138 GLY B O 1
ATOM 2710 N N . ASP B 1 139 ? 2.979 5.711 16.062 1 82.62 139 ASP B N 1
ATOM 2711 C CA . ASP B 1 139 ? 3.9 5.441 17.156 1 82.62 139 ASP B CA 1
ATOM 2712 C C . ASP B 1 139 ? 3.779 6.5 18.25 1 82.62 139 ASP B C 1
ATOM 2714 O O . ASP B 1 139 ? 3.404 7.641 17.969 1 82.62 139 ASP B O 1
ATOM 2718 N N . VAL B 1 140 ? 4.117 5.977 19.422 1 86 140 VAL B N 1
ATOM 2719 C CA . VAL B 1 140 ? 4.234 6.902 20.547 1 86 140 VAL B CA 1
ATOM 2720 C C . VAL B 1 140 ? 5.656 7.453 20.609 1 86 140 VAL B C 1
ATOM 2722 O O . VAL B 1 140 ? 6.629 6.699 20.531 1 86 140 VAL B O 1
ATOM 2725 N N . ILE B 1 141 ? 5.664 8.766 20.594 1 81.5 141 ILE B N 1
ATOM 2726 C CA . ILE B 1 141 ? 6.953 9.43 20.766 1 81.5 141 ILE B CA 1
ATOM 2727 C C . ILE B 1 141 ? 7.242 9.617 22.25 1 81.5 141 ILE B C 1
ATOM 2729 O O . ILE B 1 141 ? 6.473 10.273 22.969 1 81.5 141 ILE B O 1
ATOM 2733 N N . THR B 1 142 ? 8.289 8.938 22.656 1 83.81 142 THR B N 1
ATOM 2734 C CA . THR B 1 142 ? 8.609 9.008 24.078 1 83.81 142 THR B CA 1
ATOM 2735 C C . THR B 1 142 ? 9.578 10.148 24.359 1 83.81 142 THR B C 1
ATOM 2737 O O . THR B 1 142 ? 10.578 10.312 23.656 1 83.81 142 THR B O 1
ATOM 2740 N N . GLY B 1 143 ? 9.195 11.039 25.219 1 74.31 143 GLY B N 1
ATOM 2741 C CA . GLY B 1 143 ? 10.047 12.117 25.703 1 74.31 143 GLY B CA 1
ATOM 2742 C C . GLY B 1 143 ? 10.125 12.172 27.219 1 74.31 143 GLY B C 1
ATOM 2743 O O . GLY B 1 143 ? 9.695 11.242 27.906 1 74.31 143 GLY B O 1
ATOM 2744 N N . SER B 1 144 ? 10.891 13.109 27.703 1 75.5 144 SER B N 1
ATOM 2745 C CA . SER B 1 144 ? 11.078 13.297 29.125 1 75.5 144 SER B CA 1
ATOM 2746 C C . SER B 1 144 ? 9.75 13.484 29.844 1 75.5 144 SER B C 1
ATOM 2748 O O . SER B 1 144 ? 9.617 13.133 31.016 1 75.5 144 SER B O 1
ATOM 2750 N N . GLU B 1 145 ? 8.859 13.992 29.188 1 74.19 145 GLU B N 1
ATOM 2751 C CA . GLU B 1 145 ? 7.582 14.359 29.797 1 74.19 145 GLU B CA 1
ATOM 2752 C C . GLU B 1 145 ? 6.523 13.289 29.531 1 74.19 145 GLU B C 1
ATOM 2754 O O . GLU B 1 145 ? 5.352 13.477 29.859 1 74.19 145 GLU B O 1
ATOM 2759 N N . GLY B 1 146 ? 6.922 12.258 28.875 1 83.81 146 GLY B N 1
ATOM 2760 C CA . GLY B 1 146 ? 5.961 11.203 28.625 1 83.81 146 GLY B CA 1
ATOM 2761 C C . GLY B 1 146 ? 5.879 10.812 27.156 1 83.81 146 GLY B C 1
ATOM 2762 O O . GLY B 1 146 ? 6.824 11.039 26.391 1 83.81 146 GLY B O 1
ATOM 2763 N N . GLY B 1 147 ? 4.75 10.062 26.844 1 88.25 147 GLY B N 1
ATOM 2764 C CA . GLY B 1 147 ? 4.504 9.617 25.484 1 88.25 147 GLY B CA 1
ATOM 2765 C C . GLY B 1 147 ? 3.574 10.539 24.719 1 88.25 147 GLY B C 1
ATOM 2766 O O . GLY B 1 147 ? 2.574 11.008 25.266 1 88.25 147 GLY B O 1
ATOM 2767 N N . PHE B 1 148 ? 3.973 10.969 23.531 1 89.12 148 PHE B N 1
ATOM 2768 C CA . PHE B 1 148 ? 3.191 11.852 22.672 1 89.12 148 PHE B CA 1
ATOM 2769 C C . PHE B 1 148 ? 2.865 11.164 21.344 1 89.12 148 PHE B C 1
ATOM 2771 O O . PHE B 1 148 ? 3.67 10.391 20.828 1 89.12 148 PHE B O 1
ATOM 2778 N N . ASP B 1 149 ? 1.647 11.523 20.906 1 93.38 149 ASP B N 1
ATOM 2779 C CA . ASP B 1 149 ? 1.446 11.211 19.484 1 93.38 149 ASP B CA 1
ATOM 2780 C C . ASP B 1 149 ? 2.143 12.234 18.594 1 93.38 149 ASP B C 1
ATOM 2782 O O . ASP B 1 149 ? 2.631 13.258 19.078 1 93.38 149 ASP B O 1
ATOM 2786 N N . LEU B 1 150 ? 2.307 11.969 17.391 1 94.25 150 LEU B N 1
ATOM 2787 C CA . LEU B 1 150 ? 3.086 12.773 16.453 1 94.25 150 LEU B CA 1
ATOM 2788 C C . LEU B 1 150 ? 2.549 14.195 16.375 1 94.25 150 LEU B C 1
ATOM 2790 O O . LEU B 1 150 ? 3.32 15.156 16.438 1 94.25 150 LEU B O 1
ATOM 2794 N N . THR B 1 151 ? 1.216 14.383 16.234 1 97.31 151 THR B N 1
ATOM 2795 C CA . THR B 1 151 ? 0.625 15.711 16.094 1 97.31 151 THR B CA 1
ATOM 2796 C C . THR B 1 151 ? 0.89 16.562 17.344 1 97.31 151 THR B C 1
ATOM 2798 O O . THR B 1 151 ? 1.268 17.734 17.219 1 97.31 151 THR B O 1
ATOM 2801 N N . ASP B 1 152 ? 0.792 15.914 18.484 1 95.44 152 ASP B N 1
ATOM 2802 C CA . ASP B 1 152 ? 1.04 16.641 19.734 1 95.44 152 ASP B CA 1
ATOM 2803 C C . ASP B 1 152 ? 2.52 16.984 19.891 1 95.44 152 ASP B C 1
ATOM 2805 O O . ASP B 1 152 ? 2.867 18.078 20.344 1 95.44 152 ASP B O 1
ATOM 2809 N N . TRP B 1 153 ? 3.318 16.031 19.562 1 95.06 153 TRP B N 1
ATOM 2810 C CA . TRP B 1 153 ? 4.758 16.266 19.656 1 95.06 153 TRP B CA 1
ATOM 2811 C C . TRP B 1 153 ? 5.168 17.453 18.781 1 95.06 153 TRP B C 1
ATOM 2813 O O . TRP B 1 153 ? 5.895 18.344 19.234 1 95.06 153 TRP B O 1
ATOM 2823 N N . VAL B 1 154 ? 4.691 17.5 17.578 1 96.88 154 VAL B N 1
ATOM 2824 C CA . VAL B 1 154 ? 5.047 18.562 16.656 1 96.88 154 VAL B CA 1
ATOM 2825 C C . VAL B 1 154 ? 4.5 19.906 17.156 1 96.88 154 VAL B C 1
ATOM 2827 O O . VAL B 1 154 ? 5.203 20.922 17.141 1 96.88 154 VAL B O 1
ATOM 2830 N N . ARG B 1 155 ? 3.275 19.922 17.594 1 96.12 155 ARG B N 1
ATOM 2831 C CA . ARG B 1 155 ? 2.674 21.141 18.125 1 96.12 155 ARG B CA 1
ATOM 2832 C C . ARG B 1 155 ? 3.486 21.703 19.281 1 96.12 155 ARG B C 1
ATOM 2834 O O . ARG B 1 155 ? 3.684 22.906 19.391 1 96.12 155 ARG B O 1
ATOM 2841 N N . LEU B 1 156 ? 3.898 20.781 20.109 1 94.25 156 LEU B N 1
ATOM 2842 C CA . LEU B 1 156 ? 4.691 21.188 21.266 1 94.25 156 LEU B CA 1
ATOM 2843 C C . LEU B 1 156 ? 6.023 21.781 20.844 1 94.25 156 LEU B C 1
ATOM 2845 O O . LEU B 1 156 ? 6.426 22.844 21.344 1 94.25 156 LEU B O 1
ATOM 2849 N N . ARG B 1 157 ? 6.707 21.172 19.891 1 94.81 157 ARG B N 1
ATOM 2850 C CA . ARG B 1 157 ? 7.992 21.672 19.422 1 94.81 157 ARG B CA 1
ATOM 2851 C C . ARG B 1 157 ? 7.844 23.031 18.766 1 94.81 157 ARG B C 1
ATOM 2853 O O . ARG B 1 157 ? 8.695 23.906 18.953 1 94.81 157 ARG B O 1
ATOM 2860 N N . VAL B 1 158 ? 6.801 23.203 18.031 1 96.69 158 VAL B N 1
ATOM 2861 C CA . VAL B 1 158 ? 6.539 24.469 17.375 1 96.69 158 VAL B CA 1
ATOM 2862 C C . VAL B 1 158 ? 6.246 25.547 18.422 1 96.69 158 VAL B C 1
ATOM 2864 O O . VAL B 1 158 ? 6.754 26.672 18.328 1 96.69 158 VAL B O 1
ATOM 2867 N N . ALA B 1 159 ? 5.453 25.203 19.391 1 95.56 159 ALA B N 1
ATOM 2868 C CA . ALA B 1 159 ? 5.121 26.141 20.453 1 95.56 159 ALA B CA 1
ATOM 2869 C C . ALA B 1 159 ? 6.375 26.594 21.203 1 95.56 159 ALA B C 1
ATOM 2871 O O . ALA B 1 159 ? 6.449 27.734 21.672 1 95.56 159 ALA B O 1
ATOM 2872 N N . GLU B 1 160 ? 7.352 25.766 21.266 1 95 160 GLU B N 1
ATOM 2873 C CA . GLU B 1 160 ? 8.602 26.047 21.969 1 95 160 GLU B CA 1
ATOM 2874 C C . GLU B 1 160 ? 9.609 26.734 21.047 1 95 160 GLU B C 1
ATOM 2876 O O . GLU B 1 160 ? 10.742 26.984 21.453 1 95 160 GLU B O 1
ATOM 2881 N N . GLY B 1 161 ? 9.211 27.016 19.844 1 94.88 161 GLY B N 1
ATOM 2882 C CA . GLY B 1 161 ? 10.109 27.641 18.891 1 94.88 161 GLY B CA 1
ATOM 2883 C C . GLY B 1 161 ? 11.188 26.719 18.391 1 94.88 161 GLY B C 1
ATOM 2884 O O . GLY B 1 161 ? 12.266 27.172 17.984 1 94.88 161 GLY B O 1
ATOM 2885 N N . GLN B 1 162 ? 10.961 25.359 18.469 1 94.69 162 GLN B N 1
ATOM 2886 C CA . GLN B 1 162 ? 11.945 24.359 18.094 1 94.69 162 GLN B CA 1
ATOM 2887 C C . GLN B 1 162 ? 11.469 23.562 16.875 1 94.69 162 GLN B C 1
ATOM 2889 O O . GLN B 1 162 ? 11.648 22.344 16.828 1 94.69 162 GLN B O 1
ATOM 2894 N N . GLU B 1 163 ? 10.789 24.281 15.898 1 93.5 163 GLU B N 1
ATOM 2895 C CA . GLU B 1 163 ? 10.18 23.594 14.766 1 93.5 163 GLU B CA 1
ATOM 2896 C C . GLU B 1 163 ? 11.234 22.859 13.938 1 93.5 163 GLU B C 1
ATOM 2898 O O . GLU B 1 163 ? 10.969 21.797 13.391 1 93.5 163 GLU B O 1
ATOM 2903 N N . SER B 1 164 ? 12.461 23.344 13.852 1 91.56 164 SER B N 1
ATOM 2904 C CA . SER B 1 164 ? 13.508 22.734 13.031 1 91.56 164 SER B CA 1
ATOM 2905 C C . SER B 1 164 ? 13.945 21.391 13.609 1 91.56 164 SER B C 1
ATOM 2907 O O . SER B 1 164 ? 14.469 20.531 12.891 1 91.56 164 SER B O 1
ATOM 2909 N N . GLU B 1 165 ? 13.664 21.219 14.898 1 90.69 165 GLU B N 1
ATOM 2910 C CA . GLU B 1 165 ? 14.031 19.984 15.562 1 90.69 165 GLU B CA 1
ATOM 2911 C C . GLU B 1 165 ? 13.102 18.844 15.164 1 90.69 165 GLU B C 1
ATOM 2913 O O . GLU B 1 165 ? 13.414 17.672 15.398 1 90.69 165 GLU B O 1
ATOM 2918 N N . CYS B 1 166 ? 12 19.219 14.539 1 92.56 166 CYS B N 1
ATOM 2919 C CA . CYS B 1 166 ? 11.031 18.203 14.148 1 92.56 166 CYS B CA 1
ATOM 2920 C C . CYS B 1 166 ? 11.445 17.516 12.859 1 92.56 166 CYS B C 1
ATOM 2922 O O . CYS B 1 166 ? 10.961 16.422 12.539 1 92.56 166 CYS B O 1
ATOM 2924 N N . PHE B 1 167 ? 12.281 18.188 12.117 1 94 167 PHE B N 1
ATOM 2925 C CA . PHE B 1 167 ? 12.555 17.688 10.773 1 94 167 PHE B CA 1
ATOM 2926 C C . PHE B 1 167 ? 13.43 16.453 10.812 1 94 167 PHE B C 1
ATOM 2928 O O . PHE B 1 167 ? 14.336 16.344 11.648 1 94 167 PHE B O 1
ATOM 2935 N N . ASP B 1 168 ? 13.141 15.547 9.969 1 89.19 168 ASP B N 1
ATOM 2936 C CA . ASP B 1 168 ? 13.875 14.289 9.836 1 89.19 168 ASP B CA 1
ATOM 2937 C C . ASP B 1 168 ? 15.375 14.539 9.703 1 89.19 168 ASP B C 1
ATOM 2939 O O . ASP B 1 168 ? 15.812 15.234 8.781 1 89.19 168 ASP B O 1
ATOM 2943 N N . PRO B 1 169 ? 16.172 13.914 10.477 1 87.06 169 PRO B N 1
ATOM 2944 C CA . PRO B 1 169 ? 17.625 14.078 10.375 1 87.06 169 PRO B CA 1
ATOM 2945 C C . PRO B 1 169 ? 18.188 13.602 9.031 1 87.06 169 PRO B C 1
ATOM 2947 O O . PRO B 1 169 ? 19.25 14.062 8.602 1 87.06 169 PRO B O 1
ATOM 2950 N N . ALA B 1 170 ? 17.453 12.789 8.414 1 80.56 170 ALA B N 1
ATOM 2951 C CA . ALA B 1 170 ? 17.891 12.289 7.117 1 80.56 170 ALA B CA 1
ATOM 2952 C C . ALA B 1 170 ? 17.922 13.406 6.078 1 80.56 170 ALA B C 1
ATOM 2954 O O . ALA B 1 170 ? 18.531 13.273 5.02 1 80.56 170 ALA B O 1
ATOM 2955 N N . MET B 1 171 ? 17.266 14.477 6.402 1 85.44 171 MET B N 1
ATOM 2956 C CA . MET B 1 171 ? 17.266 15.625 5.5 1 85.44 171 MET B CA 1
ATOM 2957 C C . MET B 1 171 ? 18.266 16.672 5.945 1 85.44 171 MET B C 1
ATOM 2959 O O . MET B 1 171 ? 18.125 17.859 5.629 1 85.44 171 MET B O 1
ATOM 2963 N N . ALA B 1 172 ? 19.234 16.266 6.684 1 81.94 172 ALA B N 1
ATOM 2964 C CA . ALA B 1 172 ? 20.203 17.188 7.262 1 81.94 172 ALA B CA 1
ATOM 2965 C C . ALA B 1 172 ? 20.906 18 6.172 1 81.94 172 ALA B C 1
ATOM 2967 O O . ALA B 1 172 ? 21.109 19.203 6.336 1 81.94 172 ALA B O 1
ATOM 2968 N N . SER B 1 173 ? 21.25 17.328 5.105 1 81.38 173 SER B N 1
ATOM 2969 C CA . SER B 1 173 ? 21.906 18.047 4.02 1 81.38 173 SER B CA 1
ATOM 2970 C C . SER B 1 173 ? 21 19.109 3.422 1 81.38 173 SER B C 1
ATOM 2972 O O . SER B 1 173 ? 21.453 20.203 3.086 1 81.38 173 SER B O 1
ATOM 2974 N N . ASP B 1 174 ? 19.797 18.859 3.324 1 82.75 174 ASP B N 1
ATOM 2975 C CA . ASP B 1 174 ? 18.812 19.812 2.82 1 82.75 174 ASP B CA 1
ATOM 2976 C C . ASP B 1 174 ? 18.594 20.953 3.811 1 82.75 174 ASP B C 1
ATOM 2978 O O . ASP B 1 174 ? 18.297 22.078 3.41 1 82.75 174 ASP B O 1
ATOM 2982 N N . SER B 1 175 ? 18.812 20.625 5.012 1 81.56 175 SER B N 1
ATOM 2983 C CA . SER B 1 175 ? 18.578 21.609 6.07 1 81.56 175 SER B CA 1
ATOM 2984 C C . SER B 1 175 ? 19.703 22.625 6.145 1 81.56 175 SER B C 1
ATOM 2986 O O . SER B 1 175 ? 19.562 23.656 6.801 1 81.56 175 SER B O 1
ATOM 2988 N N . GLU B 1 176 ? 20.734 22.281 5.469 1 84.56 176 GLU B N 1
ATOM 2989 C CA . GLU B 1 176 ? 21.812 23.25 5.391 1 84.56 176 GLU B CA 1
ATOM 2990 C C . GLU B 1 176 ? 21.516 24.328 4.348 1 84.56 176 GLU B C 1
ATOM 2992 O O . GLU B 1 176 ? 22.125 25.391 4.363 1 84.56 176 GLU B O 1
ATOM 2997 N N . ASN B 1 177 ? 20.625 24.016 3.488 1 89.44 177 ASN B N 1
ATOM 2998 C CA . ASN B 1 177 ? 20.188 24.969 2.463 1 89.44 177 ASN B CA 1
ATOM 2999 C C . ASN B 1 177 ? 19.016 25.812 2.951 1 89.44 177 ASN B C 1
ATOM 3001 O O . ASN B 1 177 ? 17.938 25.297 3.225 1 89.44 177 ASN B O 1
ATOM 3005 N N . PRO B 1 178 ? 19.266 27.125 2.992 1 90.69 178 PRO B N 1
ATOM 3006 C CA . PRO B 1 178 ? 18.219 28.016 3.516 1 90.69 178 PRO B CA 1
ATOM 3007 C C . PRO B 1 178 ? 16.891 27.875 2.768 1 90.69 178 PRO B C 1
ATOM 3009 O O . PRO B 1 178 ? 15.82 27.984 3.371 1 90.69 178 PRO B O 1
ATOM 3012 N N . GLN B 1 179 ? 16.969 27.703 1.497 1 91.62 179 GLN B N 1
ATOM 3013 C CA . GLN B 1 179 ? 15.758 27.531 0.71 1 91.62 179 GLN B CA 1
ATOM 3014 C C . GLN B 1 179 ? 15.023 26.25 1.104 1 91.62 179 GLN B C 1
ATOM 3016 O O . GLN B 1 179 ? 13.789 26.234 1.146 1 91.62 179 GLN B O 1
ATOM 3021 N N . GLY B 1 180 ? 15.758 25.266 1.356 1 93.62 180 GLY B N 1
ATOM 3022 C CA . GLY B 1 180 ? 15.172 24.016 1.812 1 93.62 180 GLY B CA 1
ATOM 3023 C C . GLY B 1 180 ? 14.477 24.141 3.154 1 93.62 180 GLY B C 1
ATOM 3024 O O . GLY B 1 180 ? 13.352 23.672 3.32 1 93.62 180 GLY B O 1
ATOM 3025 N N . VAL B 1 181 ? 15.141 24.781 4.008 1 94.38 181 VAL B N 1
ATOM 3026 C CA . VAL B 1 181 ? 14.594 24.953 5.352 1 94.38 181 VAL B CA 1
ATOM 3027 C C . VAL B 1 181 ? 13.328 25.797 5.285 1 94.38 181 VAL B C 1
ATOM 3029 O O . VAL B 1 181 ? 12.336 25.5 5.957 1 94.38 181 VAL B O 1
ATOM 3032 N N . LYS B 1 182 ? 13.383 26.844 4.531 1 95.88 182 LYS B N 1
ATOM 3033 C CA . LYS B 1 182 ? 12.203 27.688 4.359 1 95.88 182 LYS B CA 1
ATOM 3034 C C . LYS B 1 182 ? 11.023 26.875 3.836 1 95.88 182 LYS B C 1
ATOM 3036 O O . LYS B 1 182 ? 9.906 27.016 4.336 1 95.88 182 LYS B O 1
ATOM 3041 N N . GLY B 1 183 ? 11.258 26.094 2.816 1 97.56 183 GLY B N 1
ATOM 3042 C CA . GLY B 1 183 ? 10.219 25.25 2.266 1 97.56 183 GLY B CA 1
ATOM 3043 C C . GLY B 1 183 ? 9.656 24.266 3.277 1 97.56 183 GLY B C 1
ATOM 3044 O O . GLY B 1 183 ? 8.438 24.078 3.355 1 97.56 183 GLY B O 1
ATOM 3045 N N . MET B 1 184 ? 10.531 23.672 4.039 1 97.44 184 MET B N 1
ATOM 3046 C CA . MET B 1 184 ? 10.102 22.734 5.066 1 97.44 184 MET B CA 1
ATOM 3047 C C . MET B 1 184 ? 9.219 23.406 6.102 1 97.44 184 MET B C 1
ATOM 3049 O O . MET B 1 184 ? 8.195 22.859 6.516 1 97.44 184 MET B O 1
ATOM 3053 N N . LYS B 1 185 ? 9.617 24.562 6.484 1 97.38 185 LYS B N 1
ATOM 3054 C CA . LYS B 1 185 ? 8.828 25.312 7.453 1 97.38 185 LYS B CA 1
ATOM 3055 C C . LYS B 1 185 ? 7.465 25.703 6.879 1 97.38 185 LYS B C 1
ATOM 3057 O O . LYS B 1 185 ? 6.457 25.672 7.59 1 97.38 185 LYS B O 1
ATOM 3062 N N . GLU B 1 186 ? 7.434 26.047 5.613 1 98.31 186 GLU B N 1
ATOM 3063 C CA . GLU B 1 186 ? 6.168 26.375 4.957 1 98.31 186 GLU B CA 1
ATOM 3064 C C . GLU B 1 186 ? 5.242 25.156 4.918 1 98.31 186 GLU B C 1
ATOM 3066 O O . GLU B 1 186 ? 4.047 25.266 5.207 1 98.31 186 GLU B O 1
ATOM 3071 N N . VAL B 1 187 ? 5.789 24.016 4.594 1 98.5 187 VAL B N 1
ATOM 3072 C CA . VAL B 1 187 ? 4.984 22.797 4.555 1 98.5 187 VAL B CA 1
ATOM 3073 C C . VAL B 1 187 ? 4.512 22.438 5.961 1 98.5 187 VAL B C 1
ATOM 3075 O O . VAL B 1 187 ? 3.389 21.969 6.145 1 98.5 187 VAL B O 1
ATOM 3078 N N . LEU B 1 188 ? 5.375 22.656 6.934 1 98.56 188 LEU B N 1
ATOM 3079 C CA . LEU B 1 188 ? 4.969 22.438 8.32 1 98.56 188 LEU B CA 1
ATOM 3080 C C . LEU B 1 188 ? 3.76 23.297 8.672 1 98.56 188 LEU B C 1
ATOM 3082 O O . LEU B 1 188 ? 2.805 22.812 9.281 1 98.56 188 LEU B O 1
ATOM 3086 N N . GLY B 1 189 ? 3.826 24.531 8.258 1 98.56 189 GLY B N 1
ATOM 3087 C CA . GLY B 1 189 ? 2.686 25.406 8.477 1 98.56 189 GLY B CA 1
ATOM 3088 C C . GLY B 1 189 ? 1.411 24.906 7.832 1 98.56 189 GLY B C 1
ATOM 3089 O O . GLY B 1 189 ? 0.338 24.953 8.438 1 98.56 189 GLY B O 1
ATOM 3090 N N . ILE B 1 190 ? 1.526 24.422 6.641 1 98.88 190 ILE B N 1
ATOM 309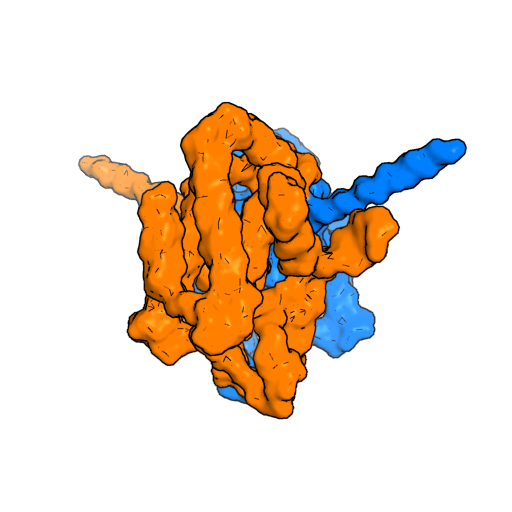1 C CA . ILE B 1 190 ? 0.388 23.859 5.918 1 98.88 190 ILE B CA 1
ATOM 3092 C C . ILE B 1 190 ? -0.143 22.641 6.66 1 98.88 190 ILE B C 1
ATOM 3094 O O . ILE B 1 190 ? -1.353 22.5 6.855 1 98.88 190 ILE B O 1
ATOM 3098 N N . ALA B 1 191 ? 0.755 21.766 7.098 1 98.81 191 ALA B N 1
ATOM 3099 C CA . ALA B 1 191 ? 0.367 20.547 7.824 1 98.81 191 ALA B CA 1
ATOM 3100 C C . ALA B 1 191 ? -0.399 20.906 9.094 1 98.81 191 ALA B C 1
ATOM 3102 O O . ALA B 1 191 ? -1.431 20.297 9.391 1 98.81 191 ALA B O 1
ATOM 3103 N N . LEU B 1 192 ? 0.08 21.875 9.797 1 98.75 192 LEU B N 1
ATOM 3104 C CA . LEU B 1 192 ? -0.541 22.266 11.055 1 98.75 192 LEU B CA 1
ATOM 3105 C C . LEU B 1 192 ? -1.918 22.875 10.812 1 98.75 192 LEU B C 1
ATOM 3107 O O . LEU B 1 192 ? -2.828 22.703 11.633 1 98.75 192 LEU B O 1
ATOM 3111 N N . ARG B 1 193 ? -2.117 23.578 9.695 1 98.81 193 ARG B N 1
ATOM 3112 C CA . ARG B 1 193 ? -3.443 24.078 9.344 1 98.81 193 ARG B CA 1
ATOM 3113 C C . ARG B 1 193 ? -4.391 22.922 9.023 1 98.81 193 ARG B C 1
ATOM 3115 O O . ARG B 1 193 ? -5.578 22.984 9.359 1 98.81 193 ARG B O 1
ATOM 3122 N N . CYS B 1 194 ? -3.914 21.906 8.406 1 98.88 194 CYS B N 1
ATOM 3123 C CA . CYS B 1 194 ? -4.73 20.766 7.988 1 98.88 194 CYS B CA 1
ATOM 3124 C C . CYS B 1 194 ? -5.234 19.984 9.195 1 98.88 194 CYS B C 1
ATOM 3126 O O . CYS B 1 194 ? -6.242 19.281 9.102 1 98.88 194 CYS B O 1
ATOM 3128 N N . ILE B 1 195 ? -4.535 20.094 10.336 1 98.75 195 ILE B N 1
ATOM 3129 C CA . ILE B 1 195 ? -4.934 19.25 11.461 1 98.75 195 ILE B CA 1
ATOM 3130 C C . ILE B 1 195 ? -5.621 20.094 12.523 1 98.75 195 ILE B C 1
ATOM 3132 O O . ILE B 1 195 ? -5.742 19.688 13.68 1 98.75 195 ILE B O 1
ATOM 3136 N N . ARG B 1 196 ? -6.059 21.266 12.18 1 98.56 196 ARG B N 1
ATOM 3137 C CA . ARG B 1 196 ? -6.883 22.109 13.039 1 98.56 196 ARG B CA 1
ATOM 3138 C C . ARG B 1 196 ? -8.266 21.5 13.242 1 98.56 196 ARG B C 1
ATOM 3140 O O . ARG B 1 196 ? -8.594 20.484 12.633 1 98.56 196 ARG B O 1
ATOM 3147 N N . PRO B 1 197 ? -9.055 22.109 14.188 1 98.12 197 PRO B N 1
ATOM 3148 C CA . PRO B 1 197 ? -10.453 21.688 14.281 1 98.12 197 PRO B CA 1
ATOM 3149 C C . PRO B 1 197 ? -11.188 21.766 12.945 1 98.12 197 PRO B C 1
ATOM 3151 O O . PRO B 1 197 ? -10.859 22.609 12.109 1 98.12 197 PRO B O 1
ATOM 3154 N N . VAL B 1 198 ? -12.125 20.938 12.734 1 98.31 198 VAL B N 1
ATOM 3155 C CA . VAL B 1 198 ? -12.758 20.688 11.445 1 98.31 198 VAL B CA 1
ATOM 3156 C C . VAL B 1 198 ? -13.234 22 10.836 1 98.31 198 VAL B C 1
ATOM 3158 O O . VAL B 1 198 ? -13.102 22.219 9.633 1 98.31 198 VAL B O 1
ATOM 3161 N N . SER B 1 199 ? -13.742 22.953 11.609 1 98.06 199 SER B N 1
ATOM 3162 C CA . SER B 1 199 ? -14.312 24.203 11.117 1 98.06 199 SER B CA 1
ATOM 3163 C C . SER B 1 199 ? -13.227 25.141 10.609 1 98.06 199 SER B C 1
ATOM 3165 O O . SER B 1 199 ? -13.508 26.062 9.844 1 98.06 199 SER B O 1
ATOM 3167 N N . GLU B 1 200 ? -11.977 24.906 10.969 1 98.56 200 GLU B N 1
ATOM 3168 C CA . GLU B 1 200 ? -10.875 25.812 10.648 1 98.56 200 GLU B CA 1
ATOM 3169 C C . GLU B 1 200 ? -9.953 25.203 9.602 1 98.56 200 GLU B C 1
ATOM 3171 O O . GLU B 1 200 ? -9.008 25.844 9.148 1 98.56 200 GLU B O 1
ATOM 3176 N N . ARG B 1 201 ? -10.227 24.016 9.148 1 98.75 201 ARG B N 1
ATOM 3177 C CA . ARG B 1 201 ? -9.344 23.344 8.203 1 98.75 201 ARG B CA 1
ATOM 3178 C C . ARG B 1 201 ? -9.523 23.906 6.793 1 98.75 201 ARG B C 1
ATOM 3180 O O . ARG B 1 201 ? -10.648 24.188 6.375 1 98.75 201 ARG B O 1
ATOM 3187 N N . PRO B 1 202 ? -8.469 24.062 6.129 1 98.75 202 PRO B N 1
ATOM 3188 C CA . PRO B 1 202 ? -8.594 24.5 4.738 1 98.75 202 PRO B CA 1
ATOM 3189 C C . PRO B 1 202 ? -9.172 23.422 3.83 1 98.75 202 PRO B C 1
ATOM 3191 O O . PRO B 1 202 ? -9.281 22.25 4.234 1 98.75 202 PRO B O 1
ATOM 3194 N N . GLY B 1 203 ? -9.625 23.859 2.633 1 98.38 203 GLY B N 1
ATOM 3195 C CA . GLY B 1 203 ? -9.938 22.906 1.585 1 98.38 203 GLY B CA 1
ATOM 3196 C C . GLY B 1 203 ? -8.703 22.359 0.89 1 98.38 203 GLY B C 1
ATOM 3197 O O . GLY B 1 203 ? -7.652 23.016 0.886 1 98.38 203 GLY B O 1
ATOM 3198 N N . ILE B 1 204 ? -8.883 21.203 0.279 1 98.88 204 ILE B N 1
ATOM 3199 C CA . ILE B 1 204 ? -7.734 20.547 -0.334 1 98.88 204 ILE B CA 1
ATOM 3200 C C . ILE B 1 204 ? -7.219 21.375 -1.5 1 98.88 204 ILE B C 1
ATOM 3202 O O . ILE B 1 204 ? -6.02 21.375 -1.792 1 98.88 204 ILE B O 1
ATOM 3206 N N . LYS B 1 205 ? -8.094 22.125 -2.139 1 98.44 205 LYS B N 1
ATOM 3207 C CA . LYS B 1 205 ? -7.66 22.969 -3.25 1 98.44 205 LYS B CA 1
ATOM 3208 C C . LYS B 1 205 ? -6.629 23.984 -2.791 1 98.44 205 LYS B C 1
ATOM 3210 O O . LYS B 1 205 ? -5.578 24.141 -3.418 1 98.44 205 LYS B O 1
ATOM 3215 N N . SER B 1 206 ? -6.988 24.672 -1.745 1 98.5 206 SER B N 1
ATOM 3216 C CA . SER B 1 206 ? -6.07 25.656 -1.192 1 98.5 206 SER B CA 1
ATOM 3217 C C . SER B 1 206 ? -4.758 25.016 -0.755 1 98.5 206 SER B C 1
ATOM 3219 O O . SER B 1 206 ? -3.684 25.578 -0.982 1 98.5 206 SER B O 1
ATOM 3221 N N . VAL B 1 207 ? -4.816 23.875 -0.156 1 98.88 207 VAL B N 1
ATOM 3222 C CA . VAL B 1 207 ? -3.637 23.156 0.3 1 98.88 207 VAL B CA 1
ATOM 3223 C C . VAL B 1 207 ? -2.754 22.797 -0.895 1 98.88 207 VAL B C 1
ATOM 3225 O O . VAL B 1 207 ? -1.538 23 -0.857 1 98.88 207 VAL B O 1
ATOM 3228 N N . TYR B 1 208 ? -3.404 22.266 -1.931 1 98.75 208 TYR B N 1
ATOM 3229 C CA . TYR B 1 208 ? -2.693 21.891 -3.148 1 98.75 208 TYR B CA 1
ATOM 3230 C C . TYR B 1 208 ? -1.99 23.109 -3.76 1 98.75 208 TYR B C 1
ATOM 3232 O O . TYR B 1 208 ? -0.814 23.031 -4.125 1 98.75 208 TYR B O 1
ATOM 3240 N N . GLU B 1 209 ? -2.674 24.188 -3.824 1 98.56 209 GLU B N 1
ATOM 3241 C CA . GLU B 1 209 ? -2.104 25.406 -4.387 1 98.56 209 GLU B CA 1
ATOM 3242 C C . GLU B 1 209 ? -0.936 25.906 -3.543 1 98.56 209 GLU B C 1
ATOM 3244 O O . GLU B 1 209 ? 0.103 26.297 -4.082 1 98.56 209 GLU B O 1
ATOM 3249 N N . ASP B 1 210 ? -1.096 25.906 -2.246 1 98.75 210 ASP B N 1
ATOM 3250 C CA . ASP B 1 210 ? -0.045 26.359 -1.337 1 98.75 210 ASP B CA 1
ATOM 3251 C C . ASP B 1 210 ? 1.201 25.484 -1.466 1 98.75 210 ASP B C 1
ATOM 3253 O O . ASP B 1 210 ? 2.32 26 -1.537 1 98.75 210 ASP B O 1
ATOM 3257 N N . LEU B 1 211 ? 1.02 24.203 -1.548 1 98.81 211 LEU B N 1
ATOM 3258 C CA . LEU B 1 211 ? 2.146 23.281 -1.677 1 98.81 211 LEU B CA 1
ATOM 3259 C C . LEU B 1 211 ? 2.857 23.484 -3.012 1 98.81 211 LEU B C 1
ATOM 3261 O O . LEU B 1 211 ? 4.09 23.469 -3.07 1 98.81 211 LEU B O 1
ATOM 3265 N N . SER B 1 212 ? 2.064 23.703 -4.059 1 98.19 212 SER B N 1
ATOM 3266 C CA . SER B 1 212 ? 2.605 23.844 -5.406 1 98.19 212 SER B CA 1
ATOM 3267 C C . SER B 1 212 ? 3.434 25.109 -5.539 1 98.19 212 SER B C 1
ATOM 3269 O O . SER B 1 212 ? 4.246 25.234 -6.461 1 98.19 212 SER B O 1
ATOM 3271 N N . SER B 1 213 ? 3.215 26.016 -4.652 1 97.69 213 SER B N 1
ATOM 3272 C CA . SER B 1 213 ? 3.893 27.312 -4.723 1 97.69 213 SER B CA 1
ATOM 3273 C C . SER B 1 213 ? 5.25 27.266 -4.031 1 97.69 213 SER B C 1
ATOM 3275 O O . SER B 1 213 ? 6.039 28.203 -4.133 1 97.69 213 SER B O 1
ATOM 3277 N N . ILE B 1 214 ? 5.504 26.25 -3.318 1 97.31 214 ILE B N 1
ATOM 3278 C CA . ILE B 1 214 ? 6.762 26.125 -2.594 1 97.31 214 ILE B CA 1
ATOM 3279 C C . ILE B 1 214 ? 7.848 25.594 -3.531 1 97.31 214 ILE B C 1
ATOM 3281 O O . ILE B 1 214 ? 7.664 24.562 -4.18 1 97.31 214 ILE B O 1
#

Secondary structure (DSSP, 8-state):
------------EEETHHHHH-TT-SS----HHHHHHHHHHHHHHHHIIIIIS--------GGGEEEETTTTEEEE-STTGGGGB-HHHHHHHHHHHHHTT---HHHHH-SS----HHHHHHHHHHHHHHHHH---TTS-EEETTEEE-HHHHHHHHHHTT-GGGGS-GGGHHHHTSHHHHHHHHHHHHHHHHHTS-GGGPPPHHHHHHHHHT-/------------EEEGGGTTT-TT-SS----HHHHHHHHHHHHHHHHIIIIIS--------GGGEEEETTTTEEEE-S-SGGGGB-HHHHHHHHHHHHHTT---HHHHH-SS----HHHHHHHHHHHHHHHHH---TTS-EEETTEEE-HHHHHHHHHHTT-GGGGS-GGGHHHHTSHHHHHHHHHHHHHHHHHTS-GGGPPPHHHHHHHHHT-

Nearest PDB structures (foldseek):
  5uv4-assembly1_A  TM=9.574E-01  e=4.906E-16  Zea mays
  7ctx-assembly2_B  TM=8.435E-01  e=4.648E-10  Arabidopsis thaliana
  8jup-assembly1_A  TM=8.153E-01  e=3.219E-09  Oryza sativa Japonica Group
  9bcp-assembly1_B  TM=6.692E-01  e=1.149E-04  Homo sapiens
  9bcs-assembly1_B  TM=6.422E-01  e=3.748E-04  Homo sapiens

InterPro domains:
  IPR000719 Protein kinase domain [PS50011] (1-214)
  IPR001245 Serine-threonine/tyrosine-protein kinase, catalytic domain [PF07714] (28-135)
  IPR011009 Protein kinase-like domain superfamily [SSF56112] (26-211)
  IPR053059 Inactive Ser/Thr Kinase-like ABA Signaling [PTHR48003] (16-214)

Sequence (428 aa):
MRNSSCQTMFRPEVWLAFCMVRPGRRGPPLTWAQRLKIAVDVARGLNYLHFDRAMPHGNLKATNILLDGLDLNARVADYCLHRLMTQAGVVEQIVDLGALGYRAPELAASKKPSPSFKSDVYAFGVALLELLTGRCAGDVITGSEGGFDLTDWVRLRVAEGQESECFDPAMASDSENPQGVKGMKEVLGIALRCIRPVSERPGIKSVYEDLSSIMRNSSCQTMFRPEVWLAFCMVRPGRRGPPLTWAQRLKIAVDVARGLNYLHFDRAMPHGNLKATNILLDGLDLNARVADYCLHRLMTQAGVVEQIVDLGALGYRAPELAASKKPSPSFKSDVYAFGVALLELLTGRCAGDVITGSEGGFDLTDWVRLRVAEGQESECFDPAMASDSENPQGVKGMKEVLGIALRCIRPVSERPGIKSVYEDLSSI

Radius of gyration: 22.27 Å; Cα contacts (8 Å, |Δi|>4): 769; chains: 2; bounding box: 48×57×76 Å

pLDDT: mean 85.14, std 21.2, range [19.59, 98.94]

Solvent-accessible surface area (backbone atoms only — not comparable to full-atom values): 22389 Å² total; per-residue (Å²): 136,82,79,76,71,77,69,73,70,64,64,16,42,20,27,41,34,25,52,53,28,32,84,57,44,88,43,78,62,52,44,61,69,54,47,51,47,30,52,36,32,40,31,46,45,50,32,44,34,45,66,76,65,64,39,41,43,56,55,62,47,54,78,26,25,31,14,29,46,67,79,42,45,34,39,70,42,75,56,45,54,59,78,30,30,35,73,69,27,34,47,50,52,48,52,53,34,41,64,47,46,31,49,35,71,68,51,74,71,38,93,76,49,68,72,32,65,61,40,38,33,20,14,47,14,45,50,46,46,25,61,46,32,36,47,60,44,51,42,73,45,75,52,98,89,42,76,28,46,46,71,56,47,50,52,50,32,43,75,69,72,40,52,76,74,50,44,26,72,77,33,47,76,44,54,71,35,67,68,46,40,51,45,51,52,51,51,50,52,52,21,55,40,24,58,40,61,76,93,68,33,64,54,51,60,60,52,28,54,56,50,66,72,98,137,81,79,75,72,78,70,74,71,64,65,15,44,20,28,40,32,25,52,55,30,34,83,59,43,87,44,79,57,53,44,60,70,56,47,52,48,29,52,36,31,41,31,48,44,50,32,44,34,45,67,76,65,64,38,41,44,58,55,62,46,56,75,28,26,30,14,29,46,65,81,41,47,35,40,70,43,76,57,45,56,58,76,30,29,35,72,70,26,36,47,50,52,48,53,54,35,41,64,47,46,31,48,36,71,68,51,74,72,40,94,77,48,69,73,32,64,61,43,40,34,20,15,47,14,46,50,46,47,26,62,46,30,38,46,59,45,50,42,71,45,76,52,96,89,41,75,29,46,46,72,57,47,50,52,51,30,43,73,70,72,40,52,77,74,50,45,27,71,77,34,47,74,43,56,70,35,68,68,47,40,52,44,52,53,51,50,48,53,54,21,56,40,24,58,41,62,78,92,68,33,63,55,51,61,60,52,28,52,57,50,66,72,98

Foldseek 3Di:
DPPPPCCVVVKDWAQQVPQAADDPPPPQHDELVLLLQLLLLALVQQVCCCPVVVDGQLQDDSRQWIFIHPSGRTHGHNGPVVVVDDQVVSLVSLVVCVLQQLRAPVQVVDPRHGDDQLSSLSSSLQVLLCRFQSDTQNDWDQDPVGTDGSLVVQVVCVVVVNNVVRGHCSNVVLCVPPVSVVLSVQSNVLSNLSNPPSVRHDGSVVSSVSSVVD/DPPPPCCVVPKDWAQQVPQAADDPPVPAHDELVLLLQLLLLALVQQVCCCPVVVDGQLQDDSRQWIFIHPSRRTHGHNGPVVVVDDQVVSLVSLVVSVLQQLRAPVQVVDPRRGDDQLSSLSSSLQVLLCRFQVDTQNDWDQDPVGTDGSLVVCVVCVVVVNNVVRGHCSNVVLCVDPVSVVLSVQSNVLSNLSNDPSVRHDGSVVSSVSSVVD